Protein 6PQK (pdb70)

InterPro domains:
  IPR000026 Guanine-specific ribonuclease N1-like [PF00545] (58-156)
  IPR001887 Barnase [PIRSF001013] (9-157)
  IPR001887 Barnase [PR00117] (54-71)
  IPR001887 Barnase [PR00117] (74-91)
  IPR001887 Barnase [PR00117] (94-112)
  IPR001887 Barnase [PR00117] (115-134)
  IPR001887 Barnase [PR00117] (137-155)
  IPR001887 Barnase [cd00933] (51-157)
  IPR016191 Ribonuclease/ribotoxin [SSF53933] (50-157)
  IPR053753 Ribonuclease N1/T1-like [G3DSA:3.40.20.20] (21-113)
  IPR053753 Ribonuclease N1/T1-like [G3DSA:3.40.20.20] (114-157)

Radius of gyration: 24.69 Å; Cα contacts (8 Å, |Δi|>4): 880; chains: 4; bounding box: 44×73×57 Å

Foldseek 3Di:
DQFAQCSQLVCCVVPVDGDPQEDAPVRQVVQPDDQVFQCSCVRRNSHWHWDAWDPCVVVQDPDDPVKTKIKTAHPDHTGHGAQKMWIAMSVGWIWIDRHNPPDIDTDD/DQFAQCSQLVCCVVPVDGPPLEDAPVRQVVQPDDQVFQCSCVRRNSHWHWDAWDPCVVVQDDDDPPKTKIKTAHPDHTGHGAQKMWIAISVGFIWIDRHNPPHIDTDD/DAEQEAPLLPDQALQSVLVSCCVRQVNDPVQPSDLVSLLCCQVPNGDPPYEYEYEPLVNVVPHPDDDSVVNVVSQVVSVVVPHNYHYHYD/DAEAALVPQQALQSVLVSCCVRQVFDPVQPSDLVSLLCCQQPNGDPPEEYEYEPLVSVVVHPDDDSVVNVVSQVVSVVVPRNYHYHYD

CATH classification: 3.10.450.30

B-factor: mean 15.3, std 7.26, range [6.71, 48.63]

Structure (mmCIF, N/CA/C/O backbone):
data_6PQK
#
_entry.id   6PQK
#
_cell.length_a   36.704
_cell.length_b   68.404
_cell.length_c   166.723
_cell.angle_alpha   90.000
_cell.angle_beta   90.000
_cell.angle_gamma   90.000
#
_symmetry.space_group_name_H-M   'P 21 21 21'
#
loop_
_entity.id
_entity.type
_entity.pdbx_description
1 polymer Ribonuclease
2 polymer Barstar
3 non-polymer 'PHOSPHATE ION'
4 non-polymer 1,2-ETHANEDIOL
5 water water
#
loop_
_atom_site.group_PDB
_atom_site.id
_atom_site.type_symbol
_atom_site.label_atom_id
_atom_site.label_alt_id
_atom_site.label_comp_id
_atom_site.label_asym_id
_atom_site.label_entity_id
_atom_site.label_seq_id
_atom_site.pdbx_PDB_ins_code
_atom_site.Cartn_x
_atom_site.Cartn_y
_atom_site.Cartn_z
_atom_site.occupancy
_atom_site.B_iso_or_equiv
_atom_site.auth_seq_id
_atom_site.auth_comp_id
_atom_site.auth_asym_id
_atom_site.auth_atom_id
_atom_site.pdbx_PDB_model_num
ATOM 1 N N . VAL A 1 21 ? 10.95897 -12.05324 -5.82637 1.000 23.97002 3 VAL A N 1
ATOM 2 C CA . VAL A 1 21 ? 11.13570 -11.49515 -7.15945 1.000 19.43397 3 VAL A CA 1
ATOM 3 C C . VAL A 1 21 ? 11.28160 -9.98183 -7.13930 1.000 15.31145 3 VAL A C 1
ATOM 4 O O . VAL A 1 21 ? 10.85102 -9.29410 -6.21108 1.000 17.64131 3 VAL A O 1
ATOM 8 N N . ILE A 1 22 ? 11.88792 -9.46902 -8.19431 1.000 12.58590 4 ILE A N 1
ATOM 9 C CA . ILE A 1 22 ? 11.99279 -8.03753 -8.43197 1.000 10.80233 4 ILE A CA 1
ATOM 10 C C . ILE A 1 22 ? 11.12548 -7.74836 -9.64757 1.000 10.55552 4 ILE A C 1
ATOM 11 O O . ILE A 1 22 ? 11.47410 -8.12980 -10.77077 1.000 11.34774 4 ILE A O 1
ATOM 16 N N . ASN A 1 23 ? 9.96444 -7.12498 -9.42378 1.000 9.89409 5 ASN A N 1
ATOM 17 C CA . ASN A 1 23 ? 8.97845 -6.98766 -10.49061 1.000 10.43415 5 ASN A CA 1
ATOM 18 C C . ASN A 1 23 ? 8.19364 -5.67829 -10.44082 1.000 9.54948 5 ASN A C 1
ATOM 19 O O . ASN A 1 23 ? 7.18820 -5.55308 -11.15640 1.000 10.84146 5 ASN A O 1
ATOM 24 N N . THR A 1 24 ? 8.61026 -4.70401 -9.64016 1.000 9.61502 6 THR A N 1
ATOM 25 C CA . THR A 1 24 ? 7.94209 -3.41142 -9.55710 1.000 9.75351 6 THR A CA 1
ATOM 26 C C . THR A 1 24 ? 8.68254 -2.39881 -10.42626 1.000 8.38352 6 THR A C 1
ATOM 27 O O . THR A 1 24 ? 9.83641 -2.61155 -10.80757 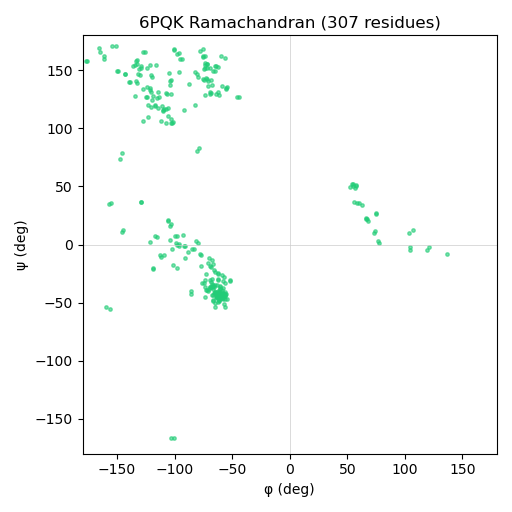1.000 9.24116 6 THR A O 1
ATOM 31 N N . PHE A 1 25 ? 8.01870 -1.27061 -10.71414 1.000 9.37643 7 PHE A N 1
ATOM 32 C CA . PHE A 1 25 ? 8.66583 -0.24371 -11.53368 1.000 10.42074 7 PHE A CA 1
ATOM 33 C C . PHE A 1 25 ? 9.99073 0.20224 -10.92408 1.000 9.40246 7 PHE A C 1
ATOM 34 O O . PHE A 1 25 ? 11.03227 0.17674 -11.58920 1.000 10.18288 7 PHE A O 1
ATOM 42 N N . ASP A 1 26 ? 9.97807 0.61320 -9.65351 1.000 10.35675 8 ASP A N 1
ATOM 43 C CA . ASP A 1 26 ? 11.21700 1.07772 -9.03362 1.000 10.66611 8 ASP A CA 1
ATOM 44 C C . ASP A 1 26 ? 12.16533 -0.07173 -8.72832 1.000 10.07837 8 ASP A C 1
ATOM 45 O O . ASP A 1 26 ? 13.38835 0.11564 -8.75034 1.000 11.09411 8 ASP A O 1
ATOM 50 N N . GLY A 1 27 ? 11.63109 -1.26072 -8.43937 1.000 9.67276 9 GLY A N 1
ATOM 51 C CA . GLY A 1 27 ? 12.49583 -2.40454 -8.20117 1.000 10.89326 9 GLY A CA 1
ATOM 52 C C . GLY A 1 27 ? 13.31703 -2.76279 -9.42353 1.000 9.06804 9 GLY A C 1
ATOM 53 O O . GLY A 1 27 ? 14.54082 -2.93927 -9.34529 1.000 10.07225 9 GLY A O 1
ATOM 54 N N . VAL A 1 28 ? 12.65326 -2.87745 -10.57224 1.000 8.85523 10 VAL A N 1
ATOM 55 C CA . VAL A 1 28 ? 13.34898 -3.22738 -11.80248 1.000 9.00083 10 VAL A CA 1
ATOM 56 C C . VAL A 1 28 ? 14.20050 -2.06411 -12.29869 1.000 8.77759 10 VAL A C 1
ATOM 57 O O . VAL A 1 28 ? 15.31901 -2.26864 -12.77915 1.000 9.41399 10 VAL A O 1
ATOM 61 N N . ALA A 1 29 ? 13.70725 -0.82785 -12.17984 1.000 9.16817 11 ALA A N 1
ATOM 62 C CA . ALA A 1 29 ? 14.50911 0.32091 -12.60009 1.000 9.75687 11 ALA A CA 1
ATOM 63 C C . ALA A 1 29 ? 15.80146 0.41934 -11.80055 1.000 9.49946 11 ALA A C 1
ATOM 64 O O . ALA A 1 29 ? 16.88050 0.61983 -12.37017 1.000 9.76612 11 ALA A O 1
ATOM 66 N N . ASP A 1 30 ? 15.70664 0.30790 -10.47301 1.000 9.34265 12 ASP A N 1
ATOM 67 C CA . ASP A 1 30 ? 16.90451 0.36927 -9.63789 1.000 10.24283 12 ASP A CA 1
ATOM 68 C C . ASP A 1 30 ? 17.85236 -0.76832 -9.98176 1.000 9.44251 12 ASP A C 1
ATOM 69 O O . ASP A 1 30 ? 19.06900 -0.57434 -10.05434 1.000 10.58035 12 ASP A O 1
ATOM 74 N N . TYR A 1 31 ? 17.31442 -1.96693 -10.20424 1.000 9.18720 13 TYR A N 1
ATOM 75 C CA . TYR A 1 31 ? 18.17934 -3.09874 -10.50871 1.000 9.64837 13 TYR A CA 1
ATOM 76 C C . TYR A 1 31 ? 18.86282 -2.91798 -11.85919 1.000 9.69422 13 TYR A C 1
ATOM 77 O O . TYR A 1 31 ? 20.06809 -3.16604 -11.98873 1.000 10.02047 13 TYR A O 1
ATOM 86 N N . LEU A 1 32 ? 18.11087 -2.47120 -12.87050 1.000 9.82638 14 LEU A N 1
ATOM 87 C CA . LEU A 1 32 ? 18.69623 -2.21112 -14.18415 1.000 9.77201 14 LEU A CA 1
ATOM 88 C C . LEU A 1 32 ? 19.81790 -1.18524 -14.10043 1.000 10.05153 14 LEU A C 1
ATOM 89 O O . LEU A 1 32 ? 20.87704 -1.35358 -14.71615 1.000 10.82720 14 LEU A O 1
ATOM 94 N N . GLN A 1 33 ? 19.59391 -0.08891 -13.37099 1.000 10.94481 15 GLN A N 1
ATOM 95 C CA . GLN A 1 33 ? 20.61785 0.94795 -13.30720 1.000 12.17966 15 GLN A CA 1
ATOM 96 C C . GLN A 1 33 ? 21.85807 0.46695 -12.57150 1.000 12.18767 15 GLN A C 1
ATOM 97 O O . GLN A 1 33 ? 22.96674 0.92469 -12.86580 1.000 13.49004 15 GLN A O 1
ATOM 103 N N . THR A 1 34 ? 21.68757 -0.45159 -11.61870 1.000 11.56943 16 THR A N 1
ATOM 104 C CA . THR A 1 34 ? 22.79586 -0.90218 -10.78718 1.000 12.07106 16 THR A CA 1
ATOM 105 C C . THR A 1 34 ? 23.57512 -2.02774 -11.45165 1.000 11.65205 16 THR A C 1
ATOM 106 O O . THR A 1 34 ? 24.80735 -2.04890 -11.38968 1.000 13.45927 16 THR A O 1
ATOM 110 N N . TYR A 1 35 ? 22.87896 -2.96244 -12.09825 1.000 11.18430 17 TYR A N 1
ATOM 111 C CA . TYR A 1 35 ? 23.50713 -4.15883 -12.64368 1.000 11.37399 17 TYR A CA 1
ATOM 112 C C . TYR A 1 35 ? 23.53076 -4.22097 -14.16345 1.000 11.92212 17 TYR A C 1
ATOM 113 O O . TYR A 1 35 ? 24.19512 -5.10558 -14.71272 1.000 13.82388 17 TYR A O 1
ATOM 122 N N . HIS A 1 36 ? 22.81312 -3.33372 -14.85423 1.000 10.95003 18 HIS A N 1
ATOM 123 C CA . HIS A 1 36 ? 22.80569 -3.30287 -16.32013 1.000 11.33151 18 HIS A CA 1
ATOM 124 C C . HIS A 1 36 ? 22.29708 -4.60619 -16.92686 1.000 10.39388 18 HIS A C 1
ATOM 125 O O . HIS A 1 36 ? 22.74723 -5.03010 -17.99013 1.000 12.52122 18 HIS A O 1
ATOM 132 N N . LYS A 1 37 ? 21.32528 -5.21965 -16.25715 1.000 10.14981 19 LYS A N 1
ATOM 133 C CA . LYS A 1 37 ? 20.63176 -6.39933 -16.74953 1.000 10.37752 19 LYS A CA 1
ATOM 134 C C . LYS A 1 37 ? 19.33858 -6.50838 -15.96025 1.000 10.31606 19 LYS A C 1
ATOM 135 O O . LYS A 1 37 ? 19.21038 -5.92820 -14.87712 1.000 10.88642 19 LYS A O 1
ATOM 141 N N . LEU A 1 38 ? 18.37220 -7.24884 -16.50603 1.000 9.78533 20 LEU A N 1
ATOM 142 C CA . LEU A 1 38 ? 17.14218 -7.50042 -15.76972 1.000 9.32856 20 LEU A CA 1
ATOM 143 C C . LEU A 1 38 ? 17.38758 -8.46584 -14.61516 1.000 9.66391 20 LEU A C 1
ATOM 144 O O . LEU A 1 38 ? 18.31694 -9.27932 -14.65596 1.000 10.29114 20 LEU A O 1
ATOM 149 N N . PRO A 1 39 ? 16.54321 -8.40543 -13.58243 1.000 9.49917 21 PRO A N 1
ATOM 150 C CA . PRO A 1 39 ? 16.55469 -9.43905 -12.54026 1.000 10.91980 21 PRO A CA 1
ATOM 151 C C . PRO A 1 39 ? 16.34916 -10.83771 -13.11584 1.000 10.71361 21 PRO A C 1
ATOM 152 O O . PRO A 1 39 ? 15.83947 -11.02336 -14.22713 1.000 10.47498 21 PRO A O 1
ATOM 156 N N . ASP A 1 40 ? 16.73856 -11.83767 -12.31742 1.000 11.58935 22 ASP A N 1
ATOM 157 C CA . ASP A 1 40 ? 16.74296 -13.23432 -12.74561 1.000 12.56353 22 ASP A CA 1
ATOM 158 C C . ASP A 1 40 ? 15.35289 -13.79618 -13.02038 1.000 13.02704 22 ASP A C 1
ATOM 159 O O . ASP A 1 40 ? 15.24276 -14.86360 -13.63556 1.000 15.00446 22 ASP A O 1
ATOM 164 N N A ASN A 1 41 ? 14.30337 -13.11692 -12.56442 0.545 11.59209 23 ASN A N 1
ATOM 165 N N C ASN A 1 41 ? 14.28817 -13.12884 -12.59397 0.455 11.27644 23 ASN A N 1
ATOM 166 C CA A ASN A 1 41 ? 12.93732 -13.58799 -12.73477 0.545 11.50939 23 ASN A CA 1
ATOM 167 C CA C ASN A 1 41 ? 12.95183 -13.68760 -12.76875 0.455 10.52474 23 ASN A CA 1
ATOM 168 C C A ASN A 1 41 ? 12.31408 -13.13084 -14.04791 0.545 10.83044 23 ASN A C 1
ATOM 169 C C C ASN A 1 41 ? 12.36745 -13.43758 -14.15677 0.455 9.43791 23 ASN A C 1
ATOM 170 O O A ASN A 1 41 ? 11.08262 -13.03500 -14.13977 0.545 13.38857 23 ASN A O 1
ATOM 171 O O C ASN A 1 41 ? 11.21420 -13.80052 -14.39746 0.455 9.66775 23 ASN A O 1
ATOM 180 N N . TYR A 1 42 ? 13.12843 -12.84369 -15.06783 1.000 10.74722 24 TYR A N 1
ATOM 181 C CA . TYR A 1 42 ? 12.62703 -12.49843 -16.39034 1.000 10.34041 24 TYR A CA 1
ATOM 182 C C . TYR A 1 42 ? 13.10099 -13.49446 -17.43706 1.000 12.37688 24 TYR A C 1
ATOM 183 O O . TYR A 1 42 ? 14.24037 -13.96967 -17.38855 1.000 14.78982 24 TYR A O 1
ATOM 192 N N . ILE A 1 43 ? 12.21403 -13.77434 -18.39425 1.000 10.52828 25 ILE A N 1
ATOM 193 C CA A ILE A 1 43 ? 12.53495 -14.60674 -19.54756 0.583 11.60237 25 ILE A CA 1
ATOM 194 C CA B ILE A 1 43 ? 12.45775 -14.66760 -19.52034 0.417 11.12421 25 ILE A CA 1
ATOM 195 C C . ILE A 1 43 ? 11.82453 -14.03143 -20.75956 1.000 10.92225 25 ILE A C 1
ATOM 196 O O . ILE A 1 43 ? 10.76137 -13.41219 -20.65657 1.000 10.27416 25 ILE A O 1
ATOM 205 N N . THR A 1 44 ? 12.45284 -14.19540 -21.92563 1.000 10.76873 26 THR A N 1
ATOM 206 C CA . THR A 1 44 ? 11.86700 -13.61033 -23.12553 1.000 10.96739 26 THR A CA 1
ATOM 207 C C . THR A 1 44 ? 10.70112 -14.45905 -23.63565 1.000 11.47654 26 THR A C 1
ATOM 208 O O . THR A 1 44 ? 10.50534 -15.61100 -23.23591 1.000 12.22510 26 THR A O 1
ATOM 212 N N . LYS A 1 45 ? 9.92843 -13.87557 -24.55602 1.000 11.96878 27 LYS A N 1
ATOM 213 C CA . LYS A 1 45 ? 8.81767 -14.61130 -25.15401 1.000 12.22720 27 LYS A CA 1
ATOM 214 C C . LYS A 1 45 ? 9.28894 -15.91450 -25.78872 1.000 13.23780 27 LYS A C 1
ATOM 215 O O . LYS A 1 45 ? 8.67023 -16.96540 -25.59465 1.000 14.40808 27 LYS A O 1
ATOM 221 N N . SER A 1 46 ? 10.37597 -15.86196 -26.56796 1.000 13.68673 28 SER A N 1
ATOM 222 C CA A SER A 1 46 ? 10.84606 -17.06091 -27.25826 0.513 15.03124 28 SER A CA 1
ATOM 223 C CA B SER A 1 46 ? 10.83820 -17.06336 -27.25754 0.250 14.98490 28 SER A CA 1
ATOM 224 C CA C SER A 1 46 ? 10.84693 -17.06072 -27.25802 0.236 15.40158 28 SER A CA 1
ATOM 225 C C . SER A 1 46 ? 11.36905 -18.10070 -26.27516 1.000 14.94703 28 SER A C 1
ATOM 226 O O . SER A 1 46 ? 11.15754 -19.30681 -26.46354 1.000 14.67703 28 SER A O 1
ATOM 233 N N . GLU A 1 47 ? 12.05947 -17.65821 -25.22116 1.000 14.98766 29 GLU A N 1
ATOM 234 C CA . GLU A 1 47 ? 12.53301 -18.60245 -24.21426 1.000 15.38038 29 GLU A CA 1
ATOM 235 C C . GLU A 1 47 ? 11.35722 -19.25296 -23.49622 1.000 15.04664 29 GLU A C 1
ATOM 236 O O . GLU A 1 47 ? 11.36534 -20.46319 -23.23582 1.000 15.62005 29 GLU A O 1
ATOM 242 N N . ALA A 1 48 ? 10.32517 -18.46257 -23.18911 1.000 14.67021 30 ALA A N 1
ATOM 243 C CA . ALA A 1 48 ? 9.12377 -18.99824 -22.55905 1.000 14.41233 30 ALA A CA 1
ATOM 244 C C . ALA A 1 48 ? 8.42885 -20.00244 -23.47314 1.000 14.89368 30 ALA A C 1
ATOM 245 O O . ALA A 1 48 ? 8.03578 -21.08965 -23.03689 1.000 14.32578 30 ALA A O 1
ATOM 247 N N . GLN A 1 49 ? 8.29613 -19.66500 -24.75938 1.000 14.47857 31 GLN A N 1
ATOM 248 C CA A GLN A 1 49 ? 7.65476 -20.57613 -25.69949 0.559 15.88410 31 GLN A CA 1
ATOM 249 C CA B GLN A 1 49 ? 7.65359 -20.57847 -25.69811 0.441 16.08420 31 GLN A CA 1
ATOM 250 C C . GLN A 1 49 ? 8.39573 -21.90790 -25.77625 1.000 16.56445 31 GLN A C 1
ATOM 251 O O . GLN A 1 49 ? 7.76910 -22.97107 -25.85814 1.000 17.35450 31 GLN A O 1
ATOM 262 N N . ALA A 1 50 ? 9.73380 -21.87048 -25.74409 1.000 16.21396 32 ALA A N 1
ATOM 263 C CA . ALA A 1 50 ? 10.52681 -23.09713 -25.78107 1.000 18.17422 32 ALA A CA 1
ATOM 264 C C . ALA A 1 50 ? 10.26608 -23.99301 -24.57600 1.000 17.98289 32 ALA A C 1
ATOM 265 O O . ALA A 1 50 ? 10.47789 -25.20986 -24.66087 1.000 20.33912 32 ALA A O 1
ATOM 267 N N . LEU A 1 51 ? 9.81369 -23.41921 -23.46193 1.000 15.92411 33 LEU A N 1
ATOM 268 C CA . LEU A 1 51 ? 9.47869 -24.17155 -22.25957 1.000 18.19240 33 LEU A CA 1
ATOM 269 C C . LEU A 1 51 ? 8.03545 -24.65716 -22.24532 1.000 17.94078 33 LEU A C 1
ATOM 270 O O . LEU A 1 51 ? 7.65491 -25.40465 -21.33421 1.000 18.72345 33 LEU A O 1
ATOM 275 N N . GLY A 1 52 ? 7.23209 -24.25553 -23.22493 1.000 16.91390 34 GLY A N 1
ATOM 276 C CA . GLY A 1 52 ? 5.83833 -24.63083 -23.28732 1.000 15.70307 34 GLY A CA 1
ATOM 277 C C . GLY A 1 52 ? 4.85360 -23.52659 -22.96808 1.000 14.60610 34 GLY A C 1
ATOM 278 O O . GLY A 1 52 ? 3.66918 -23.82301 -22.76481 1.000 15.36472 34 GLY A O 1
ATOM 279 N N . TRP A 1 53 ? 5.29598 -22.27081 -22.90399 1.000 14.65254 35 TRP A N 1
ATOM 280 C CA . TRP A 1 53 ? 4.37534 -21.16798 -22.66607 1.000 13.59512 35 TRP A CA 1
ATOM 281 C C . TRP A 1 53 ? 3.36951 -21.06929 -23.80505 1.000 12.48758 35 TRP A C 1
ATOM 282 O O . TRP A 1 53 ? 3.74279 -21.11065 -24.98236 1.000 15.05659 35 TRP A O 1
ATOM 293 N N . VAL A 1 54 ? 2.09135 -20.96419 -23.44902 1.000 14.28769 36 VAL A N 1
ATOM 294 C CA . VAL A 1 54 ? 1.00266 -20.70200 -24.39072 1.000 13.80179 36 VAL A CA 1
ATOM 295 C C . VAL A 1 54 ? 0.24807 -19.49782 -23.83557 1.000 13.17501 36 VAL A C 1
ATOM 296 O O . VAL A 1 54 ? -0.46540 -19.61687 -22.83428 1.000 13.37833 36 VAL A O 1
ATOM 300 N N . ALA A 1 55 ? 0.41871 -18.33258 -24.46396 1.000 11.21697 37 ALA A N 1
ATOM 301 C CA . ALA A 1 55 ? -0.09216 -17.10665 -23.85966 1.000 12.10658 37 ALA A CA 1
ATOM 302 C C . ALA A 1 55 ? -1.59867 -17.16509 -23.63202 1.000 11.53742 37 ALA A C 1
ATOM 303 O O . ALA A 1 55 ? -2.09302 -16.70678 -22.59251 1.000 13.19748 37 ALA A O 1
ATOM 305 N N . SER A 1 56 ? -2.35039 -17.74161 -24.57518 1.000 13.05563 38 SER A N 1
ATOM 306 C CA . SER A 1 56 ? -3.80252 -17.74574 -24.42311 1.000 13.15080 38 SER A CA 1
ATOM 307 C C . SER A 1 56 ? -4.27859 -18.65772 -23.29989 1.000 14.01776 38 SER A C 1
ATOM 308 O O . SER A 1 56 ? -5.46029 -18.60749 -22.94422 1.000 16.37726 38 SER A O 1
ATOM 311 N N . LYS A 1 57 ? -3.40696 -19.49757 -22.75062 1.000 14.34100 39 LYS A N 1
ATOM 312 C CA . LYS A 1 57 ? -3.73766 -20.30522 -21.58700 1.000 16.58957 39 LYS A CA 1
ATOM 313 C C . LYS A 1 57 ? -3.23032 -19.69596 -20.28794 1.000 15.88619 39 LYS A C 1
ATOM 314 O O . LYS A 1 57 ? -3.43816 -20.28632 -19.22138 1.000 17.28208 39 LYS A O 1
ATOM 320 N N . GLY A 1 58 ? -2.56300 -18.54576 -20.35167 1.000 14.60950 40 GLY A N 1
ATOM 321 C CA . GLY A 1 58 ? -2.06689 -17.89100 -19.14705 1.000 15.00378 40 GLY A CA 1
ATOM 322 C C . GLY A 1 58 ? -1.16199 -18.75494 -18.29441 1.000 12.17821 40 GLY A C 1
ATOM 323 O O . GLY A 1 58 ? -1.19026 -18.64322 -17.06348 1.000 15.26956 40 GLY A O 1
ATOM 324 N N . ASN A 1 59 ? -0.32216 -19.58441 -18.92013 1.000 12.71077 41 ASN A N 1
ATOM 325 C CA . ASN A 1 59 ? 0.35695 -20.67668 -18.22352 1.000 13.00662 41 ASN A CA 1
ATOM 326 C C . ASN A 1 59 ? 1.84957 -20.43226 -17.96308 1.000 14.13967 41 ASN A C 1
ATOM 327 O O . ASN A 1 59 ? 2.57949 -21.40075 -17.72603 1.000 14.27649 41 ASN A O 1
ATOM 332 N N . LEU A 1 60 ? 2.32399 -19.17574 -17.97799 1.000 12.95329 42 LEU A N 1
ATOM 333 C CA . LEU A 1 60 ? 3.76351 -18.94502 -17.81868 1.000 12.80669 42 LEU A CA 1
ATOM 334 C C . LEU A 1 60 ? 4.29253 -19.56793 -16.53165 1.000 13.55719 42 LEU A C 1
ATOM 335 O O . LEU A 1 60 ? 5.33817 -20.22864 -16.53830 1.000 14.22294 42 LEU A O 1
ATOM 340 N N . CYS A 1 61 ? 3.57143 -19.38800 -15.42475 1.000 13.73589 43 CYS A N 1
ATOM 341 C CA A CYS A 1 61 ? 4.06501 -19.93212 -14.16827 0.508 13.41587 43 CYS A CA 1
ATOM 342 C CA B CYS A 1 61 ? 3.97078 -19.92971 -14.12459 0.492 16.47048 43 CYS A CA 1
ATOM 343 C C . CYS A 1 61 ? 3.99775 -21.45232 -14.09910 1.000 14.57032 43 CYS A C 1
ATOM 344 O O . CYS A 1 61 ? 4.64337 -22.03506 -13.21851 1.000 16.76420 43 CYS A O 1
ATOM 349 N N . ASP A 1 62 ? 3.25895 -22.11125 -14.99682 1.000 13.66870 44 ASP A N 1
ATOM 350 C CA . ASP A 1 62 ? 3.28034 -23.57065 -15.01710 1.000 15.30298 44 ASP A CA 1
ATOM 351 C C . ASP A 1 62 ? 4.58707 -24.08398 -15.59189 1.000 16.80599 44 ASP A C 1
ATOM 352 O O . ASP A 1 62 ? 5.08974 -25.13109 -15.16830 1.000 20.75947 44 ASP A O 1
ATOM 357 N N . VAL A 1 63 ? 5.11810 -23.38923 -16.59405 1.000 16.31576 45 VAL A N 1
ATOM 358 C CA . VAL A 1 63 ? 6.34178 -23.81477 -17.25958 1.000 16.99618 45 VAL A CA 1
ATOM 359 C C . VAL A 1 63 ? 7.57539 -23.09083 -16.73853 1.000 17.00024 45 VAL A C 1
ATOM 360 O O . VAL A 1 63 ? 8.69407 -23.59158 -16.92722 1.000 18.73724 45 VAL A O 1
ATOM 364 N N . ALA A 1 64 ? 7.40806 -21.93528 -16.09748 1.000 16.07385 46 ALA A N 1
ATOM 365 C CA . ALA A 1 64 ? 8.52589 -21.16658 -15.54815 1.000 16.67655 46 ALA A CA 1
ATOM 366 C C . ALA A 1 64 ? 8.05491 -20.48296 -14.27125 1.000 17.37975 46 ALA A C 1
ATOM 367 O O . ALA A 1 64 ? 7.76197 -19.28064 -14.25668 1.000 16.75703 46 ALA A O 1
ATOM 369 N N . PRO A 1 65 ? 7.98037 -21.22701 -13.16404 1.000 19.10907 47 PRO A N 1
ATOM 370 C CA . PRO A 1 65 ? 7.41106 -20.66755 -11.92753 1.000 20.16413 47 PRO A CA 1
ATOM 371 C C . PRO A 1 65 ? 8.15823 -19.42518 -11.45423 1.000 19.86462 47 PRO A C 1
ATOM 372 O O . PRO A 1 65 ? 9.38935 -19.37794 -11.46070 1.000 20.84754 47 PRO A O 1
ATOM 376 N N . GLY A 1 66 ? 7.39201 -18.41160 -11.04346 1.000 20.28277 48 GLY A N 1
ATOM 377 C CA . GLY A 1 66 ? 7.93379 -17.16114 -10.54631 1.000 22.00926 48 GLY A CA 1
ATOM 378 C C . GLY A 1 66 ? 8.47359 -16.21285 -11.59663 1.000 20.09307 48 GLY A C 1
ATOM 379 O O . GLY A 1 66 ? 9.00338 -15.14972 -11.23644 1.000 21.43138 48 GLY A O 1
ATOM 380 N N . LYS A 1 67 ? 8.36020 -16.54923 -12.87680 1.000 16.58942 49 LYS A N 1
ATOM 381 C CA . LYS A 1 67 ? 8.93097 -15.73740 -13.93864 1.000 13.71518 49 LYS A CA 1
ATOM 382 C C . LYS A 1 67 ? 7.90914 -14.77079 -14.52394 1.000 11.59597 49 LYS A C 1
ATOM 383 O O . LYS A 1 67 ? 6.69323 -14.94772 -14.39558 1.000 12.55462 49 LYS A O 1
ATOM 389 N N . SER A 1 68 ? 8.43711 -13.73174 -15.17175 1.000 10.56625 50 SER A N 1
ATOM 390 C CA . SER A 1 68 ? 7.66076 -12.78463 -15.95326 1.000 9.91399 50 SER A CA 1
ATOM 391 C C . SER A 1 68 ? 8.31261 -12.65371 -17.32304 1.000 9.07098 50 SER A C 1
ATOM 392 O O . SER A 1 68 ? 9.52046 -12.86261 -17.47024 1.000 10.00663 50 SER A O 1
ATOM 395 N N . ILE A 1 69 ? 7.50365 -12.30081 -18.32510 1.000 9.09037 51 ILE A N 1
ATOM 396 C CA . ILE A 1 69 ? 8.03745 -12.00168 -19.64875 1.000 8.84626 51 ILE A CA 1
ATO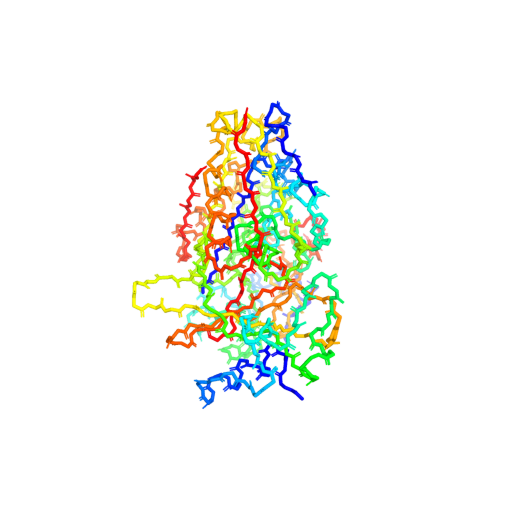M 397 C C . ILE A 1 69 ? 8.83950 -10.71171 -19.57867 1.000 8.77713 51 ILE A C 1
ATOM 398 O O . ILE A 1 69 ? 8.35746 -9.68749 -19.07344 1.000 9.07427 51 ILE A O 1
ATOM 403 N N . GLY A 1 70 ? 10.05336 -10.73684 -20.11419 1.000 8.57356 52 GLY A N 1
ATOM 404 C CA . GLY A 1 70 ? 10.81792 -9.50716 -20.21388 1.000 8.84947 52 GLY A CA 1
ATOM 405 C C . GLY A 1 70 ? 12.13931 -9.72178 -20.91792 1.000 8.22270 52 GLY A C 1
ATOM 406 O O . GLY A 1 70 ? 12.68348 -10.83296 -20.95862 1.000 9.69880 52 GLY A O 1
ATOM 407 N N . GLY A 1 71 ? 12.66356 -8.61713 -21.44332 1.000 8.21527 53 GLY A N 1
ATOM 408 C CA . GLY A 1 71 ? 13.95327 -8.60469 -22.11242 1.000 8.98321 53 GLY A CA 1
ATOM 409 C C . GLY A 1 71 ? 13.88602 -8.53009 -23.61808 1.000 8.54977 53 GLY A C 1
ATOM 410 O O . GLY A 1 71 ? 14.93941 -8.43827 -24.26221 1.000 9.80362 53 GLY A O 1
ATOM 411 N N . ASP A 1 72 ? 12.69312 -8.57605 -24.20383 1.000 8.15258 54 ASP A N 1
ATOM 412 C CA . ASP A 1 72 ? 12.57942 -8.53342 -25.65126 1.000 9.13402 54 ASP A CA 1
ATOM 413 C C . ASP A 1 72 ? 12.85839 -7.13850 -26.18672 1.000 8.04618 54 ASP A C 1
ATOM 414 O O . ASP A 1 72 ? 12.61506 -6.12893 -25.51352 1.000 8.82497 54 ASP A O 1
ATOM 419 N N . ILE A 1 73 ? 13.34429 -7.10066 -27.43095 1.000 8.22451 55 ILE A N 1
ATOM 420 C CA . ILE A 1 73 ? 13.48501 -5.84499 -28.15293 1.000 8.54883 55 ILE A CA 1
ATOM 421 C C . ILE A 1 73 ? 12.14752 -5.13495 -28.16781 1.000 7.77794 55 ILE A C 1
ATOM 422 O O . ILE A 1 73 ? 11.10811 -5.75288 -28.42638 1.000 8.72412 55 ILE A O 1
ATOM 427 N N . PHE A 1 74 ? 12.16888 -3.83394 -27.89933 1.000 7.85928 56 PHE A N 1
ATOM 428 C CA . PHE A 1 74 ? 10.99249 -2.98915 -28.01815 1.000 8.01372 56 PHE A CA 1
ATOM 429 C C . PHE A 1 74 ? 11.20000 -2.06693 -29.21270 1.000 8.22403 56 PHE A C 1
ATOM 430 O O . PHE A 1 74 ? 12.11157 -1.23309 -29.21281 1.000 9.13995 56 PHE A O 1
ATOM 438 N N . SER A 1 75 ? 10.35773 -2.21848 -30.22489 1.000 9.14419 57 SER A N 1
ATOM 439 C CA . SER A 1 75 ? 10.55411 -1.52071 -31.48500 1.000 9.53666 57 SER A CA 1
ATOM 440 C C . SER A 1 75 ? 9.99111 -0.10325 -31.50194 1.000 9.21522 57 SER A C 1
ATOM 441 O O . SER A 1 75 ? 10.16313 0.58755 -32.51021 1.000 11.28327 57 SER A O 1
ATOM 444 N N . ASN A 1 76 ? 9.32020 0.35058 -30.43721 1.000 9.61308 58 ASN A N 1
ATOM 445 C CA . ASN A 1 76 ? 8.95358 1.76694 -30.32042 1.000 9.66535 58 ASN A CA 1
ATOM 446 C C . ASN A 1 76 ? 8.17518 2.21201 -31.56179 1.000 9.32706 58 ASN A C 1
ATOM 447 O O . ASN A 1 76 ? 8.50231 3.21084 -32.21514 1.000 10.97763 58 ASN A O 1
ATOM 452 N N . ARG A 1 77 ? 7.12768 1.43955 -31.88426 1.000 9.90575 59 ARG A N 1
ATOM 453 C CA A ARG A 1 77 ? 6.49011 1.54584 -33.19312 0.462 10.16833 59 ARG A CA 1
ATOM 454 C CA B ARG A 1 77 ? 6.50184 1.55397 -33.19717 0.538 10.13090 59 ARG A CA 1
ATOM 455 C C . ARG A 1 77 ? 5.74135 2.86068 -33.36895 1.000 10.88539 59 ARG A C 1
ATOM 456 O O . ARG A 1 77 ? 5.56449 3.32020 -34.50206 1.000 14.44387 59 ARG A O 1
ATOM 471 N N . GLU A 1 78 ? 5.28120 3.46569 -32.27759 1.000 11.46015 60 GLU A N 1
ATOM 472 C CA . GLU A 1 78 ? 4.60646 4.75301 -32.34247 1.000 13.60736 60 GLU A CA 1
ATOM 473 C C . GLU A 1 78 ? 5.57149 5.92342 -32.19387 1.000 14.87078 60 GLU A C 1
ATOM 474 O O . GLU A 1 78 ? 5.14253 7.08231 -32.27341 1.000 16.34592 60 GLU A O 1
ATOM 480 N N . GLY A 1 79 ? 6.86124 5.64750 -31.99576 1.000 13.99808 61 GLY A N 1
ATOM 481 C CA . GLY A 1 79 ? 7.84292 6.70319 -31.85778 1.000 14.75053 61 GLY A CA 1
ATOM 482 C C . GLY A 1 79 ? 7.68246 7.56001 -30.62615 1.000 13.98332 61 GLY A C 1
ATOM 483 O O . GLY A 1 79 ? 8.17648 8.68533 -30.59723 1.000 15.63740 61 GLY A O 1
ATOM 484 N N . LYS A 1 80 ? 7.01033 7.05903 -29.59363 1.000 13.14360 62 LYS A N 1
ATOM 485 C CA . LYS A 1 80 ? 6.78587 7.87531 -28.40671 1.000 13.22072 62 LYS A CA 1
ATOM 486 C C . LYS A 1 80 ? 8.03080 8.00425 -27.53712 1.000 13.06585 62 LYS A C 1
ATOM 487 O O . LYS A 1 80 ? 8.22211 9.04550 -26.90216 1.000 16.11789 62 LYS A O 1
ATOM 493 N N . LEU A 1 81 ? 8.87237 6.96947 -27.47442 1.000 10.92537 63 LEU A N 1
ATOM 494 C CA . LEU A 1 81 ? 10.11187 7.07065 -26.71972 1.000 9.94736 63 LEU A CA 1
ATOM 495 C C . LEU A 1 81 ? 11.17846 7.75728 -27.57157 1.000 9.79765 63 LEU A C 1
ATOM 496 O O . LEU A 1 81 ? 11.20063 7.59410 -28.79501 1.000 11.38854 63 LEU A O 1
ATOM 501 N N . PRO A 1 82 ? 12.09177 8.50643 -26.95133 1.000 10.93998 64 PRO A N 1
ATOM 502 C CA . PRO A 1 82 ? 13.15173 9.16692 -27.72902 1.000 11.18497 64 PRO A CA 1
ATOM 503 C C . PRO A 1 82 ? 14.05107 8.14169 -28.40423 1.000 11.64049 64 PRO A C 1
ATOM 504 O O . PRO A 1 82 ? 14.55390 7.21144 -27.77016 1.000 12.26667 64 PRO A O 1
ATOM 508 N N . GLY A 1 83 ? 14.25356 8.31878 -29.70418 1.000 12.65336 65 GLY A N 1
ATOM 509 C CA . GLY A 1 83 ? 14.94801 7.33810 -30.51161 1.000 13.57553 65 GLY A CA 1
ATOM 510 C C . GLY A 1 83 ? 16.13801 7.91617 -31.24592 1.000 14.88494 65 GLY A C 1
ATOM 511 O O . GLY A 1 83 ? 16.18056 9.10740 -31.55416 1.000 16.91437 65 GLY A O 1
ATOM 512 N N . LYS A 1 84 ? 17.11695 7.05233 -31.50407 1.000 13.92958 66 LYS A N 1
ATOM 513 C CA A LYS A 1 84 ? 18.21025 7.37914 -32.40492 0.508 14.97055 66 LYS A CA 1
ATOM 514 C CA B LYS A 1 84 ? 18.26481 7.38802 -32.33996 0.492 14.90850 66 LYS A CA 1
ATOM 515 C C . LYS A 1 84 ? 18.88757 6.08649 -32.83207 1.000 14.18398 66 LYS A C 1
ATOM 516 O O . LYS A 1 84 ? 18.72386 5.03589 -32.20859 1.000 12.73573 66 LYS A O 1
ATOM 527 N N . SER A 1 85 ? 19.63029 6.16560 -33.93966 1.000 13.71458 67 SER A N 1
ATOM 528 C CA . SER A 1 85 ? 20.06600 4.92746 -34.58574 1.000 14.74637 67 SER A CA 1
ATOM 529 C C . SER A 1 85 ? 21.03115 4.09418 -33.74839 1.000 16.94429 67 SER A C 1
ATOM 530 O O . SER A 1 85 ? 21.15466 2.88968 -33.99878 1.000 19.41985 67 SER A O 1
ATOM 533 N N . GLY A 1 86 ? 21.72318 4.68738 -32.78342 1.000 15.65070 68 GLY A N 1
ATOM 534 C CA . GLY A 1 86 ? 22.59427 3.89778 -31.93910 1.000 15.64752 68 GLY A CA 1
ATOM 535 C C . GLY A 1 86 ? 21.95109 3.38940 -30.66700 1.000 14.91100 68 GLY A C 1
ATOM 536 O O . GLY A 1 86 ? 22.64871 2.81808 -29.82469 1.000 16.57153 68 GLY A O 1
ATOM 537 N N . ARG A 1 87 ? 20.64143 3.56041 -30.50308 1.000 12.99984 69 ARG A N 1
ATOM 538 C CA . ARG A 1 87 ? 19.94844 3.23367 -29.26235 1.000 11.88508 69 ARG A CA 1
ATOM 539 C C . ARG A 1 87 ? 18.95788 2.09767 -29.49386 1.000 11.31267 69 ARG A C 1
ATOM 540 O O . ARG A 1 87 ? 18.09543 2.18802 -30.37431 1.000 12.73379 69 ARG A O 1
ATOM 548 N N . THR A 1 88 ? 19.07454 1.03689 -28.69526 1.000 10.91472 70 THR A N 1
ATOM 549 C CA . THR A 1 88 ? 18.11191 -0.05717 -28.68929 1.000 10.93641 70 THR A CA 1
ATOM 550 C C . THR A 1 88 ? 17.23480 0.06500 -27.44811 1.000 10.05842 70 THR A C 1
ATOM 551 O O . THR A 1 88 ? 17.73686 0.34760 -26.35522 1.000 12.89828 70 THR A O 1
ATOM 555 N N . TRP A 1 89 ? 15.92905 -0.14216 -27.61792 1.000 8.72289 71 TRP A N 1
ATOM 556 C CA . TRP A 1 89 ? 14.99393 -0.22129 -26.50502 1.000 7.80319 71 TRP A CA 1
ATOM 557 C C . TRP A 1 89 ? 14.60312 -1.67535 -26.27589 1.000 8.40646 71 TRP A C 1
ATOM 558 O O . TRP A 1 89 ? 14.51574 -2.46598 -27.21705 1.000 8.39256 71 TRP A O 1
ATOM 569 N N . ARG A 1 90 ? 14.35174 -2.01316 -25.00922 1.000 7.88802 72 ARG A N 1
ATOM 570 C CA A ARG A 1 90 ? 13.80324 -3.30364 -24.61506 0.595 8.36805 72 ARG A CA 1
ATOM 571 C CA B ARG A 1 90 ? 13.80435 -3.30157 -24.61495 0.405 8.06072 72 ARG A CA 1
ATOM 572 C C . ARG A 1 90 ? 12.65961 -3.06486 -23.63760 1.000 7.71280 72 ARG A C 1
ATOM 573 O O . ARG A 1 90 ? 12.50118 -1.96773 -23.09147 1.000 8.14696 72 ARG A O 1
ATOM 588 N N . GLU A 1 91 ? 11.85336 -4.10645 -23.42300 1.000 7.50282 73 GLU A N 1
ATOM 589 C CA . GLU A 1 91 ? 10.70839 -4.00347 -22.53019 1.000 7.17901 73 GLU A CA 1
ATOM 590 C C . GLU A 1 91 ? 10.66333 -5.19194 -21.58089 1.000 6.82278 73 GLU A C 1
ATOM 591 O O . GLU A 1 91 ? 11.21369 -6.25808 -21.86616 1.000 8.55270 73 GLU A O 1
ATOM 597 N N . ALA A 1 92 ? 9.95851 -5.00886 -20.45804 1.000 7.72990 74 ALA A N 1
ATOM 598 C CA . ALA A 1 92 ? 9.71363 -6.10884 -19.53488 1.000 7.47210 74 ALA A CA 1
ATOM 599 C C . ALA A 1 92 ? 8.38203 -5.88689 -18.81528 1.000 7.61304 74 ALA A C 1
ATOM 600 O O . ALA A 1 92 ? 7.98099 -4.74770 -18.55888 1.000 7.75536 74 ALA A O 1
ATOM 602 N N . ASP A 1 93 ? 7.71266 -6.98615 -18.46501 1.000 7.19039 75 ASP A N 1
ATOM 603 C CA . ASP A 1 93 ? 6.43805 -6.89244 -17.76033 1.000 7.45503 75 ASP A CA 1
ATOM 604 C C . ASP A 1 93 ? 6.65313 -6.48982 -16.30414 1.000 8.48848 75 ASP A C 1
ATOM 605 O O . ASP A 1 93 ? 7.58497 -6.95087 -15.64825 1.000 8.83628 75 ASP A O 1
ATOM 610 N N . ILE A 1 94 ? 5.75740 -5.65386 -15.78751 1.000 7.91822 76 ILE A N 1
ATOM 611 C CA . ILE A 1 94 ? 5.80998 -5.17754 -14.41065 1.000 8.29453 76 ILE A CA 1
ATOM 612 C C . ILE A 1 94 ? 4.53323 -5.61012 -13.69752 1.000 9.23912 76 ILE A C 1
ATOM 613 O O . ILE A 1 94 ? 3.45426 -5.65833 -14.30299 1.000 9.29990 76 ILE A O 1
ATOM 618 N N . ASN A 1 95 ? 4.66208 -5.94572 -12.41165 1.000 9.25350 77 ASN A N 1
ATOM 619 C CA . ASN A 1 95 ? 3.54166 -6.30983 -11.54863 1.000 10.20713 77 ASN A CA 1
ATOM 620 C C . ASN A 1 95 ? 2.88920 -7.62774 -11.94328 1.000 10.78797 77 ASN A C 1
ATOM 621 O O . ASN A 1 95 ? 1.74075 -7.87819 -11.57882 1.000 12.48731 77 ASN A O 1
ATOM 626 N N . TYR A 1 96 ? 3.58490 -8.48125 -12.68963 1.000 10.50886 78 TYR A N 1
ATOM 627 C CA . TYR A 1 96 ? 3.03212 -9.76530 -13.09420 1.000 10.76349 78 TYR A CA 1
ATOM 628 C C . TYR A 1 96 ? 3.27538 -10.79880 -12.00359 1.000 12.67496 78 TYR A C 1
ATOM 629 O O . TYR A 1 96 ? 4.39839 -10.93011 -11.50405 1.000 15.29156 78 TYR A O 1
ATOM 638 N N A THR A 1 97 ? 2.20550 -11.50787 -11.63155 0.547 11.92333 79 THR A N 1
ATOM 639 N N B THR A 1 97 ? 2.23130 -11.53236 -11.62572 0.453 14.82371 79 THR A N 1
ATOM 640 C CA A THR A 1 97 ? 2.24447 -12.60877 -10.67184 0.547 11.16814 79 THR A CA 1
ATOM 641 C CA B THR A 1 97 ? 2.38204 -12.64448 -10.69156 0.453 17.37207 79 THR A CA 1
ATOM 642 C C A THR A 1 97 ? 1.36024 -13.74118 -11.20466 0.547 11.93509 79 THR A C 1
ATOM 643 C C B THR A 1 97 ? 2.15034 -13.97192 -11.40384 0.453 18.69538 79 THR A C 1
ATOM 644 O O A THR A 1 97 ? 0.37897 -14.14280 -10.58810 0.547 14.06232 79 THR A O 1
ATOM 645 O O B THR A 1 97 ? 3.10877 -14.69900 -11.67084 0.453 19.89056 79 THR A O 1
ATOM 652 N N A CYS A 1 98 ? 1.70633 -14.23621 -12.39946 0.547 10.44684 80 CYS A N 1
ATOM 653 N N B CYS A 1 98 ? 0.90595 -14.29854 -11.74454 0.453 19.36692 80 CYS A N 1
ATOM 654 C CA A CYS A 1 98 ? 1.06934 -15.39297 -13.03127 0.547 11.39287 80 CYS A CA 1
ATOM 655 C CA B CYS A 1 98 ? 0.60450 -15.45527 -12.57815 0.453 19.40238 80 CYS A CA 1
ATOM 656 C C A CYS A 1 98 ? -0.27597 -15.05535 -13.65907 0.547 10.48989 80 CYS A C 1
ATOM 657 C C B CYS A 1 98 ? -0.61354 -15.12492 -13.43174 0.453 19.27781 80 CYS A C 1
ATOM 658 O O A CYS A 1 98 ? -0.80934 -13.96159 -13.45135 0.547 12.73574 80 CYS A O 1
ATOM 659 O O B CYS A 1 98 ? -1.23108 -14.06732 -13.28172 0.453 19.50535 80 CYS A O 1
ATOM 664 N N A GLY A 1 99 ? -0.82375 -15.98687 -14.43996 0.547 11.25113 81 GLY A N 1
ATOM 665 N N B GLY A 1 99 ? -0.95529 -16.03848 -14.33866 0.453 17.99620 81 GLY A N 1
ATOM 666 C CA A GLY A 1 99 ? -2.08698 -15.75519 -15.11360 0.547 11.72282 81 GLY A CA 1
ATOM 667 C CA B GLY A 1 99 ? -2.13673 -15.87351 -15.16517 0.453 14.69264 81 GLY A CA 1
ATOM 668 C C A GLY A 1 99 ? -1.88336 -15.03131 -16.43276 0.547 12.17412 81 GLY A C 1
ATOM 669 C C B GLY A 1 99 ? -1.90195 -15.04805 -16.41375 0.453 13.88168 81 GLY A C 1
ATOM 670 O O A GLY A 1 99 ? -0.80417 -15.05913 -17.04233 0.547 12.40512 81 GLY A O 1
ATOM 671 O O B GLY A 1 99 ? -0.79085 -15.01508 -16.95368 0.453 13.74978 81 GLY A O 1
ATOM 672 N N . PHE A 1 100 ? -2.94951 -14.37968 -16.88823 1.000 11.80461 82 PHE A N 1
ATOM 673 C CA . PHE A 1 100 ? -2.84582 -13.58419 -18.10497 1.000 11.46026 82 PHE A CA 1
ATOM 674 C C . PHE A 1 100 ? -2.01993 -12.32870 -17.84379 1.000 10.96907 82 PHE A C 1
ATOM 675 O O . PHE A 1 100 ? -1.96182 -11.82275 -16.72259 1.000 12.53296 82 PHE A O 1
ATOM 683 N N . ARG A 1 101 ? -1.35256 -11.84259 -18.88502 1.000 10.60554 83 ARG A N 1
ATOM 684 C CA . ARG A 1 101 ? -0.50441 -10.66459 -18.73665 1.000 9.79570 83 ARG A CA 1
ATOM 685 C C . ARG A 1 101 ? -1.34736 -9.39913 -18.54927 1.000 9.35644 83 ARG A C 1
ATOM 686 O O . ARG A 1 101 ? -2.50566 -9.32337 -18.97140 1.000 10.03731 83 ARG A O 1
ATOM 694 N N . ASN A 1 102 ? -0.74699 -8.39819 -17.90784 1.000 10.03134 84 ASN A N 1
ATOM 695 C CA . ASN A 1 102 ? -1.40804 -7.15317 -17.54917 1.000 9.33149 84 ASN A CA 1
ATOM 696 C C . ASN A 1 102 ? -0.98936 -6.03101 -18.50282 1.000 8.62600 84 ASN A C 1
ATOM 697 O O . ASN A 1 102 ? -0.38078 -6.27283 -19.54579 1.000 9.55336 84 ASN A O 1
ATOM 702 N N . SER A 1 103 ? -1.29097 -4.78582 -18.13225 1.000 8.48437 85 SER A N 1
ATOM 703 C CA . SER A 1 103 ? -1.04626 -3.61502 -18.97046 1.000 9.31979 85 SER A CA 1
ATOM 704 C C . SER A 1 103 ? 0.23643 -2.85329 -18.62799 1.000 7.83196 85 SER A C 1
ATOM 705 O O . SER A 1 103 ? 0.47038 -1.78198 -19.19948 1.000 9.48382 85 SER A O 1
ATOM 708 N N . ASP A 1 104 ? 1.07452 -3.37470 -17.73163 1.000 8.11696 86 ASP A N 1
ATOM 709 C CA . ASP A 1 104 ? 2.17999 -2.62118 -17.14142 1.000 7.91502 86 ASP A CA 1
ATOM 710 C C . ASP A 1 104 ? 3.51237 -3.08773 -17.71401 1.000 7.31973 86 ASP A C 1
ATOM 711 O O . ASP A 1 104 ? 3.81617 -4.28854 -17.69565 1.000 7.29451 86 ASP A O 1
ATOM 716 N N . ARG A 1 105 ? 4.32775 -2.13998 -18.17499 1.000 7.52076 87 ARG A N 1
ATOM 717 C CA . ARG A 1 105 ? 5.61930 -2.48374 -18.75874 1.000 7.11604 87 ARG A CA 1
ATOM 718 C C . ARG A 1 105 ? 6.65252 -1.44146 -18.37691 1.000 6.95417 87 ARG A C 1
ATOM 719 O O . ARG A 1 105 ? 6.34273 -0.25513 -18.25409 1.000 7.71177 87 ARG A O 1
ATOM 727 N N . ILE A 1 106 ? 7.90030 -1.89872 -18.21774 1.000 7.07856 88 ILE A N 1
ATOM 728 C CA . ILE A 1 106 ? 9.05547 -1.01837 -18.10515 1.000 7.51389 88 ILE A CA 1
ATOM 729 C C . ILE A 1 106 ? 9.79924 -1.06309 -19.43204 1.000 7.31066 88 ILE A C 1
ATOM 730 O O . ILE A 1 106 ? 9.88301 -2.11629 -20.07920 1.000 7.99753 88 ILE A O 1
ATOM 735 N N . LEU A 1 107 ? 10.29616 0.09118 -19.85828 1.000 6.96041 89 LEU A N 1
ATOM 736 C CA A LEU A 1 107 ? 11.00176 0.26736 -21.12427 0.929 7.54549 89 LEU A CA 1
ATOM 737 C CA B LEU A 1 107 ? 11.01958 0.22615 -21.10906 0.071 7.20377 89 LEU A CA 1
ATOM 738 C C . LEU A 1 107 ? 12.37983 0.82530 -20.80539 1.000 7.26088 89 LEU A C 1
ATOM 739 O O . LEU A 1 107 ? 12.48704 1.83270 -20.10068 1.000 8.61387 89 LEU A O 1
ATOM 748 N N . TYR A 1 108 ? 13.42842 0.18978 -21.31650 1.000 7.15630 90 TYR A N 1
ATOM 749 C CA . TYR A 1 108 ? 14.77124 0.61012 -20.96417 1.000 7.49043 90 TYR A CA 1
ATOM 750 C C . TYR A 1 108 ? 15.65174 0.57504 -22.19908 1.000 7.19392 90 TYR A C 1
ATOM 751 O O . TYR A 1 108 ? 15.55407 -0.34230 -23.01981 1.000 8.17457 90 TYR A O 1
ATOM 760 N N . SER A 1 109 ? 16.50541 1.57993 -22.32479 1.000 8.73900 91 SER A N 1
ATOM 761 C CA . SER A 1 109 ? 17.34673 1.71699 -23.50135 1.000 9.56557 91 SER A CA 1
ATOM 762 C C . SER A 1 109 ? 18.76777 1.21851 -23.23726 1.000 9.32227 91 SER A C 1
ATOM 763 O O . SER A 1 109 ? 19.18825 0.99145 -22.09686 1.000 10.43181 91 SER A O 1
ATOM 766 N N . SER A 1 110 ? 19.52385 1.07419 -24.32793 1.000 9.96665 92 SER A N 1
ATOM 767 C CA . SER A 1 110 ? 20.89674 0.60468 -24.22877 1.000 10.73844 92 SER A CA 1
ATOM 768 C C . SER A 1 110 ? 21.79811 1.62401 -23.55604 1.000 10.61483 92 SER A C 1
ATOM 769 O O . SER A 1 110 ? 22.87938 1.24860 -23.08710 1.000 13.04048 92 SER A O 1
ATOM 772 N N . ASP A 1 111 ? 21.38863 2.89581 -23.51357 1.000 11.21441 93 ASP A N 1
ATOM 773 C CA . ASP A 1 111 ? 22.08887 3.91392 -22.74372 1.000 11.13897 93 ASP A CA 1
ATOM 774 C C . ASP A 1 111 ? 21.36964 4.25099 -21.43873 1.000 11.12445 93 ASP A C 1
ATOM 775 O O . ASP A 1 111 ? 21.64878 5.28456 -20.82347 1.000 13.31436 93 ASP A O 1
ATOM 780 N N . TRP A 1 112 ? 20.46097 3.37560 -21.00808 1.000 11.26641 94 TRP A N 1
ATOM 781 C CA . TRP A 1 112 ? 19.94607 3.33271 -19.63832 1.000 12.00015 94 TRP A CA 1
ATOM 782 C C . TRP A 1 112 ? 18.95502 4.44697 -19.30937 1.000 10.96398 94 TRP A C 1
ATOM 783 O O . TRP A 1 112 ? 18.78499 4.80960 -18.14450 1.000 12.77140 94 TRP A O 1
ATOM 794 N N . LEU A 1 113 ? 18.25765 4.96378 -20.31974 1.000 9.86408 95 LEU A N 1
ATOM 795 C CA . LEU A 1 113 ? 17.00993 5.67039 -20.06362 1.000 9.19096 95 LEU A CA 1
ATOM 796 C C . LEU A 1 113 ? 15.95738 4.64683 -19.67055 1.000 8.07117 95 LEU A C 1
ATOM 797 O O . LEU A 1 113 ? 15.94069 3.53138 -20.19327 1.000 9.10804 95 LEU A O 1
ATOM 802 N N . ILE A 1 114 ? 15.08388 5.00307 -18.73164 1.000 8.43960 96 ILE A N 1
ATOM 803 C CA A ILE A 1 114 ? 14.04804 4.08998 -18.27294 0.817 8.24351 96 ILE A CA 1
ATOM 804 C CA B ILE A 1 114 ? 14.05217 4.09282 -18.23868 0.183 8.21711 96 ILE A CA 1
ATOM 805 C C . ILE A 1 114 ? 12.71310 4.81820 -18.23014 1.000 7.56694 96 ILE A C 1
ATOM 806 O O . ILE A 1 114 ? 12.59808 5.89678 -17.63141 1.000 8.59647 96 ILE A O 1
ATOM 815 N N . TYR A 1 115 ? 11.70796 4.21711 -18.86664 1.000 8.06113 97 TYR A N 1
ATOM 816 C CA . TYR A 1 115 ? 10.35006 4.73461 -18.93935 1.000 7.61841 97 TYR A CA 1
ATOM 817 C C . TYR A 1 115 ? 9.38743 3.64542 -18.47535 1.000 7.81015 97 TYR A C 1
ATOM 818 O O . TYR A 1 115 ? 9.74068 2.46421 -18.38996 1.000 8.19673 97 TYR A O 1
ATOM 827 N N . LYS A 1 116 ? 8.14489 4.04297 -18.19996 1.000 8.41813 98 LYS A N 1
ATOM 828 C CA . LYS A 1 116 ? 7.10411 3.09802 -17.82131 1.000 8.36877 98 LYS A CA 1
ATOM 829 C C . LYS A 1 116 ? 5.82424 3.38618 -18.58809 1.000 8.62419 98 LYS A C 1
ATOM 830 O O . LYS A 1 116 ? 5.57716 4.51486 -19.01617 1.000 9.44346 98 LYS A O 1
ATOM 836 N N . THR A 1 117 ? 5.01179 2.34383 -18.75071 1.000 8.21886 99 THR A N 1
ATOM 837 C CA . THR A 1 117 ? 3.63453 2.48527 -19.18953 1.000 8.27570 99 THR A CA 1
ATOM 838 C C . THR A 1 117 ? 2.75724 1.64267 -18.27920 1.000 8.27851 99 THR A C 1
ATOM 839 O O . THR A 1 117 ? 3.13270 0.52932 -17.89784 1.000 8.38230 99 THR A O 1
ATOM 843 N N . THR A 1 118 ? 1.60054 2.19485 -17.91141 1.000 8.63257 100 THR A N 1
ATOM 844 C CA . THR A 1 118 ? 0.58517 1.45043 -17.17776 1.000 8.92319 100 THR A CA 1
ATOM 845 C C . THR A 1 118 ? -0.69363 1.28216 -17.99144 1.000 9.21436 100 THR A C 1
ATOM 846 O O . THR A 1 118 ? -1.69637 0.76963 -17.47269 1.000 11.02814 100 THR A O 1
ATOM 850 N N . ASP A 1 119 ? -0.68608 1.69414 -19.25264 1.000 9.15950 101 ASP A N 1
ATOM 851 C CA . ASP A 1 119 ? -1.87904 1.71091 -20.08978 1.000 8.75556 101 ASP A CA 1
ATOM 852 C C . ASP A 1 119 ? -1.61621 1.02195 -21.41536 1.000 8.25492 101 ASP A C 1
ATOM 853 O O . ASP A 1 119 ? -2.12894 1.41904 -22.46586 1.000 9.43312 101 ASP A O 1
ATOM 858 N N . HIS A 1 120 ? -0.82379 -0.04289 -21.38027 1.000 8.33229 102 HIS A N 1
ATOM 859 C CA . HIS A 1 120 ? -0.60618 -0.87976 -22.55359 1.000 8.29455 102 HIS A CA 1
ATOM 860 C C . HIS A 1 120 ? -0.05228 -0.06666 -23.71934 1.000 7.91714 102 HIS A C 1
ATOM 861 O O . HIS A 1 120 ? -0.55472 -0.11062 -24.85174 1.000 8.87160 102 HIS A O 1
ATOM 868 N N . TYR A 1 121 ? 1.01395 0.66920 -23.42939 1.000 7.47193 103 TYR A N 1
ATOM 869 C CA . TYR A 1 121 ? 1.81571 1.38178 -24.41416 1.000 8.22187 103 TYR A CA 1
ATOM 870 C C . TYR A 1 121 ? 1.12759 2.61425 -24.98106 1.000 7.89605 103 TYR A C 1
ATOM 871 O O . TYR A 1 121 ? 1.64030 3.19295 -25.93236 1.000 10.38002 103 TYR A O 1
ATOM 880 N N . GLN A 1 122 ? -0.00308 3.05955 -24.42550 1.000 8.43152 104 GLN A N 1
ATOM 881 C CA A GLN A 1 122 ? -0.63312 4.27850 -24.92364 0.333 8.46523 104 GLN A CA 1
ATOM 882 C CA B GLN A 1 122 ? -0.60804 4.27449 -24.95555 0.456 8.87742 104 GLN A CA 1
ATOM 883 C CA C GLN A 1 122 ? -0.63252 4.27765 -24.92526 0.210 8.80333 104 GLN A CA 1
ATOM 884 C C . GLN A 1 122 ? 0.19960 5.50290 -24.56682 1.000 8.95928 104 GLN A C 1
ATOM 885 O O . GLN A 1 122 ? 0.45463 6.36429 -25.41516 1.000 10.63978 104 GLN A O 1
ATOM 901 N N . THR A 1 123 ? 0.62247 5.59324 -23.30687 1.000 9.08031 105 THR A N 1
ATOM 902 C CA . THR A 1 123 ? 1.42677 6.70567 -22.82804 1.000 8.93023 105 THR A CA 1
ATOM 903 C C . THR A 1 123 ? 2.62309 6.16084 -22.06874 1.000 8.61273 105 THR A C 1
ATOM 904 O O . THR A 1 123 ? 2.57900 5.06054 -21.51314 1.000 9.06814 105 THR A O 1
ATOM 908 N N . PHE A 1 124 ? 3.70300 6.93017 -22.08655 1.000 9.91931 106 PHE A N 1
ATOM 909 C CA . PHE A 1 124 ? 4.93693 6.56935 -21.41056 1.000 10.57721 106 PHE A CA 1
ATOM 910 C C . PHE A 1 124 ? 5.39274 7.73675 -20.55853 1.000 11.05604 106 PHE A C 1
ATOM 911 O O . PHE A 1 124 ? 5.21516 8.90185 -20.92815 1.000 12.53487 106 PHE A O 1
ATOM 919 N N . THR A 1 125 ? 6.00315 7.41436 -19.42118 1.000 10.18608 107 THR A N 1
ATOM 920 C CA A THR A 1 125 ? 6.54344 8.41209 -18.50710 0.751 9.65833 107 THR A CA 1
ATOM 921 C CA B THR A 1 125 ? 6.58297 8.45167 -18.58950 0.249 11.99463 107 THR A CA 1
ATOM 922 C C . THR A 1 125 ? 7.97475 8.04996 -18.13572 1.000 9.47993 107 THR A C 1
ATOM 923 O O . THR A 1 125 ? 8.24086 6.89448 -17.76682 1.000 9.60732 107 THR A O 1
ATOM 930 N N . LYS A 1 126 ? 8.87357 9.01991 -18.22906 1.000 9.56990 108 LYS A N 1
ATOM 931 C CA . LYS A 1 126 ? 10.26460 8.80495 -17.86942 1.000 9.50015 108 LYS A CA 1
ATOM 932 C C . LYS A 1 126 ? 10.37823 8.61066 -16.36718 1.000 9.37783 108 LYS A C 1
ATOM 933 O O . LYS A 1 126 ? 9.83847 9.40484 -15.58881 1.000 11.46269 108 LYS A O 1
ATOM 939 N N . ILE A 1 127 ? 11.08519 7.56062 -15.95875 1.000 9.45535 109 ILE A N 1
ATOM 940 C CA . ILE A 1 127 ? 11.35101 7.34180 -14.54383 1.000 11.21600 109 ILE A CA 1
ATOM 941 C C . ILE A 1 127 ? 12.83415 7.34906 -14.18897 1.000 11.53578 109 ILE A C 1
ATOM 942 O O . ILE A 1 127 ? 13.15826 7.54941 -13.01087 1.000 12.95332 109 ILE A O 1
ATOM 947 N N . ARG A 1 128 ? 13.74702 7.14123 -15.14245 1.000 11.41703 110 ARG A N 1
ATOM 948 C CA . ARG A 1 128 ? 15.18300 7.38617 -14.94084 1.000 12.79438 110 ARG A CA 1
ATOM 949 C C . ARG A 1 128 ? 15.78499 7.98382 -16.20893 1.000 13.63562 110 ARG A C 1
ATOM 950 O O . ARG A 1 128 ? 15.32975 7.72074 -17.33787 1.000 13.07181 110 ARG A O 1
ATOM 959 N N . VAL B 1 21 ? 3.96859 31.08654 7.69021 1.000 28.60144 3 VAL C N 1
ATOM 960 C CA . VAL B 1 21 ? 3.72343 31.80099 6.44312 1.000 22.19657 3 VAL C CA 1
ATOM 961 C C . VAL B 1 21 ? 2.27940 32.26946 6.33234 1.000 17.57502 3 VAL C C 1
ATOM 962 O O . VAL B 1 21 ? 1.39577 31.82827 7.06578 1.000 19.86323 3 VAL C O 1
ATOM 966 N N . ILE B 1 22 ? 2.05169 33.17188 5.39106 1.000 12.29030 4 ILE C N 1
ATOM 967 C CA . ILE B 1 22 ? 0.71786 33.64569 5.05853 1.000 10.98494 4 ILE C CA 1
ATOM 968 C C . ILE B 1 22 ? 0.33198 32.94656 3.75597 1.000 10.14991 4 ILE C C 1
ATOM 969 O O . ILE B 1 22 ? 0.83895 33.27684 2.68001 1.000 11.33523 4 ILE C O 1
ATOM 974 N N . ASN B 1 23 ? -0.54684 31.94088 3.85312 1.000 9.82264 5 ASN C N 1
ATOM 975 C CA . ASN B 1 23 ? -0.82810 31.08734 2.70267 1.000 9.98179 5 ASN C CA 1
ATOM 976 C C . ASN B 1 23 ? -2.27943 30.61931 2.64039 1.000 9.65124 5 ASN C C 1
ATOM 977 O O . ASN B 1 23 ? -2.58134 29.72402 1.84289 1.000 10.68839 5 ASN C O 1
ATOM 982 N N . THR B 1 24 ? -3.18125 31.16967 3.44292 1.000 9.37966 6 THR C N 1
ATOM 983 C CA . THR B 1 24 ? -4.59080 30.82080 3.38907 1.000 9.37270 6 THR C CA 1
ATOM 984 C C . THR B 1 24 ? -5.34134 31.83893 2.53503 1.000 9.17348 6 THR C C 1
ATOM 985 O O . THR B 1 24 ? -4.85220 32.94004 2.27162 1.000 9.55235 6 THR C O 1
ATOM 989 N N . PHE B 1 25 ? -6.56430 31.47760 2.13167 1.000 9.19800 7 PHE C N 1
ATOM 990 C CA . PHE B 1 25 ? -7.35012 32.40423 1.32241 1.000 9.36280 7 PHE C CA 1
ATOM 991 C C . PHE B 1 25 ? -7.52635 33.73388 2.03615 1.000 8.87040 7 PHE C C 1
ATOM 992 O O . PHE B 1 25 ? -7.26776 34.79551 1.46275 1.000 9.41532 7 PHE C O 1
ATOM 1000 N N . ASP B 1 26 ? -7.97044 33.69917 3.29390 1.000 9.56875 8 ASP C N 1
ATOM 1001 C CA . ASP B 1 26 ? -8.21025 34.95310 3.99749 1.000 9.98360 8 ASP C CA 1
ATOM 1002 C C . ASP B 1 26 ? -6.90711 35.62926 4.41513 1.000 9.76923 8 ASP C C 1
ATOM 1003 O O . ASP B 1 26 ? -6.83748 36.86275 4.46029 1.000 11.46189 8 ASP C O 1
ATOM 1008 N N . GLY B 1 27 ? -5.87481 34.84829 4.73294 1.000 10.01436 9 GLY C N 1
ATOM 1009 C CA . GLY B 1 27 ? -4.59233 35.44305 5.06467 1.000 11.08891 9 GLY C CA 1
ATOM 1010 C C . GLY B 1 27 ? -4.01573 36.23533 3.90911 1.000 9.37936 9 GLY C C 1
ATOM 1011 O O . GLY B 1 27 ? -3.60143 37.38942 4.06883 1.000 10.12090 9 GLY C O 1
ATOM 1012 N N . VAL B 1 28 ? -3.99534 35.63035 2.72273 1.000 9.21159 10 VAL C N 1
ATOM 1013 C CA . VAL B 1 28 ? -3.42886 36.30688 1.56345 1.000 8.92794 10 VAL C CA 1
ATOM 1014 C C . VAL B 1 28 ? -4.34638 37.42768 1.08232 1.000 8.71785 10 VAL C C 1
ATOM 1015 O O . VAL B 1 28 ? -3.87746 38.50657 0.71693 1.000 10.07241 10 VAL C O 1
ATOM 1019 N N . ALA B 1 29 ? -5.66687 37.21414 1.10988 1.000 8.67070 11 ALA C N 1
ATOM 1020 C CA . ALA B 1 29 ? -6.58626 38.27212 0.69098 1.000 9.61162 11 ALA C CA 1
ATOM 1021 C C . ALA B 1 29 ? -6.45566 39.50141 1.58506 1.000 9.07551 11 ALA C C 1
ATOM 1022 O O . ALA B 1 29 ? -6.38564 40.63238 1.09584 1.000 9.96938 11 ALA C O 1
ATOM 1024 N N . ASP B 1 30 ? -6.45074 39.30050 2.90774 1.000 9.67354 12 ASP C N 1
ATOM 1025 C CA . ASP B 1 30 ? -6.30830 40.43384 3.81955 1.000 9.84360 12 ASP C CA 1
ATOM 1026 C C . ASP B 1 30 ? -4.96875 41.13426 3.60668 1.000 9.80354 12 ASP C C 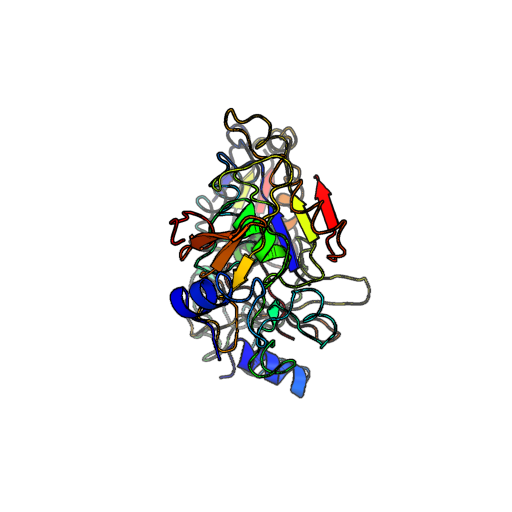1
ATOM 1027 O O . ASP B 1 30 ? -4.89227 42.36902 3.60939 1.000 10.77834 12 ASP C O 1
ATOM 1032 N N . TYR B 1 31 ? -3.89909 40.35875 3.43080 1.000 9.24406 13 TYR C N 1
ATOM 1033 C CA . TYR B 1 31 ? -2.58570 40.95577 3.22498 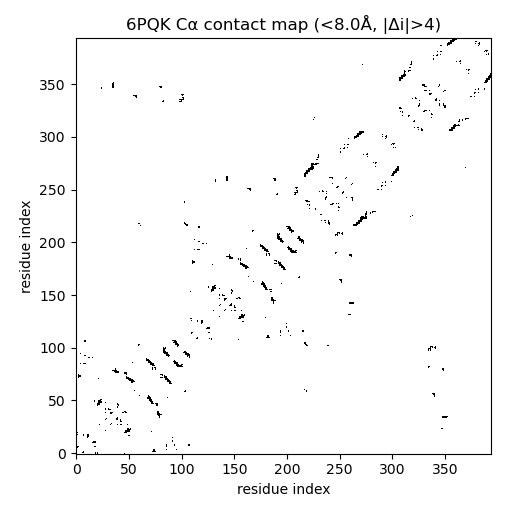1.000 9.509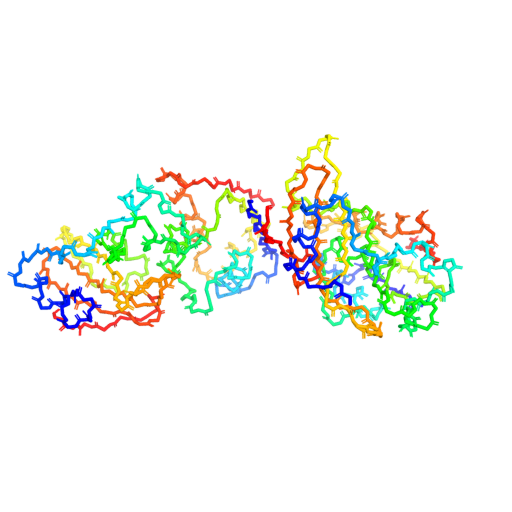89 13 TYR C CA 1
ATOM 1034 C C . TYR B 1 31 ? -2.54345 41.75339 1.92119 1.000 9.86693 13 TYR C C 1
ATOM 1035 O O . TYR B 1 31 ? -2.02714 42.87735 1.88658 1.000 10.49250 13 TYR C O 1
ATOM 1044 N N . LEU B 1 32 ? -3.09182 41.19118 0.83785 1.000 9.88471 14 LEU C N 1
ATOM 1045 C CA . LEU B 1 32 ? -3.14069 41.90657 -0.43950 1.000 10.39180 14 LEU C CA 1
ATOM 1046 C C . LEU B 1 32 ? -3.90168 43.22187 -0.31362 1.000 10.78734 14 LEU C C 1
ATOM 1047 O O . LEU B 1 32 ? -3.46297 44.26055 -0.82381 1.000 11.52924 14 LEU C O 1
ATOM 1052 N N . GLN B 1 33 ? -5.06752 43.19600 0.33642 1.000 10.47514 15 GLN C N 1
ATOM 1053 C CA A GLN B 1 33 ? -5.87217 44.40882 0.45896 0.391 12.02321 15 GLN C CA 1
ATOM 1054 C CA B GLN B 1 33 ? -5.84938 44.42224 0.41946 0.609 11.26989 15 GLN C CA 1
ATOM 1055 C C . GLN B 1 33 ? -5.17114 45.46819 1.29310 1.000 12.23559 15 GLN C C 1
ATOM 1056 O O . GLN B 1 33 ? -5.37098 46.66706 1.07439 1.000 14.40466 15 GLN C O 1
ATOM 1067 N N . THR B 1 34 ? -4.36056 45.04265 2.25702 1.000 11.54342 16 THR C N 1
ATOM 1068 C CA . THR B 1 34 ? -3.72997 45.95724 3.19495 1.000 12.46305 16 THR C CA 1
ATOM 1069 C C . THR B 1 34 ? -2.42587 46.52332 2.65105 1.000 11.92972 16 THR C C 1
ATOM 1070 O O . THR B 1 34 ? -2.16739 47.72505 2.78919 1.000 13.95526 16 THR C O 1
ATOM 1074 N N . TYR B 1 35 ? -1.60498 45.67628 2.02442 1.000 12.12242 17 TYR C N 1
ATOM 1075 C CA . TYR B 1 35 ? -0.26633 46.05665 1.59702 1.000 11.97131 17 TYR C CA 1
ATOM 1076 C C . TYR B 1 35 ? -0.10593 46.18199 0.08800 1.000 12.10032 17 TYR C C 1
ATOM 1077 O O . TYR B 1 35 ? 0.93904 46.65924 -0.36641 1.000 13.21464 17 TYR C O 1
ATOM 1086 N N . HIS B 1 36 ? -1.09915 45.76168 -0.69716 1.000 11.54626 18 HIS C N 1
ATOM 1087 C CA . HIS B 1 36 ? -1.04962 45.86823 -2.15839 1.000 12.21183 18 HIS C CA 1
ATOM 1088 C C . HIS B 1 36 ? 0.14425 45.12514 -2.75699 1.000 12.17589 18 HIS C C 1
ATOM 1089 O O . HIS B 1 36 ? 0.73266 45.54958 -3.75174 1.000 13.72972 18 HIS C O 1
ATOM 1096 N N . LYS B 1 37 ? 0.48916 43.99398 -2.14509 1.000 11.59817 19 LYS C N 1
ATOM 1097 C CA . LYS B 1 37 ? 1.49986 43.07015 -2.64016 1.000 10.47400 19 LYS C CA 1
ATOM 1098 C C . LYS B 1 37 ? 1.26397 41.73513 -1.94841 1.000 10.35290 19 LYS C C 1
ATOM 1099 O O . LYS B 1 37 ? 0.58797 41.67006 -0.91844 1.000 11.42146 19 LYS C O 1
ATOM 1105 N N . LEU B 1 38 ? 1.82796 40.67111 -2.51987 1.000 10.87339 20 LEU C N 1
ATOM 1106 C CA . LEU B 1 38 ? 1.75806 39.37003 -1.87490 1.000 10.35657 20 LEU C CA 1
ATOM 1107 C C . LEU B 1 38 ? 2.69612 39.31065 -0.67634 1.000 10.20650 20 LEU C C 1
ATOM 1108 O O . LEU B 1 38 ? 3.69301 40.03247 -0.61909 1.000 11.45516 20 LEU C O 1
ATOM 1113 N N . PRO B 1 39 ? 2.41256 38.42898 0.28294 1.000 10.33283 21 PRO C N 1
ATOM 1114 C CA . PRO B 1 39 ? 3.37707 38.16291 1.35775 1.000 11.25374 21 PRO C CA 1
ATOM 1115 C C . PRO B 1 39 ? 4.69744 37.64553 0.80033 1.000 11.38507 21 PRO C C 1
ATOM 1116 O O . PRO B 1 39 ? 4.78456 37.15484 -0.32903 1.000 11.41607 21 PRO C O 1
ATOM 1120 N N . ASP B 1 40 ? 5.73538 37.71821 1.63278 1.000 12.34390 22 ASP C N 1
ATOM 1121 C CA A ASP B 1 40 ? 7.12187 37.43746 1.27080 0.701 11.96909 22 ASP C CA 1
ATOM 1122 C CA B ASP B 1 40 ? 7.05417 37.46117 1.06401 0.299 14.02115 22 ASP C CA 1
ATOM 1123 C C . ASP B 1 40 ? 7.38134 35.98026 0.90396 1.000 13.06559 22 ASP C C 1
ATOM 1124 O O . ASP B 1 40 ? 8.46023 35.66999 0.39069 1.000 15.41321 22 ASP C O 1
ATOM 1133 N N A ASN B 1 41 ? 6.46248 35.06329 1.20544 0.606 12.52479 23 ASN C N 1
ATOM 1134 N N B ASN B 1 41 ? 6.46373 35.08033 1.25218 0.394 11.92523 23 ASN C N 1
ATOM 1135 C CA A ASN B 1 41 ? 6.68531 33.65278 0.89948 0.606 12.46465 23 ASN C CA 1
ATOM 1136 C CA B ASN B 1 41 ? 6.61173 33.66734 0.94188 0.394 11.11641 23 ASN C CA 1
ATOM 1137 C C A ASN B 1 41 ? 6.38973 33.29960 -0.55244 0.606 11.24452 23 ASN C C 1
ATOM 1138 C C B ASN B 1 41 ? 6.07730 33.29688 -0.44610 0.394 10.22490 23 ASN C C 1
ATOM 1139 O O A ASN B 1 41 ? 6.54428 32.13563 -0.93187 0.606 10.11807 23 ASN C O 1
ATOM 1140 O O B ASN B 1 41 ? 5.75514 32.12584 -0.67502 0.394 11.39325 23 ASN C O 1
ATOM 1149 N N . TYR B 1 42 ? 5.97891 34.26121 -1.37075 1.000 10.54255 24 TYR C N 1
ATOM 1150 C CA . TYR B 1 42 ? 5.60488 33.99592 -2.75824 1.000 10.29086 24 TYR C CA 1
ATOM 1151 C C . TYR B 1 42 ? 6.72876 34.33558 -3.72885 1.000 9.98666 24 TYR C C 1
ATOM 1152 O O . TYR B 1 42 ? 7.41045 35.35290 -3.58361 1.000 13.04251 24 TYR C O 1
ATOM 1161 N N . ILE B 1 43 ? 6.88101 33.48547 -4.74256 1.000 9.81013 25 ILE C N 1
ATOM 1162 C CA A ILE B 1 43 ? 7.80544 33.74407 -5.84023 0.778 10.66622 25 ILE C CA 1
ATOM 1163 C CA B ILE B 1 43 ? 7.85515 33.62800 -5.81589 0.222 9.94094 25 ILE C CA 1
ATOM 1164 C C . ILE B 1 43 ? 7.13354 33.30133 -7.12780 1.000 8.77222 25 ILE C C 1
ATOM 1165 O O . ILE B 1 43 ? 6.29057 32.39528 -7.15372 1.000 9.44850 25 ILE C O 1
ATOM 1174 N N . THR B 1 44 ? 7.46720 34.00661 -8.21515 1.000 9.96720 26 THR C N 1
ATOM 1175 C CA . THR B 1 44 ? 6.81981 33.69482 -9.48573 1.000 8.94932 26 THR C CA 1
ATOM 1176 C C . THR B 1 44 ? 7.39107 32.40747 -10.08080 1.000 8.93899 26 THR C C 1
ATOM 1177 O O . THR B 1 44 ? 8.42500 31.88568 -9.65545 1.000 9.46418 26 THR C O 1
ATOM 1181 N N . LYS B 1 45 ? 6.70645 31.89481 -11.10395 1.000 9.19204 27 LYS C N 1
ATOM 1182 C CA A LYS B 1 45 ? 7.19437 30.71096 -11.81423 0.763 9.76451 27 LYS C CA 1
ATOM 1183 C CA B LYS B 1 45 ? 7.20636 30.70384 -11.77994 0.237 11.40954 27 LYS C CA 1
ATOM 1184 C C . LYS B 1 45 ? 8.61304 30.91944 -12.33097 1.000 10.89411 27 LYS C C 1
ATOM 1185 O O . LYS B 1 45 ? 9.47994 30.04836 -12.18366 1.000 11.40363 27 LYS C O 1
ATOM 1196 N N . SER B 1 46 ? 8.86881 32.07070 -12.95971 1.000 11.75308 28 SER C N 1
ATOM 1197 C CA A SER B 1 46 ? 10.19425 32.32448 -13.52246 0.554 12.58293 28 SER C CA 1
ATOM 1198 C CA B SER B 1 46 ? 10.19647 32.30173 -13.52185 0.446 12.76900 28 SER C CA 1
ATOM 1199 C C . SER B 1 46 ? 11.24860 32.43264 -12.42667 1.000 11.68181 28 SER C C 1
ATOM 1200 O O . SER B 1 46 ? 12.37492 31.94044 -12.57928 1.000 12.12789 28 SER C O 1
ATOM 1205 N N . GLU B 1 47 ? 10.90542 33.08428 -11.31483 1.000 11.44668 29 GLU C N 1
ATOM 1206 C CA . GLU B 1 47 ? 11.85560 33.18890 -10.21602 1.000 10.10982 29 GLU C CA 1
ATOM 1207 C C . GLU B 1 47 ? 12.15558 31.81387 -9.63111 1.000 10.19843 29 GLU C C 1
ATOM 1208 O O . GLU B 1 47 ? 13.31043 31.50240 -9.32117 1.000 11.45168 29 GLU C O 1
ATOM 1214 N N . ALA B 1 48 ? 11.12631 30.96973 -9.49422 1.000 9.99689 30 ALA C N 1
ATOM 1215 C CA . ALA B 1 48 ? 11.32873 29.60639 -9.00855 1.000 9.63303 30 ALA C CA 1
ATOM 1216 C C . ALA B 1 48 ? 12.20852 28.81394 -9.97038 1.000 10.61262 30 ALA C C 1
ATOM 1217 O O . ALA B 1 48 ? 13.12544 28.09725 -9.54808 1.000 10.44094 30 ALA C O 1
ATOM 1219 N N . GLN B 1 49 ? 11.93553 28.92250 -11.27236 1.000 10.71302 31 GLN C N 1
ATOM 1220 C CA A GLN B 1 49 ? 12.75136 28.21341 -12.25242 0.542 12.00930 31 GLN C CA 1
ATOM 1221 C CA B GLN B 1 49 ? 12.75028 28.21887 -12.25928 0.458 11.77721 31 GLN C CA 1
ATOM 1222 C C . GLN B 1 49 ? 14.21766 28.62112 -12.15253 1.000 11.30285 31 GLN C C 1
ATOM 1223 O O . GLN B 1 49 ? 15.11239 27.77867 -12.28007 1.000 12.10378 31 GLN C O 1
ATOM 1234 N N . ALA B 1 50 ? 14.48538 29.90962 -11.90553 1.000 11.66619 32 ALA C N 1
ATOM 1235 C CA . ALA B 1 50 ? 15.85828 30.38716 -11.78204 1.000 12.01668 32 ALA C CA 1
ATOM 1236 C C . ALA B 1 50 ? 16.56983 29.82137 -10.56317 1.000 12.27482 32 ALA C C 1
ATOM 1237 O O . ALA B 1 50 ? 17.79871 29.89117 -10.49829 1.000 14.03259 32 ALA C O 1
ATOM 1239 N N . LEU B 1 51 ? 15.83449 29.27336 -9.60174 1.000 12.44278 33 LEU C N 1
ATOM 1240 C CA . LEU B 1 51 ? 16.41097 28.60748 -8.44376 1.000 12.67464 33 LEU C CA 1
ATOM 1241 C C . LEU B 1 51 ? 16.50080 27.10070 -8.62030 1.000 13.25843 33 LEU C C 1
ATOM 1242 O O . LEU B 1 51 ? 16.98622 26.41178 -7.71499 1.000 14.68166 33 LEU C O 1
ATOM 1247 N N . GLY B 1 52 ? 16.04346 26.57455 -9.75212 1.000 13.09707 34 GLY C N 1
ATOM 1248 C CA . GLY B 1 52 ? 16.08821 25.15135 -10.01023 1.000 13.31986 34 GLY C CA 1
ATOM 1249 C C . GLY B 1 52 ? 14.76931 24.42645 -9.86746 1.000 13.11087 34 GLY C C 1
ATOM 1250 O O . GLY B 1 52 ? 14.75470 23.19150 -9.90306 1.000 13.72261 34 GLY C O 1
ATOM 1251 N N . TRP B 1 53 ? 13.66189 25.14583 -9.71841 1.000 11.87093 35 TRP C N 1
ATOM 1252 C CA . TRP B 1 53 ? 12.35996 24.49541 -9.68003 1.000 11.97878 35 TRP C CA 1
ATOM 1253 C C . TRP B 1 53 ? 12.09889 23.77745 -10.99813 1.000 12.90060 35 TRP C C 1
ATOM 1254 O O . TRP B 1 53 ? 12.24004 24.35721 -12.07878 1.000 14.05580 35 TRP C O 1
ATOM 1265 N N . VAL B 1 54 ? 11.73952 22.50568 -10.90277 1.000 12.31261 36 VAL C N 1
ATOM 1266 C CA . VAL B 1 54 ? 11.27833 21.72126 -12.04075 1.000 12.84698 36 VAL C CA 1
ATOM 1267 C C . VAL B 1 54 ? 9.90270 21.21538 -11.64570 1.000 11.81156 36 VAL C C 1
ATOM 1268 O O . VAL B 1 54 ? 9.77708 20.37284 -10.74835 1.000 12.73485 36 VAL C O 1
ATOM 1272 N N . ALA B 1 55 ? 8.86339 21.74555 -12.29085 1.000 12.45101 37 ALA C N 1
ATOM 1273 C CA . ALA B 1 55 ? 7.50863 21.48552 -11.82100 1.000 12.72252 37 ALA C CA 1
ATOM 1274 C C . ALA B 1 55 ? 7.20700 19.99430 -11.75388 1.000 13.20820 37 ALA C C 1
ATOM 1275 O O . ALA B 1 55 ? 6.61227 19.51976 -10.77595 1.000 14.22777 37 ALA C O 1
ATOM 1277 N N . SER B 1 56 ? 7.62781 19.23438 -12.76718 1.000 12.91774 38 SER C N 1
ATOM 1278 C CA . SER B 1 56 ? 7.30733 17.81066 -12.80505 1.000 14.91043 38 SER C CA 1
ATOM 1279 C C . SER B 1 56 ? 8.01037 17.01775 -11.71044 1.000 16.23972 38 SER C C 1
ATOM 1280 O O . SER B 1 56 ? 7.64108 15.86181 -11.47460 1.000 18.96762 38 SER C O 1
ATOM 1283 N N . LYS B 1 57 ? 9.00901 17.60055 -11.04441 1.000 15.22544 39 LYS C N 1
ATOM 1284 C CA . LYS B 1 57 ? 9.66838 16.96510 -9.91037 1.000 17.23507 39 LYS C CA 1
ATOM 1285 C C . LYS B 1 57 ? 9.03098 17.32589 -8.57634 1.000 16.51380 39 LYS C C 1
ATOM 1286 O O . LYS B 1 57 ? 9.36471 16.70671 -7.56366 1.000 18.77032 39 LYS C O 1
ATOM 1292 N N . GLY B 1 58 ? 8.14928 18.32002 -8.53850 1.000 13.89764 40 GLY C N 1
ATOM 1293 C CA . GLY B 1 58 ? 7.53723 18.71508 -7.27886 1.000 14.10520 40 GLY C CA 1
ATOM 1294 C C . GLY B 1 58 ? 8.52552 19.22862 -6.25344 1.000 14.21619 40 GLY C C 1
ATOM 1295 O O . GLY B 1 58 ? 8.31980 19.02962 -5.04929 1.000 14.47002 40 GLY C O 1
ATOM 1296 N N . ASN B 1 59 ? 9.58363 19.91410 -6.69274 1.000 13.38076 41 ASN C N 1
ATOM 1297 C CA . ASN B 1 59 ? 10.74247 20.17712 -5.84730 1.000 13.41976 41 ASN C CA 1
ATOM 1298 C C . ASN B 1 59 ? 10.83658 21.61893 -5.35401 1.000 12.84909 41 ASN C C 1
ATOM 1299 O O . ASN B 1 59 ? 11.92261 22.03902 -4.94957 1.000 12.69462 41 ASN C O 1
ATOM 1304 N N . LEU B 1 60 ? 9.73364 22.38137 -5.34476 1.000 12.05495 42 LEU C N 1
ATOM 1305 C CA . LEU B 1 60 ? 9.84452 23.79572 -4.98269 1.000 11.11521 42 LEU C CA 1
ATOM 1306 C C . LEU B 1 60 ? 10.47692 23.98526 -3.60780 1.000 13.32866 42 LEU C C 1
ATOM 1307 O O . LEU B 1 60 ? 11.35004 24.84320 -3.43117 1.000 13.57712 42 LEU C O 1
ATOM 1312 N N . CYS B 1 61 ? 10.07005 23.18273 -2.62427 1.000 14.48317 43 CYS C N 1
ATOM 1313 C CA A CYS B 1 61 ? 10.60179 23.29645 -1.26457 0.149 16.76034 43 CYS C CA 1
ATOM 1314 C CA B CYS B 1 61 ? 10.63254 23.39351 -1.29885 0.851 16.06657 43 CYS C CA 1
ATOM 1315 C C . CYS B 1 61 ? 12.08995 22.97245 -1.19406 1.000 15.81761 43 CYS C C 1
ATOM 1316 O O . CYS B 1 61 ? 12.78304 23.43846 -0.28098 1.000 18.04724 43 CYS C O 1
ATOM 1321 N N . ASP B 1 62 ? 12.58295 22.13159 -2.10833 1.000 15.71126 44 ASP C N 1
ATOM 1322 C CA . ASP B 1 62 ? 14.00116 21.79037 -2.09368 1.000 16.31598 44 ASP C CA 1
ATOM 1323 C C . ASP B 1 62 ? 14.84645 22.98797 -2.49661 1.000 16.30678 44 ASP C C 1
ATOM 1324 O O . ASP B 1 62 ? 15.93689 23.19438 -1.95945 1.000 19.55464 44 ASP C O 1
ATOM 1329 N N . VAL B 1 63 ? 14.35453 23.79275 -3.43443 1.000 14.86128 45 VAL C N 1
ATOM 1330 C CA . VAL B 1 63 ? 15.12819 24.89992 -3.97610 1.000 16.03520 45 VAL C CA 1
ATOM 1331 C C . VAL B 1 63 ? 14.72898 26.24302 -3.37741 1.000 15.57097 45 VAL C C 1
ATOM 1332 O O . VAL B 1 63 ? 15.50207 27.20664 -3.48381 1.000 16.69928 45 VAL C O 1
ATOM 1336 N N . ALA B 1 64 ? 13.55259 26.33189 -2.75351 1.000 15.10517 46 ALA C N 1
ATOM 1337 C CA . ALA B 1 64 ? 13.04061 27.58509 -2.19735 1.000 15.21800 46 ALA C CA 1
ATOM 1338 C C . ALA B 1 64 ? 12.21591 27.24982 -0.96067 1.000 15.22059 46 ALA C C 1
ATOM 1339 O O . ALA B 1 64 ? 10.97950 27.28951 -0.98231 1.000 13.66013 46 ALA C O 1
ATOM 1341 N N . PRO B 1 65 ? 12.87764 26.88596 0.13911 1.000 18.86681 47 PRO C N 1
ATOM 1342 C CA . PRO B 1 65 ? 12.14821 26.41164 1.32483 1.000 19.36467 47 PRO C CA 1
ATOM 1343 C C . PRO B 1 65 ? 11.11165 27.42358 1.78719 1.000 17.83609 47 PRO C C 1
ATOM 1344 O O . PRO B 1 65 ? 11.38018 28.62532 1.85867 1.000 16.76981 47 PRO C O 1
ATOM 1348 N N . GLY B 1 66 ? 9.90904 26.92657 2.07980 1.000 16.96433 48 GLY C N 1
ATOM 1349 C CA . GLY B 1 66 ? 8.85186 27.76264 2.59547 1.000 17.27921 48 GLY C CA 1
ATOM 1350 C C . GLY B 1 66 ? 8.14432 28.62536 1.57249 1.000 15.37588 48 GLY C C 1
ATOM 1351 O O . GLY B 1 66 ? 7.24337 29.38204 1.95215 1.000 16.41056 48 GLY C O 1
ATOM 1352 N N . LYS B 1 67 ? 8.50713 28.54016 0.29427 1.000 13.93168 49 LYS C N 1
ATOM 1353 C CA . LYS B 1 67 ? 7.90158 29.38601 -0.72226 1.000 12.28362 49 LYS C CA 1
ATOM 1354 C C . LYS B 1 67 ? 6.72274 28.69067 -1.39594 1.000 11.68560 49 LYS C C 1
ATOM 1355 O O . LYS B 1 67 ? 6.59068 27.46290 -1.38123 1.000 12.16821 49 LYS C O 1
ATOM 1361 N N . SER B 1 68 ? 5.86391 29.51118 -2.00241 1.000 10.34741 50 SER C N 1
ATOM 1362 C CA . SER B 1 68 ? 4.76978 29.06898 -2.85130 1.000 9.62320 50 SER C CA 1
ATOM 1363 C C . SER B 1 68 ? 4.84945 29.84945 -4.15192 1.000 8.59480 50 SER C C 1
ATOM 1364 O O . SER B 1 68 ? 5.33077 30.98419 -4.17340 1.000 9.62035 50 SER C O 1
ATOM 1367 N N . ILE B 1 69 ? 4.36172 29.23873 -5.23397 1.000 8.14178 51 ILE C N 1
ATOM 1368 C CA . ILE B 1 69 ? 4.25364 29.94397 -6.51082 1.000 8.30979 51 ILE C CA 1
ATOM 1369 C C . ILE B 1 69 ? 3.17003 31.00795 -6.40428 1.000 8.45081 51 ILE C C 1
ATOM 1370 O O . ILE B 1 69 ? 2.04684 30.72571 -5.97416 1.000 9.01626 51 ILE C O 1
ATOM 1375 N N . GLY B 1 70 ? 3.48560 32.23373 -6.79831 1.000 8.13609 52 GLY C N 1
ATOM 1376 C CA . GLY B 1 70 ? 2.44837 33.24913 -6.87485 1.000 8.40574 52 GLY C CA 1
ATOM 1377 C C . GLY B 1 70 ? 2.97767 34.55017 -7.43272 1.000 7.81399 52 GLY C C 1
ATOM 1378 O O . GLY B 1 70 ? 4.17862 34.83478 -7.37636 1.000 9.57331 52 GLY C O 1
ATOM 1379 N N . GLY B 1 71 ? 2.04296 35.35022 -7.94988 1.000 8.44451 53 GLY C N 1
ATOM 1380 C CA . GLY B 1 71 ? 2.34181 36.66665 -8.47135 1.000 8.95847 53 GLY C CA 1
ATOM 1381 C C . GLY B 1 71 ? 2.34838 36.76123 -9.97264 1.000 9.35574 53 GLY C C 1
ATOM 1382 O O . GLY B 1 71 ? 2.55257 37.86156 -10.50141 1.000 10.25310 53 GLY C O 1
ATOM 1383 N N . ASP B 1 72 ? 2.13402 35.65425 -10.67851 1.000 8.31353 54 ASP C N 1
ATOM 1384 C CA . ASP B 1 72 ? 2.15321 35.69942 -12.13319 1.000 8.32570 54 ASP C CA 1
ATOM 1385 C C . ASP B 1 72 ? 0.89137 36.34588 -12.69464 1.000 8.63269 54 ASP C C 1
ATOM 1386 O O . ASP B 1 72 ? -0.19015 36.29088 -12.09743 1.000 8.58956 54 ASP C O 1
ATOM 1391 N N . ILE B 1 73 ? 1.04909 36.96497 -13.86590 1.000 9.35179 55 ILE C N 1
ATOM 1392 C CA . ILE B 1 73 ? -0.09141 37.46865 -14.61619 1.000 9.60813 55 ILE C CA 1
ATOM 1393 C C . ILE B 1 73 ? -1.07507 36.33593 -14.84556 1.000 8.42155 55 ILE C C 1
ATOM 1394 O O . ILE B 1 73 ? -0.68780 35.22605 -15.23123 1.000 10.02581 55 ILE C O 1
ATOM 1399 N N . PHE B 1 74 ? -2.35728 36.61381 -14.61678 1.000 8.07042 56 PHE C N 1
ATOM 1400 C CA . PHE B 1 74 ? -3.43628 35.67866 -14.89970 1.000 8.33233 56 PHE C CA 1
ATOM 1401 C C . PHE B 1 74 ? -4.22521 36.20634 -16.09106 1.000 8.40641 56 PHE C C 1
ATOM 1402 O O . PHE B 1 74 ? -4.85071 37.26696 -16.00439 1.000 8.88884 56 PHE C O 1
ATOM 1410 N N . SER B 1 75 ? -4.21618 35.45471 -17.19234 1.000 9.27859 57 SER C N 1
ATOM 1411 C CA . SER B 1 75 ? -4.79609 35.95093 -18.43316 1.000 9.64358 57 SER C CA 1
ATOM 1412 C C . SER B 1 75 ? -6.30703 35.75229 -18.51943 1.000 10.23067 57 SER C C 1
ATOM 1413 O O . SER B 1 75 ? -6.91304 36.19611 -19.50019 1.000 11.17608 57 SER C O 1
ATOM 1416 N N . ASN B 1 76 ? -6.94113 35.10262 -17.53374 1.000 8.91799 58 ASN C N 1
ATOM 1417 C CA . ASN B 1 76 ? -8.40099 35.08463 -17.45788 1.000 9.11316 58 ASN C CA 1
ATOM 1418 C C . ASN B 1 76 ? -8.99290 34.56302 -18.76653 1.000 9.50647 58 ASN C C 1
ATOM 1419 O O . ASN B 1 76 ? -9.85217 35.19212 -19.39194 1.000 9.88938 58 ASN C O 1
ATOM 1424 N N . ARG B 1 77 ? -8.50144 33.39168 -19.17633 1.000 9.63857 59 ARG C N 1
ATOM 1425 C CA . ARG B 1 77 ? -8.67034 32.92691 -20.54856 1.000 9.63037 59 ARG C CA 1
ATOM 1426 C C . ARG B 1 77 ? -10.09701 32.49184 -20.83977 1.000 10.61761 59 ARG C C 1
ATOM 1427 O O . ARG B 1 77 ? -10.51540 32.50019 -21.99880 1.000 13.45195 59 ARG C O 1
ATOM 1435 N N . GLU B 1 78 ? -10.84600 32.09193 -19.81950 1.000 10.80405 60 GLU C N 1
ATOM 1436 C CA . GLU B 1 78 ? -12.24914 31.74852 -19.98437 1.000 11.87876 60 GLU C CA 1
ATOM 1437 C C . GLU B 1 78 ? -13.16973 32.93910 -19.74128 1.000 12.17647 60 GLU C C 1
ATOM 1438 O O . GLU B 1 78 ? -14.38541 32.79983 -19.87099 1.000 13.56443 60 GLU C O 1
ATOM 1444 N N . GLY B 1 79 ? -12.62358 34.10590 -19.40156 1.000 11.21356 61 GLY C N 1
ATOM 1445 C CA . GLY B 1 79 ? -13.45218 35.26915 -19.16081 1.000 12.03766 61 GLY C CA 1
ATOM 1446 C C . GLY B 1 79 ? -14.36034 35.17338 -17.95562 1.000 12.10933 61 GLY C C 1
ATOM 1447 O O . GLY B 1 79 ? -15.36212 35.89048 -17.88755 1.000 14.24857 61 GLY C O 1
ATOM 1448 N N . LYS B 1 80 ? -14.03530 34.31712 -16.98616 1.000 10.71714 62 LYS C N 1
ATOM 1449 C CA A LYS B 1 80 ? -14.90217 34.14499 -15.82747 0.655 10.62689 62 LYS C CA 1
ATOM 1450 C CA B LYS B 1 80 ? -14.89666 34.14077 -15.82393 0.345 10.81480 62 LYS C CA 1
ATOM 1451 C C . LYS B 1 80 ? -14.72308 35.24286 -14.78976 1.000 11.02489 62 LYS C C 1
ATOM 1452 O O . LYS B 1 80 ? -15.62004 35.44262 -13.96093 1.000 13.59202 62 LYS C O 1
ATOM 1463 N N . LEU B 1 81 ? -13.60810 35.94794 -14.81072 1.000 9.95951 63 LEU C N 1
ATOM 1464 C CA . LEU B 1 81 ? -13.44876 37.08507 -13.92047 1.000 9.47846 63 LEU C CA 1
ATOM 1465 C C . LEU B 1 81 ? -13.81793 38.36608 -14.65886 1.000 9.96868 63 LEU C C 1
ATOM 1466 O O . LEU B 1 81 ? -13.60807 38.47138 -15.87255 1.000 11.20836 63 LEU C O 1
ATOM 1471 N N . PRO B 1 82 ? -14.35851 39.36484 -13.96343 1.000 10.39872 64 PRO C N 1
ATOM 1472 C CA . PRO B 1 82 ? -14.79648 40.59132 -14.65618 1.000 10.97004 64 PRO C CA 1
ATOM 1473 C C . PRO B 1 82 ? -13.61978 41.36197 -15.24305 1.000 11.29429 64 PRO C C 1
ATOM 1474 O O . PRO B 1 82 ? -12.60328 41.58662 -14.57841 1.000 11.38920 64 PRO C O 1
ATOM 1478 N N A GLY B 1 83 ? -13.75506 41.72574 -16.51195 0.643 13.09379 65 GLY C N 1
ATOM 1479 N N B GLY B 1 83 ? -13.77737 41.80351 -16.48855 0.357 14.06678 65 GLY C N 1
ATOM 1480 C CA A GLY B 1 83 ? -12.72563 42.44447 -17.22014 0.643 14.81007 65 GLY C CA 1
ATOM 1481 C CA B GLY B 1 83 ? -12.76913 42.59444 -17.17166 0.357 16.32979 65 GLY C CA 1
ATOM 1482 C C A GLY B 1 83 ? -12.97352 43.93703 -17.21294 0.643 14.89823 65 GLY C C 1
ATOM 1483 C C B GLY B 1 83 ? -13.22404 44.02943 -17.36115 0.357 18.51050 65 GLY C C 1
ATOM 1484 O O A GLY B 1 83 ? -14.08864 44.40937 -16.99137 0.643 16.32058 65 GLY C O 1
ATOM 1485 O O B GLY B 1 83 ? -14.41648 44.30008 -17.51576 0.357 17.28843 65 GLY C O 1
ATOM 1486 N N A LYS B 1 84 ? -11.90364 44.68206 -17.46732 0.643 14.49048 66 LYS C N 1
ATOM 1487 N N B LYS B 1 84 ? -12.26638 44.95349 -17.35035 0.357 20.58263 66 LYS C N 1
ATOM 1488 C CA A LYS B 1 84 ? -11.97888 46.12906 -17.58045 0.643 15.44892 66 LYS C CA 1
ATOM 1489 C CA B LYS B 1 84 ? -12.56272 46.36508 -17.56716 0.357 21.15128 66 LYS C CA 1
ATOM 1490 C C A LYS B 1 84 ? -10.68901 46.58634 -18.23591 0.643 14.81483 66 LYS C C 1
ATOM 1491 C C B LYS B 1 84 ? -11.28662 47.07355 -18.00798 0.357 21.74887 66 LYS C C 1
ATOM 1492 O O A LYS B 1 84 ? -9.61790 46.04679 -17.94397 0.643 13.89533 66 LYS C O 1
ATOM 1493 O O B LYS B 1 84 ? -10.21439 46.46862 -18.09428 0.357 22.37559 66 LYS C O 1
ATOM 1504 N N A SER B 1 85 ? -10.80130 47.54896 -19.14525 0.643 16.30074 67 SER C N 1
ATOM 1505 N N B SER B 1 85 ? -11.41516 48.37161 -18.28346 0.357 20.92557 67 SER C N 1
ATOM 1506 C CA A SER B 1 85 ? -9.61881 48.07814 -19.80856 0.643 16.45988 67 SER C CA 1
ATOM 1507 C CA B SER B 1 85 ? -10.32173 49.14659 -18.85991 0.357 20.57688 67 SER C CA 1
ATOM 1508 C C A SER B 1 85 ? -8.64646 48.61974 -18.77307 0.643 13.65404 67 SER C C 1
ATOM 1509 C C B SER B 1 85 ? -9.15136 49.23638 -17.88537 0.357 19.92211 67 SER C C 1
ATOM 1510 O O A SER B 1 85 ? -9.00550 49.47782 -17.96265 0.643 14.98280 67 SER C O 1
ATOM 1511 O O B SER B 1 85 ? -9.29381 49.76825 -16.77871 0.357 20.18070 67 SER C O 1
ATOM 1516 N N A GLY B 1 86 ? -7.41391 48.11727 -18.79735 0.643 14.03143 68 GLY C N 1
ATOM 1517 N N B GLY B 1 86 ? -7.99508 48.71594 -18.30228 0.357 19.57721 68 GLY C N 1
ATOM 1518 C CA A GLY B 1 86 ? -6.42727 48.52198 -17.82516 0.643 13.33732 68 GLY C CA 1
ATOM 1519 C CA B GLY B 1 86 ? -6.75536 48.84590 -17.56311 0.357 16.88321 68 GLY C CA 1
ATOM 1520 C C A GLY B 1 86 ? -6.43359 47.72553 -16.53855 0.643 12.55033 68 GLY C C 1
ATOM 1521 C C B GLY B 1 86 ? -6.51281 47.80564 -16.48951 0.357 15.45834 68 GLY C C 1
ATOM 1522 O O A GLY B 1 86 ? -5.56238 47.94724 -15.69069 0.643 13.35519 68 GLY C O 1
ATOM 1523 O O B GLY B 1 86 ? -5.49888 47.89304 -15.78619 0.357 16.11073 68 GLY C O 1
ATOM 1524 N N . ARG B 1 87 ? -7.38445 46.81140 -16.35677 1.000 13.44651 69 ARG C N 1
ATOM 1525 C CA . ARG B 1 87 ? -7.36755 45.91420 -15.20942 1.000 11.80525 69 ARG C CA 1
ATOM 1526 C C . ARG B 1 87 ? -6.54033 44.67521 -15.53228 1.000 11.65236 69 ARG C C 1
ATOM 1527 O O . ARG B 1 87 ? -6.85762 43.93197 -16.46885 1.000 14.83691 69 ARG C O 1
ATOM 1535 N N A THR B 1 88 ? -5.46069 44.47384 -14.77199 0.710 11.47086 70 THR C N 1
ATOM 1536 N N B THR B 1 88 ? -5.50882 44.43567 -14.74548 0.290 13.36707 70 THR C N 1
ATOM 1537 C CA A THR B 1 88 ? -4.61575 43.28291 -14.85249 0.710 11.52184 70 THR C CA 1
ATOM 1538 C CA B THR B 1 88 ? -4.69124 43.25042 -14.91214 0.290 14.77789 70 THR C CA 1
ATOM 1539 C C A THR B 1 88 ? -4.99480 42.32674 -13.72944 0.710 11.36233 70 THR C C 1
ATOM 1540 C C B THR B 1 88 ? -4.91581 42.31486 -13.73910 0.290 12.63763 70 THR C C 1
ATOM 1541 O O A THR B 1 88 ? -5.17053 42.74696 -12.58413 0.710 13.38237 70 THR C O 1
ATOM 1542 O O B THR B 1 88 ? -4.94056 42.74469 -12.58209 0.290 13.16385 70 THR C O 1
ATOM 1549 N N . TRP B 1 89 ? -5.09618 41.04163 -14.04719 1.000 8.95476 71 TRP C N 1
ATOM 1550 C CA . TRP B 1 89 ? -5.28070 40.02512 -13.02465 1.000 8.03039 71 TRP C CA 1
ATOM 1551 C C . TRP B 1 89 ? -3.97461 39.28274 -12.78795 1.000 8.06154 71 TRP C C 1
ATOM 1552 O O . TRP B 1 89 ? -3.16886 39.09688 -13.70507 1.000 8.01366 71 TRP C O 1
ATOM 1563 N N . ARG B 1 90 ? -3.79302 38.83605 -11.54376 1.000 8.44932 72 ARG C N 1
ATOM 1564 C CA A ARG B 1 90 ? -2.68341 37.97914 -11.16101 0.720 7.88594 72 ARG C CA 1
ATOM 1565 C CA B ARG B 1 90 ? -2.67814 37.99603 -11.13465 0.280 7.71265 72 ARG C CA 1
ATOM 1566 C C . ARG B 1 90 ? -3.22119 36.84515 -10.30199 1.000 8.12741 72 ARG C C 1
ATOM 1567 O O . ARG B 1 90 ? -4.35705 36.89101 -9.81524 1.000 8.53644 72 ARG C O 1
ATOM 1582 N N . GLU B 1 91 ? -2.40270 35.80435 -10.13794 1.000 7.88137 73 GLU C N 1
ATOM 1583 C CA . GLU B 1 91 ? -2.80713 34.62933 -9.38043 1.000 7.92706 73 GLU C CA 1
ATOM 1584 C C . GLU B 1 91 ? -1.70780 34.22485 -8.40880 1.000 7.04509 73 GLU C C 1
ATOM 1585 O O . GLU B 1 91 ? -0.53786 34.55552 -8.60227 1.000 8.45859 73 GLU C O 1
ATOM 1591 N N . ALA B 1 92 ? -2.09279 33.48361 -7.36826 1.000 8.22259 74 ALA C N 1
ATOM 1592 C CA . ALA B 1 92 ? -1.13047 32.90446 -6.44197 1.000 7.43026 74 ALA C CA 1
ATOM 1593 C C . ALA B 1 92 ? -1.67889 31.59643 -5.88331 1.000 7.58653 74 ALA C C 1
ATOM 1594 O O . ALA B 1 92 ? -2.89318 31.43363 -5.72093 1.000 8.31500 74 ALA C O 1
ATOM 1596 N N . ASP B 1 93 ? -0.77221 30.67200 -5.56709 1.000 7.24380 75 ASP C N 1
ATOM 1597 C CA . ASP B 1 93 ? -1.18003 29.39298 -4.99191 1.000 7.36767 75 ASP C CA 1
ATOM 1598 C C . ASP B 1 93 ? -1.56817 29.55778 -3.52618 1.000 7.63108 75 ASP C C 1
ATOM 1599 O O . ASP B 1 93 ? -0.92956 30.30117 -2.77436 1.000 9.43618 75 ASP C O 1
ATOM 1604 N N . ILE B 1 94 ? -2.59403 28.82527 -3.10490 1.000 7.47069 76 ILE C N 1
ATOM 1605 C CA . ILE B 1 94 ? -3.08019 28.86916 -1.73393 1.000 8.37106 76 ILE C CA 1
ATOM 1606 C C . ILE B 1 94 ? -2.98233 27.46660 -1.14470 1.000 8.77235 76 ILE C C 1
ATOM 1607 O O . ILE B 1 94 ? -3.12960 26.46517 -1.85541 1.000 9.26096 76 ILE C O 1
ATOM 1612 N N . ASN B 1 95 ? -2.69181 27.39292 0.15874 1.000 9.06229 77 ASN C N 1
ATOM 1613 C CA . ASN B 1 95 ? -2.63516 26.12969 0.88889 1.000 10.37860 77 ASN C CA 1
ATOM 1614 C C . ASN B 1 95 ? -1.48771 25.23534 0.43495 1.000 11.05688 77 ASN C C 1
ATOM 1615 O O . ASN B 1 95 ? -1.53989 24.01722 0.62974 1.000 12.81214 77 ASN C O 1
ATOM 1620 N N . TYR B 1 96 ? -0.45299 25.79582 -0.18359 1.000 10.03724 78 TYR C N 1
ATOM 1621 C CA . TYR B 1 96 ? 0.67342 25.00002 -0.65098 1.000 10.90627 78 TYR C CA 1
ATOM 1622 C C . TYR B 1 96 ? 1.70405 24.83986 0.45858 1.000 12.38636 78 TYR C C 1
ATOM 1623 O O . TYR B 1 96 ? 2.16504 25.83097 1.03309 1.000 15.46244 78 TYR C O 1
ATOM 1632 N N A THR B 1 97 ? 2.07378 23.59768 0.75849 0.343 13.66322 79 THR C N 1
ATOM 1633 N N B THR B 1 97 ? 2.05013 23.58057 0.75299 0.657 12.91130 79 THR C N 1
ATOM 1634 C CA A THR B 1 97 ? 3.13067 23.32777 1.72678 0.343 15.18709 79 THR C CA 1
ATOM 1635 C CA B THR B 1 97 ? 3.06609 23.21718 1.73891 0.657 14.99179 79 THR C CA 1
ATOM 1636 C C A THR B 1 97 ? 4.40023 22.88472 1.00959 0.343 15.23853 79 THR C C 1
ATOM 1637 C C B THR B 1 97 ? 3.93938 22.09603 1.16571 0.657 13.33876 79 THR C C 1
ATOM 1638 O O A THR B 1 97 ? 5.34772 23.66438 0.89632 0.343 17.18764 79 THR C O 1
ATOM 1639 O O B THR B 1 97 ? 4.04309 21.00347 1.71619 0.657 15.96882 79 THR C O 1
ATOM 1646 N N A CYS B 1 98 ? 4.43995 21.65445 0.50688 0.343 15.74729 80 CYS C N 1
ATOM 1647 N N B CYS B 1 98 ? 4.56094 22.37862 0.01993 0.657 12.82256 80 CYS C N 1
ATOM 1648 C CA A CYS B 1 98 ? 5.54732 21.15909 -0.29638 0.343 15.58875 80 CYS C CA 1
ATOM 1649 C CA B CYS B 1 98 ? 5.57122 21.53186 -0.61993 0.657 12.76671 80 CYS C CA 1
ATOM 1650 C C A CYS B 1 98 ? 4.97305 20.24953 -1.37458 0.343 15.18274 80 CYS C C 1
ATOM 1651 C C B CYS B 1 98 ? 4.98998 20.38499 -1.43970 0.657 14.12259 80 CYS C C 1
ATOM 1652 O O A CYS B 1 98 ? 3.76662 19.98779 -1.41524 0.343 15.07849 80 CYS C O 1
ATOM 1653 O O B CYS B 1 98 ? 3.80404 20.06184 -1.33073 0.657 15.53630 80 CYS C O 1
ATOM 1658 N N . GLY B 1 99 ? 5.83126 19.76955 -2.26437 1.000 13.93036 81 GLY C N 1
ATOM 1659 C CA . GLY B 1 99 ? 5.40813 18.73611 -3.18793 1.000 14.26874 81 GLY C CA 1
ATOM 1660 C C . GLY B 1 99 ? 4.77925 19.29784 -4.44988 1.000 12.54541 81 GLY C C 1
ATOM 1661 O O . GLY B 1 99 ? 5.03344 20.42762 -4.86522 1.000 12.46844 81 GLY C O 1
ATOM 1662 N N . PHE B 1 100 ? 3.93678 18.47904 -5.06661 1.000 12.64254 82 PHE C N 1
ATOM 1663 C CA . PHE B 1 100 ? 3.25321 18.89697 -6.27971 1.000 12.91468 82 PHE C CA 1
ATOM 1664 C C . PHE B 1 100 ? 2.18172 19.92594 -5.94932 1.000 12.17568 82 PHE C C 1
ATOM 1665 O O . PHE B 1 100 ? 1.63889 19.96082 -4.84285 1.000 13.84173 82 PHE C O 1
ATOM 1673 N N . ARG B 1 101 ? 1.89359 20.78888 -6.91334 1.000 11.09133 83 ARG C N 1
ATOM 1674 C CA . ARG B 1 101 ? 0.95353 21.87119 -6.66325 1.000 10.84318 83 ARG C CA 1
ATOM 1675 C C . ARG B 1 101 ? -0.47546 21.34521 -6.59555 1.000 9.90333 83 ARG C C 1
ATOM 1676 O O . ARG B 1 101 ? -0.80212 20.29405 -7.16087 1.000 11.14014 83 ARG C O 1
ATOM 1684 N N . ASN B 1 102 ? -1.32150 22.08325 -5.87074 1.000 10.39744 84 ASN C N 1
ATOM 1685 C CA . ASN B 1 102 ? -2.70482 21.71135 -5.62310 1.000 9.76995 84 ASN C CA 1
ATOM 1686 C C . ASN B 1 102 ? -3.64196 22.48362 -6.55523 1.000 9.22470 84 ASN C C 1
ATOM 1687 O O . ASN B 1 102 ? -3.21279 23.10907 -7.52832 1.000 10.48940 84 ASN C O 1
ATOM 1692 N N . SER B 1 103 ? -4.93997 22.44538 -6.25077 1.000 8.90483 85 SER C N 1
ATOM 1693 C CA . SER B 1 103 ? -5.96555 23.05128 -7.09513 1.000 9.39741 85 SER C CA 1
ATOM 1694 C C . SER B 1 103 ? -6.44042 24.42401 -6.61600 1.000 9.03305 85 SER C C 1
ATOM 1695 O O . SER B 1 103 ? -7.42167 24.94030 -7.17244 1.000 10.05826 85 SER C O 1
ATOM 1698 N N . ASP B 1 104 ? -5.79854 25.00577 -5.59299 1.000 8.49229 86 ASP C N 1
ATOM 1699 C CA . ASP B 1 104 ? -6.28998 26.20828 -4.91811 1.000 7.64285 86 ASP C CA 1
ATOM 1700 C C . ASP B 1 104 ? -5.52213 27.45316 -5.35335 1.000 7.43325 86 ASP C C 1
ATOM 1701 O O . ASP B 1 104 ? -4.28785 27.47965 -5.29237 1.000 8.04125 86 ASP C O 1
ATOM 1706 N N . ARG B 1 105 ? -6.24542 28.50267 -5.74334 1.000 7.34409 87 ARG C N 1
ATOM 1707 C CA . ARG B 1 105 ? -5.59656 29.73474 -6.18047 1.000 6.94274 87 ARG C CA 1
ATOM 1708 C C . ARG B 1 105 ? -6.38219 30.95216 -5.71834 1.000 7.35945 87 ARG C C 1
ATOM 1709 O O . ARG B 1 105 ? -7.61533 30.92970 -5.65959 1.000 8.15954 87 ARG C O 1
ATOM 1717 N N . ILE B 1 106 ? -5.66294 32.02553 -5.42222 1.000 7.63042 88 ILE C N 1
ATOM 1718 C CA . ILE B 1 106 ? -6.25882 33.33893 -5.21806 1.000 7.82197 88 ILE C CA 1
ATOM 1719 C C . ILE B 1 106 ? -6.00962 34.17813 -6.46743 1.000 7.72758 88 ILE C C 1
ATOM 1720 O O . ILE B 1 106 ? -4.95194 34.06940 -7.09863 1.000 7.92042 88 ILE C O 1
ATOM 1725 N N . LEU B 1 107 ? -7.00320 34.97682 -6.85291 1.000 7.77264 89 LEU C N 1
ATOM 1726 C CA . LEU B 1 107 ? -6.96114 35.78648 -8.06694 1.000 7.53022 89 LEU C CA 1
ATOM 1727 C C . LEU B 1 107 ? -7.20076 37.22126 -7.64504 1.000 8.03517 89 LEU C C 1
ATOM 1728 O O . LEU B 1 107 ? -8.17546 37.49725 -6.94651 1.000 9.79179 89 LEU C O 1
ATOM 1733 N N . TYR B 1 108 ? -6.31684 38.13001 -8.04180 1.000 7.76616 90 TYR C N 1
ATOM 1734 C CA . TYR B 1 108 ? -6.42248 39.49650 -7.55985 1.000 8.59251 90 TYR C CA 1
ATOM 1735 C C . TYR B 1 108 ? -6.12604 40.46668 -8.69281 1.000 7.95542 90 TYR C C 1
ATOM 1736 O O . TYR B 1 108 ? -5.22280 40.23096 -9.50353 1.000 8.32733 90 TYR C O 1
ATOM 1745 N N . SER B 1 109 ? -6.89079 41.55362 -8.74942 1.000 8.84759 91 SER C N 1
ATOM 1746 C CA . SER B 1 109 ? -6.77209 42.50674 -9.84209 1.000 9.25951 91 SER C CA 1
ATOM 1747 C C . SER B 1 109 ? -5.95442 43.72292 -9.42692 1.000 9.82549 91 SER C C 1
ATOM 1748 O O . SER B 1 109 ? -5.69732 43.97098 -8.24512 1.000 10.77478 91 SER C O 1
ATOM 1751 N N . SER B 1 110 ? -5.58174 44.51867 -10.43027 1.000 9.73543 92 SER C N 1
ATOM 1752 C CA . SER B 1 110 ? -4.80423 45.72461 -10.17785 1.000 11.65647 92 SER C CA 1
ATOM 1753 C C . SER B 1 110 ? -5.61587 46.78832 -9.45370 1.000 11.61511 92 SER C C 1
ATOM 1754 O O . SER B 1 110 ? -5.03032 47.71076 -8.88283 1.000 13.56006 92 SER C O 1
ATOM 1757 N N . ASP B 1 111 ? -6.94427 46.68522 -9.46909 1.000 11.49589 93 ASP C N 1
ATOM 1758 C CA . ASP B 1 111 ? -7.81088 47.52615 -8.65320 1.000 12.61014 93 ASP C CA 1
ATOM 1759 C C . ASP B 1 111 ? -8.36499 46.78498 -7.43739 1.000 12.92944 93 ASP C C 1
ATOM 1760 O O . ASP B 1 111 ? -9.32913 47.24445 -6.82347 1.000 14.14179 93 ASP C O 1
ATOM 1765 N N . TRP B 1 112 ? -7.76709 45.64276 -7.09030 1.000 11.72250 94 TRP C N 1
ATOM 1766 C CA . TRP B 1 112 ? -7.90348 44.99911 -5.78232 1.000 12.25131 94 TRP C CA 1
ATOM 1767 C C . TRP B 1 112 ? -9.23895 44.29333 -5.57539 1.000 11.13344 94 TRP C C 1
ATOM 1768 O O . TRP B 1 112 ? -9.67676 44.10946 -4.44291 1.000 13.31663 94 TRP C O 1
ATOM 1779 N N . LEU B 1 113 ? -9.87524 43.84445 -6.65569 1.000 10.11605 95 LEU C N 1
ATOM 1780 C CA . LEU B 1 113 ? -10.87070 42.78478 -6.54164 1.000 9.58447 95 LEU C CA 1
ATOM 1781 C C . LEU B 1 113 ? -10.14392 41.47916 -6.26102 1.000 9.05558 95 LEU C C 1
ATOM 1782 O O . LEU B 1 113 ? -9.05264 41.24432 -6.78621 1.000 10.08690 95 LEU C O 1
ATOM 1787 N N . ILE B 1 114 ? -10.73758 40.62240 -5.42922 1.000 8.41072 96 ILE C N 1
ATOM 1788 C CA . ILE B 1 114 ? -10.09542 39.37142 -5.03267 1.000 9.15583 96 ILE C CA 1
ATOM 1789 C C . ILE B 1 114 ? -11.10189 38.23557 -5.13138 1.000 8.53681 96 ILE C C 1
ATOM 1790 O O . ILE B 1 114 ? -12.20421 38.31795 -4.57040 1.000 9.79142 96 ILE C O 1
ATOM 1795 N N . TYR B 1 115 ? -10.71528 37.18056 -5.84620 1.000 9.04898 97 TYR C N 1
ATOM 1796 C CA . TYR B 1 115 ? -11.51866 35.98583 -6.03615 1.000 8.52183 97 TYR C CA 1
ATOM 1797 C C . TYR B 1 115 ? -10.70278 34.76996 -5.61893 1.000 8.33476 97 TYR C C 1
ATOM 1798 O O . TYR B 1 115 ? -9.47844 34.83365 -5.47531 1.000 9.16722 97 TYR C O 1
ATOM 1807 N N . LYS B 1 116 ? -11.38722 33.64276 -5.44973 1.000 8.37913 98 LYS C N 1
ATOM 1808 C CA . LYS B 1 116 ? -10.71150 32.38070 -5.19177 1.000 9.10608 98 LYS C CA 1
ATOM 1809 C C . LYS B 1 116 ? -11.26379 31.27303 -6.07514 1.000 8.30240 98 LYS C C 1
ATOM 1810 O O . LYS B 1 116 ? -12.41020 31.32655 -6.53468 1.000 9.10461 98 LYS C O 1
ATOM 1816 N N . THR B 1 117 ? -10.42720 30.26466 -6.29849 1.000 8.31103 99 THR C N 1
ATOM 1817 C CA . THR B 1 117 ? -10.86257 29.00581 -6.88184 1.000 8.41245 99 THR C CA 1
ATOM 1818 C C . THR B 1 117 ? -10.27033 27.86423 -6.06483 1.000 7.58700 99 THR C C 1
ATOM 1819 O O . THR B 1 117 ? -9.11617 27.93149 -5.62771 1.000 8.45208 99 THR C O 1
ATOM 1823 N N . THR B 1 118 ? -11.06862 26.82014 -5.85778 1.000 8.20504 100 THR C N 1
ATOM 1824 C CA . THR B 1 118 ? -10.59488 25.58852 -5.24297 1.000 9.40584 100 THR C CA 1
ATOM 1825 C C . THR B 1 118 ? -10.69771 24.40560 -6.19742 1.000 9.40499 100 THR C C 1
ATOM 1826 O O . THR B 1 118 ? -10.43850 23.26473 -5.79384 1.000 11.10557 100 THR C O 1
ATOM 1830 N N . ASP B 1 119 ? -11.04817 24.64412 -7.45865 1.000 8.99831 101 ASP C N 1
ATOM 1831 C CA . ASP B 1 119 ? -11.28602 23.56279 -8.41362 1.000 9.52625 101 ASP C CA 1
ATOM 1832 C C . ASP B 1 119 ? -10.50073 23.79516 -9.69461 1.000 9.32223 101 ASP C C 1
ATOM 1833 O O . ASP B 1 119 ? -10.95902 23.49931 -10.80716 1.000 10.51774 101 ASP C O 1
ATOM 1838 N N . HIS B 1 120 ? -9.29317 24.32777 -9.55730 1.000 8.88646 102 HIS C N 1
ATOM 1839 C CA . HIS B 1 120 ? -8.38716 24.47062 -10.69107 1.000 8.95341 102 HIS C CA 1
ATOM 1840 C C . HIS B 1 120 ? -9.02639 25.30366 -11.80563 1.000 8.17954 102 HIS C C 1
ATOM 1841 O O . HIS B 1 120 ? -9.04653 24.92156 -12.98705 1.000 8.93832 102 HIS C O 1
ATOM 1848 N N . TYR B 1 121 ? -9.54675 26.46537 -11.41553 1.000 8.94859 103 TYR C N 1
ATOM 1849 C CA . TYR B 1 121 ? -10.01719 27.52030 -12.30574 1.000 9.20326 103 TYR C CA 1
ATOM 1850 C C . TYR B 1 121 ? -11.33986 27.20161 -12.98779 1.000 9.22143 103 TYR C C 1
ATOM 1851 O O . TYR B 1 121 ? -11.73160 27.91879 -13.91537 1.000 10.71730 103 TYR C O 1
ATOM 1860 N N . GLN B 1 122 ? -12.05611 26.16569 -12.55916 1.000 9.92254 104 GLN C N 1
ATOM 1861 C CA A GLN B 1 122 ? -13.36580 25.89373 -13.14459 0.603 9.96418 104 GLN C CA 1
ATOM 1862 C CA B GLN B 1 122 ? -13.35029 25.92055 -13.17754 0.397 10.66248 104 GLN C CA 1
ATOM 1863 C C . GLN B 1 122 ? -14.39670 26.91453 -12.69199 1.000 9.91681 104 GLN C C 1
ATOM 1864 O O . GLN B 1 122 ? -15.21455 27.38410 -13.49432 1.000 12.38689 104 GLN C O 1
ATOM 1875 N N . THR B 1 123 ? -14.39193 27.24730 -11.39980 1.000 9.34870 105 THR C N 1
ATOM 1876 C CA . THR B 1 123 ? -15.32723 28.21696 -10.84681 1.000 9.94761 105 THR C CA 1
ATOM 1877 C C . THR B 1 123 ? -14.56761 29.14485 -9.91105 1.000 9.82709 105 THR C C 1
ATOM 1878 O O . THR B 1 123 ? -13.54540 28.77015 -9.33012 1.000 9.83700 105 THR C O 1
ATOM 1882 N N . PHE B 1 124 ? -15.08642 30.36004 -9.76562 1.000 9.03621 106 PHE C N 1
ATOM 1883 C CA . PHE B 1 124 ? -14.47628 31.37915 -8.92755 1.000 9.53120 106 PHE C CA 1
ATOM 1884 C C . PHE B 1 124 ? -15.54283 31.98711 -8.03418 1.000 9.96115 106 PHE C C 1
ATOM 1885 O O . PHE B 1 124 ? -16.70094 32.09613 -8.42870 1.000 12.12187 106 PHE C O 1
ATOM 1893 N N . THR B 1 125 ? -15.14434 32.38172 -6.82739 1.000 10.61890 107 THR C N 1
ATOM 1894 C CA A THR B 1 125 ? -15.99581 33.05711 -5.84586 0.776 10.83507 107 THR C CA 1
ATOM 1895 C CA B THR B 1 125 ? -16.04379 33.13497 -5.98068 0.224 11.66492 107 THR C CA 1
ATOM 1896 C C . THR B 1 125 ? -15.34474 34.38876 -5.48967 1.000 9.36977 107 THR C C 1
ATOM 1897 O O . THR B 1 125 ? -14.15068 34.39755 -5.16800 1.000 9.69150 107 THR C O 1
ATOM 1904 N N . LYS B 1 126 ? -16.10306 35.48382 -5.51461 1.000 10.54930 108 LYS C N 1
ATOM 1905 C CA . LYS B 1 126 ? -15.57231 36.76900 -5.08134 1.000 10.38669 108 LYS C CA 1
ATOM 1906 C C . LYS B 1 126 ? -15.45196 36.77625 -3.56513 1.000 10.91848 108 LYS C C 1
ATOM 1907 O O . LYS B 1 126 ? -16.40215 36.43944 -2.85410 1.000 12.45108 108 LYS C O 1
ATOM 1913 N N . ILE B 1 127 ? -14.27870 37.14480 -3.06262 1.000 10.11808 109 ILE C N 1
ATOM 1914 C CA . ILE B 1 127 ? -14.05798 37.18791 -1.62394 1.000 10.48707 109 ILE C CA 1
ATOM 1915 C C . ILE B 1 127 ? -13.70675 38.57498 -1.09249 1.000 11.13501 109 ILE C C 1
ATOM 1916 O O . ILE B 1 127 ? -13.86204 38.79886 0.11881 1.000 13.29138 109 ILE C O 1
ATOM 1921 N N . ARG B 1 128 ? -13.22413 39.50025 -1.93144 1.000 13.28693 110 ARG C N 1
ATOM 1922 C CA . ARG B 1 128 ? -13.09276 40.92183 -1.57218 1.000 13.89001 110 ARG C CA 1
ATOM 1923 C C . ARG B 1 128 ? -13.44632 41.81718 -2.76498 1.000 17.38220 110 ARG C C 1
ATOM 1924 O O . ARG B 1 128 ? -13.21741 41.46109 -3.93143 1.000 15.98198 110 ARG C O 1
ATOM 1933 N N . MET C 2 1 ? 11.56848 12.93598 -21.44653 1.000 15.53741 0 MET B N 1
ATOM 1934 C CA . MET C 2 1 ? 10.70693 13.78935 -22.25793 1.000 15.40335 0 MET B CA 1
ATOM 1935 C C . MET C 2 1 ? 9.31315 13.17825 -22.32295 1.000 14.58638 0 MET B C 1
ATOM 1936 O O . MET C 2 1 ? 9.13560 11.99920 -22.02594 1.000 15.15460 0 MET B O 1
ATOM 1941 N N . LYS C 2 2 ? 8.33324 13.98501 -22.71472 1.000 14.37274 1 LYS B N 1
ATOM 1942 C CA . LYS C 2 2 ? 6.93715 13.57718 -22.74505 1.000 15.14090 1 LYS B CA 1
ATOM 1943 C C . LYS C 2 2 ? 6.39824 13.81974 -24.14590 1.000 15.27373 1 LYS B C 1
ATOM 1944 O O . LYS C 2 2 ? 6.53135 14.92423 -24.68402 1.000 16.26562 1 LYS B O 1
ATOM 1950 N N . LYS C 2 3 ? 5.81144 12.78601 -24.74034 1.000 15.97623 2 LYS B N 1
ATOM 1951 C CA . LYS C 2 3 ? 5.16159 12.89122 -26.04177 1.000 15.80292 2 LYS B CA 1
ATOM 1952 C C . LYS C 2 3 ? 3.67457 12.64142 -25.85383 1.000 15.32176 2 LYS B C 1
ATOM 1953 O O . LYS C 2 3 ? 3.27047 11.55471 -25.42418 1.000 16.40066 2 LYS B O 1
ATOM 1959 N N . ALA C 2 4 ? 2.86785 13.64301 -26.16596 1.000 13.94409 3 ALA B N 1
ATOM 1960 C CA . ALA C 2 4 ? 1.42149 13.53603 -26.07716 1.000 12.69939 3 ALA B CA 1
ATOM 1961 C C . ALA C 2 4 ? 0.85989 13.47099 -27.48843 1.000 12.81992 3 ALA B C 1
ATOM 1962 O O . ALA C 2 4 ? 1.21953 14.28861 -28.34046 1.000 14.91423 3 ALA B O 1
ATOM 1964 N N . VAL C 2 5 ? -0.00129 12.49203 -27.73883 1.000 14.16243 4 VAL B N 1
ATOM 1965 C CA . VAL C 2 5 ? -0.61250 12.30786 -29.04578 1.000 14.54723 4 VAL B CA 1
ATOM 1966 C C . VAL C 2 5 ? -2.11951 12.40605 -28.87603 1.000 15.99068 4 VAL B C 1
ATOM 1967 O O . VAL C 2 5 ? -2.72226 11.61204 -28.14449 1.000 19.50324 4 VAL B O 1
ATOM 1971 N N . ILE C 2 6 ? -2.72145 13.38957 -29.52642 1.000 14.17802 5 ILE B N 1
ATOM 1972 C CA . ILE C 2 6 ? -4.17106 13.53595 -29.54107 1.000 14.75332 5 ILE B CA 1
ATOM 1973 C C . ILE C 2 6 ? -4.69693 12.79485 -30.75847 1.000 15.27698 5 ILE B C 1
ATOM 1974 O O . ILE C 2 6 ? -4.35250 13.13757 -31.89478 1.000 14.11731 5 ILE B O 1
ATOM 1979 N N . ASN C 2 7 ? -5.48971 11.74868 -30.51778 1.000 15.81418 6 ASN B N 1
ATOM 1980 C CA A ASN C 2 7 ? -6.18496 11.03940 -31.59099 0.523 17.21446 6 ASN B CA 1
ATOM 1981 C CA B ASN C 2 7 ? -6.19707 11.02729 -31.57524 0.477 16.44737 6 ASN B CA 1
ATOM 1982 C C . ASN C 2 7 ? -7.40777 11.87412 -31.95516 1.000 15.07848 6 ASN B C 1
ATOM 1983 O O . ASN C 2 7 ? -8.54158 11.61635 -31.54770 1.000 16.42695 6 ASN B O 1
ATOM 1992 N N . GLY C 2 8 ? -7.14930 12.91927 -32.73862 1.000 14.03049 7 GLY B N 1
ATOM 1993 C CA . GLY C 2 8 ? -8.15040 13.94115 -32.97409 1.000 13.13754 7 GLY B CA 1
ATOM 1994 C C . GLY C 2 8 ? -9.37114 13.46811 -33.72452 1.000 13.16662 7 GLY B C 1
ATOM 1995 O O . GLY C 2 8 ? -10.43433 14.08310 -33.60413 1.000 12.91985 7 GLY B O 1
ATOM 1996 N N . GLU C 2 9 ? -9.25046 12.38779 -34.49607 1.000 13.03787 8 GLU B N 1
ATOM 1997 C CA . GLU C 2 9 ? -10.39148 11.91542 -35.26363 1.000 14.48269 8 GLU B CA 1
ATOM 1998 C C . GLU C 2 9 ? -11.53892 11.49596 -34.35077 1.000 12.50205 8 GLU B C 1
ATOM 1999 O O . GLU C 2 9 ? -12.70020 11.51981 -34.76656 1.000 14.92627 8 GLU B O 1
ATOM 2005 N N . GLN C 2 10 ? -11.24097 11.11535 -33.10747 1.000 12.60041 9 GLN B N 1
ATOM 2006 C CA . GLN C 2 10 ? -12.25644 10.64861 -32.17591 1.000 13.14408 9 GLN B CA 1
ATOM 2007 C C . GLN C 2 10 ? -12.76693 11.74422 -31.24164 1.000 13.03269 9 GLN B C 1
ATOM 2008 O O . GLN C 2 10 ? -13.64629 11.47153 -30.42417 1.000 15.41874 9 GLN B O 1
ATOM 2014 N N . ILE C 2 11 ? -12.26313 12.97734 -31.35809 1.000 11.57516 10 ILE B N 1
ATOM 2015 C CA A ILE C 2 11 ? -12.73835 14.07960 -30.52614 0.714 12.16689 10 ILE B CA 1
ATOM 2016 C CA B ILE C 2 11 ? -12.74369 14.07115 -30.52217 0.286 11.89696 10 ILE B CA 1
ATOM 2017 C C . ILE C 2 11 ? -14.12270 14.50550 -30.99517 1.000 12.72993 10 ILE B C 1
ATOM 2018 O O . ILE C 2 11 ? -14.32782 14.80255 -32.17947 1.000 15.00367 10 ILE B O 1
ATOM 2027 N N . ARG C 2 12 ? -15.07816 14.54971 -30.06750 1.000 11.61471 11 ARG B N 1
ATOM 2028 C CA . ARG C 2 12 ? -16.42668 15.00443 -30.37869 1.000 12.08103 11 ARG B CA 1
ATOM 2029 C C . ARG C 2 12 ? -16.85719 16.20101 -29.54093 1.000 11.98607 11 ARG B C 1
ATOM 2030 O O . ARG C 2 12 ? -17.99747 16.66056 -29.68712 1.000 14.43403 11 ARG B O 1
ATOM 2038 N N . SER C 2 13 ? -15.98567 16.71915 -28.67767 1.000 12.50222 12 SER B N 1
ATOM 2039 C CA . SER C 2 13 ? -16.29005 17.90586 -27.89021 1.000 12.07755 12 SER B CA 1
ATOM 2040 C C . SER C 2 13 ? -14.99079 18.44788 -27.31863 1.000 11.66846 12 SER B C 1
ATOM 2041 O O . SER C 2 13 ? -13.97441 17.74849 -27.26672 1.000 11.64892 12 SER B O 1
ATOM 2044 N N . ILE C 2 14 ? -15.06036 19.68560 -26.82742 1.000 11.35236 13 ILE B N 1
ATOM 2045 C CA . ILE C 2 14 ? -13.92980 20.27246 -26.11545 1.000 11.89978 13 ILE B CA 1
ATOM 2046 C C . ILE C 2 14 ? -13.63185 19.49270 -24.83913 1.000 11.61605 13 ILE B C 1
ATOM 2047 O O . ILE C 2 14 ? -12.46779 19.32861 -24.45504 1.000 12.37371 13 ILE B O 1
ATOM 2052 N N . SER C 2 15 ? -14.67180 18.97618 -24.17556 1.000 12.34081 14 SER B N 1
ATOM 2053 C CA A SER C 2 15 ? -14.46310 18.11284 -23.01515 0.616 13.15894 14 SER B CA 1
ATOM 2054 C CA B SER C 2 15 ? -14.43316 18.13185 -23.01022 0.384 13.54058 14 SER B CA 1
ATOM 2055 C C . SER C 2 15 ? -13.62973 16.88615 -23.37791 1.000 13.14705 14 SER B C 1
ATOM 2056 O O . SER C 2 15 ? -12.71093 16.50356 -22.64271 1.000 12.92271 14 SER B O 1
ATOM 2061 N N . ASP C 2 16 ? -13.93918 16.24920 -24.51725 1.000 12.84035 15 ASP B N 1
ATOM 2062 C CA . ASP C 2 16 ? -13.14120 15.10994 -24.97088 1.000 12.04888 15 ASP B CA 1
ATOM 2063 C C . ASP C 2 16 ? -11.68337 15.51158 -25.11927 1.000 10.46804 15 ASP B C 1
ATOM 2064 O O . ASP C 2 16 ? -10.77082 14.75155 -24.76704 1.000 11.22744 15 ASP B O 1
ATOM 2069 N N . LEU C 2 17 ? -11.44704 16.69351 -25.67562 1.000 11.24243 16 LEU B N 1
ATOM 2070 C CA . LEU C 2 17 ? -10.08684 17.16902 -25.86725 1.000 11.43475 16 LEU B CA 1
ATOM 2071 C C . LEU C 2 17 ? -9.36120 17.31679 -24.53284 1.000 10.21766 16 LEU B C 1
ATOM 2072 O O . LEU C 2 17 ? -8.21885 16.86789 -24.37865 1.000 10.49046 16 LEU B O 1
ATOM 2077 N N . HIS C 2 18 ? -10.01875 17.92433 -23.54085 1.000 10.25387 17 HIS B N 1
ATOM 2078 C CA . HIS C 2 18 ? -9.37193 18.08241 -22.24172 1.000 10.92736 17 HIS B CA 1
ATOM 2079 C C . HIS C 2 18 ? -9.14666 16.74124 -21.55481 1.000 11.52413 17 HIS B C 1
ATOM 2080 O O . HIS C 2 18 ? -8.13349 16.55285 -20.87047 1.000 12.03672 17 HIS B O 1
ATOM 2087 N N . GLN C 2 19 ? -10.06541 15.79231 -21.72870 1.000 11.33341 18 GLN B N 1
ATOM 2088 C CA . GLN C 2 19 ? -9.87367 14.48943 -21.10579 1.000 12.30287 18 GLN B CA 1
ATOM 2089 C C . GLN C 2 19 ? -8.72262 13.73286 -21.75510 1.000 11.03932 18 GLN B C 1
ATOM 2090 O O . GLN C 2 19 ? -7.96495 13.02989 -21.06978 1.000 12.08654 18 GLN B O 1
ATOM 2096 N N . THR C 2 20 ? -8.55884 13.87403 -23.07444 1.000 11.36664 19 THR B N 1
ATOM 2097 C CA A THR C 2 20 ? -7.40116 13.28117 -23.74071 0.904 12.48999 19 THR B CA 1
ATOM 2098 C CA B THR C 2 20 ? -7.40222 13.27064 -23.72709 0.096 11.90057 19 THR B CA 1
ATOM 2099 C C . THR C 2 20 ? -6.10787 13.92988 -23.26822 1.000 10.92505 19 THR B C 1
ATOM 2100 O O . THR C 2 20 ? -5.12277 13.23635 -22.99659 1.000 12.63980 19 THR B O 1
ATOM 2107 N N . LEU C 2 21 ? -6.09547 15.26232 -23.16158 1.000 10.90980 20 LEU B N 1
ATOM 2108 C CA . LEU C 2 21 ? -4.90319 15.94967 -22.67908 1.000 10.87793 20 LEU B CA 1
ATOM 2109 C C . LEU C 2 21 ? -4.55212 15.51293 -21.26473 1.000 10.58423 20 LEU B C 1
ATOM 2110 O O . LEU C 2 21 ? -3.37035 15.37226 -20.92524 1.000 11.25152 20 LEU B O 1
ATOM 2115 N N . LYS C 2 22 ? -5.56564 15.29526 -20.42303 1.000 10.30532 21 LYS B N 1
ATOM 2116 C CA . LYS C 2 22 ? -5.30841 14.87435 -19.04723 1.000 10.63000 21 LYS B CA 1
ATOM 2117 C C . LYS C 2 22 ? -4.52911 13.56555 -19.01734 1.000 10.62220 21 LYS B C 1
ATOM 2118 O O . LYS C 2 22 ? -3.56032 13.42109 -18.26226 1.000 11.82964 21 LYS B O 1
ATOM 2124 N N . LYS C 2 23 ? -4.92545 12.61441 -19.85736 1.000 11.29081 22 LYS B N 1
ATOM 2125 C CA A LYS C 2 23 ? -4.23876 11.32591 -19.91060 0.542 12.66779 22 LYS B CA 1
ATOM 2126 C CA B LYS C 2 23 ? -4.24854 11.32333 -19.92062 0.458 11.89749 22 LYS B CA 1
ATOM 2127 C C . LYS C 2 23 ? -2.88233 11.44160 -20.59815 1.000 11.48275 22 LYS B C 1
ATOM 2128 O O . LYS C 2 23 ? -1.87325 10.94883 -20.08190 1.000 13.01334 22 LYS B O 1
ATOM 2139 N N . GLU C 2 24 ? -2.83094 12.10445 -21.76016 1.000 11.22417 23 GLU B N 1
ATOM 2140 C CA . GLU C 2 24 ? -1.60732 12.14572 -22.55767 1.000 11.18900 23 GLU B CA 1
ATOM 2141 C C . GLU C 2 24 ? -0.50424 12.97182 -21.90615 1.000 11.91252 23 GLU B C 1
ATOM 2142 O O . GLU C 2 24 ? 0.67849 12.69605 -22.12739 1.000 13.90953 23 GLU B O 1
ATOM 2148 N N . LEU C 2 25 ? -0.85132 13.99468 -21.13163 1.000 10.65854 24 LEU B N 1
ATOM 2149 C CA . LEU C 2 25 ? 0.13477 14.83713 -20.46481 1.000 11.75601 24 LEU B CA 1
ATOM 2150 C C . LEU C 2 25 ? 0.34618 14.46176 -19.00615 1.000 11.36084 24 LEU B C 1
ATOM 2151 O O . LEU C 2 25 ? 1.13678 15.12154 -18.32163 1.000 12.75140 24 LEU B O 1
ATOM 2156 N N . ALA C 2 26 ? -0.33747 13.42616 -18.51535 1.000 11.66293 25 ALA B N 1
ATOM 2157 C CA . ALA C 2 26 ? -0.25600 13.01373 -17.11006 1.000 12.41215 25 ALA B CA 1
ATOM 2158 C C . ALA C 2 26 ? -0.58382 14.17872 -16.17811 1.000 11.29438 25 ALA B C 1
ATOM 2159 O O . ALA C 2 26 ? 0.15202 14.49176 -15.24073 1.000 12.85597 25 ALA B O 1
ATOM 2161 N N . LEU C 2 27 ? -1.70984 14.82228 -16.45607 1.000 11.11576 26 LEU B N 1
ATOM 2162 C CA . LEU C 2 27 ? -2.15445 15.98639 -15.71152 1.000 12.37950 26 LEU B CA 1
ATOM 2163 C C . LEU C 2 27 ? -2.71644 15.57139 -14.35506 1.000 12.74930 26 LEU B C 1
ATOM 2164 O O . LEU C 2 27 ? -3.04233 14.39930 -14.13644 1.000 14.14965 26 LEU B O 1
ATOM 2169 N N . PRO C 2 28 ? -2.81242 16.51340 -13.41188 1.000 14.57865 27 PRO B N 1
ATOM 2170 C CA . PRO C 2 28 ? -3.28510 16.16222 -12.07027 1.000 15.85820 27 PRO B CA 1
ATOM 2171 C C . PRO C 2 28 ? -4.72306 15.66666 -12.09293 1.000 13.86864 27 PRO B C 1
ATOM 2172 O O . PRO C 2 28 ? -5.51407 16.01798 -12.96921 1.000 12.97771 27 PRO B O 1
ATOM 2176 N N . GLU C 2 29 ? -5.06350 14.83884 -11.10471 1.000 14.41009 28 GLU B N 1
ATOM 2177 C CA A GLU C 2 29 ? -6.42977 14.33700 -11.03159 0.558 15.15807 28 GLU B CA 1
ATOM 2178 C CA B GLU C 2 29 ? -6.42879 14.33471 -10.98704 0.442 15.41688 28 GLU B CA 1
ATOM 2179 C C . GLU C 2 29 ? -7.44274 15.47193 -10.92078 1.000 14.24044 28 GLU B C 1
ATOM 2180 O O . GLU C 2 29 ? -8.56804 15.33922 -11.41549 1.000 15.14777 28 GLU B O 1
ATOM 2191 N N . TYR C 2 30 ? -7.05858 16.59963 -10.32014 1.000 12.17475 29 TYR B N 1
ATOM 2192 C CA . TYR C 2 30 ? -7.93873 17.74980 -10.15687 1.000 11.07057 29 TYR B CA 1
ATOM 2193 C C . TYR C 2 30 ? -8.02552 18.61941 -11.40631 1.000 10.88985 29 TYR B C 1
ATOM 2194 O O . TYR C 2 30 ? -8.68989 19.65977 -11.36238 1.000 10.78432 29 TYR B O 1
ATOM 2203 N N . TYR C 2 31 ? -7.36600 18.23099 -12.49972 1.000 9.91929 30 TYR B N 1
ATOM 2204 C CA . TYR C 2 31 ? -7.24883 19.08134 -13.68543 1.000 9.91367 30 TYR B CA 1
ATOM 2205 C C . TYR C 2 31 ? -8.59149 19.69971 -14.06809 1.000 9.13138 30 TYR B C 1
ATOM 2206 O O . TYR C 2 31 ? -9.59302 18.99436 -14.24746 1.000 10.25391 30 TYR B O 1
ATOM 2215 N N . GLY C 2 32 ? -8.60035 21.02620 -14.20975 1.000 8.81721 31 GLY B N 1
ATOM 2216 C CA . GLY C 2 32 ? -9.84104 21.75788 -14.37663 1.000 8.82326 31 GLY B CA 1
ATOM 2217 C C . GLY C 2 32 ? -10.46702 21.71454 -15.75472 1.000 9.07688 31 GLY B C 1
ATOM 2218 O O . GLY C 2 32 ? -11.57968 22.22356 -15.91033 1.000 10.95757 31 GLY B O 1
ATOM 2219 N N . GLU C 2 33 ? -9.78979 21.15675 -16.76584 1.000 9.27604 32 GLU B N 1
ATOM 2220 C CA . GLU C 2 33 ? -10.39332 20.94617 -18.08703 1.000 9.62494 32 GLU B CA 1
ATOM 2221 C C . GLU C 2 33 ? -10.92480 22.25569 -18.67195 1.000 9.62925 32 GLU B C 1
ATOM 2222 O O . GLU C 2 33 ? -12.06433 22.35178 -19.12786 1.000 10.93639 32 GLU B O 1
ATOM 2228 N N . ASN C 2 34 ? -10.08054 23.28024 -18.63938 1.000 8.99092 33 ASN B N 1
ATOM 2229 C CA . ASN C 2 34 ? -10.41801 24.59698 -19.15465 1.000 9.50570 33 ASN B CA 1
ATOM 2230 C C . ASN C 2 34 ? -9.10450 25.27243 -19.53589 1.000 8.88452 33 ASN B C 1
ATOM 2231 O O . ASN C 2 34 ? -8.01981 24.76249 -19.24399 1.000 9.01993 33 ASN B O 1
ATOM 2236 N N . LEU C 2 35 ? -9.19967 26.42270 -20.20937 1.000 8.85258 34 LEU B N 1
ATOM 2237 C CA . LEU C 2 35 ? -7.99852 27.05222 -20.76050 1.000 8.55356 34 LEU B CA 1
ATOM 2238 C C . LEU C 2 35 ? -7.05389 27.54547 -19.66953 1.000 8.56873 34 LEU B C 1
ATOM 2239 O O . LEU C 2 35 ? -5.82863 27.50808 -19.84089 1.000 9.30044 34 LEU B O 1
ATOM 2244 N N . ASP C 2 36 ? -7.59603 28.04110 -18.55507 1.000 8.34710 35 ASP B N 1
ATOM 2245 C CA . ASP C 2 36 ? -6.73103 28.50080 -17.47022 1.000 8.46403 35 ASP B CA 1
ATOM 2246 C C . ASP C 2 36 ? -6.04064 27.33051 -16.77679 1.000 8.44635 35 ASP B C 1
ATOM 2247 O O . ASP C 2 36 ? -4.85151 27.41376 -16.43483 1.000 8.86269 35 ASP B O 1
ATOM 2252 N N . ALA C 2 37 ? -6.76130 26.21834 -16.60001 1.000 7.85688 36 ALA B N 1
ATOM 2253 C CA . ALA C 2 37 ? -6.16113 25.00613 -16.05571 1.000 8.42963 36 ALA B CA 1
ATOM 2254 C C . ALA C 2 37 ? -5.07590 24.47383 -16.97978 1.000 7.51165 36 ALA B C 1
ATOM 2255 O O . ALA C 2 37 ? -4.03210 24.00126 -16.51446 1.000 8.00555 36 ALA B O 1
ATOM 2257 N N . LEU C 2 38 ? -5.31802 24.51454 -18.30024 1.000 7.38668 37 LEU B N 1
ATOM 2258 C CA . LEU C 2 38 ? -4.31438 24.04666 -19.25305 1.000 8.01076 37 LEU B CA 1
ATOM 2259 C C . LEU C 2 38 ? -3.05335 24.90185 -19.18795 1.000 7.36126 37 LEU B C 1
ATOM 2260 O O . LEU C 2 38 ? -1.93356 24.37264 -19.16470 1.000 8.07354 37 LEU B O 1
ATOM 2265 N N . TRP C 2 39 ? -3.21179 26.22803 -19.14852 1.000 7.39537 38 TRP B N 1
ATOM 2266 C CA . TRP C 2 39 ? -2.04678 27.09926 -19.01700 1.000 7.35299 38 TRP B CA 1
ATOM 2267 C C . TRP C 2 39 ? -1.26858 26.78959 -17.74772 1.000 7.53888 38 TRP B C 1
ATOM 2268 O O . TRP C 2 39 ? -0.03607 26.69798 -17.76722 1.000 8.46047 38 TRP B O 1
ATOM 2279 N N . ASP C 2 40 ? -1.97697 26.61664 -16.63233 1.000 7.38469 39 ASP B N 1
ATOM 2280 C CA . ASP C 2 40 ? -1.31177 26.30818 -15.37526 1.000 7.98460 39 ASP B CA 1
ATOM 2281 C C . ASP C 2 40 ? -0.55891 24.98533 -15.46702 1.000 8.71202 39 ASP B C 1
ATOM 2282 O O . ASP C 2 40 ? 0.56864 24.85642 -14.96672 1.000 9.53354 39 ASP B O 1
ATOM 2287 N N . ALA C 2 41 ? -1.16356 23.98830 -16.11059 1.000 8.89223 40 ALA B N 1
ATOM 2288 C CA . ALA C 2 41 ? -0.50738 22.69268 -16.25789 1.000 9.68262 40 ALA B CA 1
ATOM 2289 C C . ALA C 2 41 ? 0.74055 22.78662 -17.13292 1.000 9.07264 40 ALA B C 1
ATOM 2290 O O . ALA C 2 41 ? 1.75955 22.15175 -16.84244 1.000 10.29981 40 ALA B O 1
ATOM 2292 N N . LEU C 2 42 ? 0.67606 23.54693 -18.22614 1.000 8.72774 41 LEU B N 1
ATOM 2293 C CA . LEU C 2 42 ? 1.84462 23.63966 -19.09587 1.000 9.79344 41 LEU B CA 1
ATOM 2294 C C . LEU C 2 42 ? 2.98482 24.39456 -18.42619 1.000 10.49528 41 LEU B C 1
ATOM 2295 O O . LEU C 2 42 ? 4.16020 24.08240 -18.64523 1.000 14.44720 41 LEU B O 1
ATOM 2300 N N . THR C 2 43 ? 2.67155 25.36566 -17.58983 1.000 9.91318 42 THR B N 1
ATOM 2301 C CA . THR C 2 43 ? 3.69649 26.22767 -17.03856 1.000 9.98588 42 THR B CA 1
ATOM 2302 C C . THR C 2 43 ? 4.06681 25.87180 -15.61180 1.000 10.01991 42 THR B C 1
ATOM 2303 O O . THR C 2 43 ? 4.99437 26.46998 -15.06810 1.000 12.18158 42 THR B O 1
ATOM 2307 N N . GLY C 2 44 ? 3.38533 24.90184 -15.00422 1.000 9.22672 43 GLY B N 1
ATOM 2308 C CA . GLY C 2 44 ? 3.64945 24.57563 -13.61939 1.000 9.73956 43 GLY B CA 1
ATOM 2309 C C . GLY C 2 44 ? 3.25308 23.17480 -13.22053 1.000 9.10777 43 GLY B C 1
ATOM 2310 O O . GLY C 2 44 ? 2.85552 22.95834 -12.07129 1.000 10.24492 43 GLY B O 1
ATOM 2311 N N . TRP C 2 45 ? 3.39709 22.20883 -14.13364 1.000 9.35470 44 TRP B N 1
ATOM 2312 C CA . TRP C 2 45 ? 3.08221 20.81391 -13.82871 1.000 9.66720 44 TRP B CA 1
ATOM 2313 C C . TRP C 2 45 ? 3.75633 19.83188 -14.78647 1.000 9.65212 44 TRP B C 1
ATOM 2314 O O . TRP C 2 45 ? 4.45151 18.90975 -14.34329 1.000 11.25779 44 TRP B O 1
ATOM 2325 N N . VAL C 2 46 ? 3.55046 20.02524 -16.09666 1.000 10.03520 45 VAL B N 1
ATOM 2326 C CA A VAL C 2 46 ? 3.99171 19.04068 -17.08252 0.668 10.65858 45 VAL B CA 1
ATOM 2327 C CA B VAL C 2 46 ? 3.98510 19.05360 -17.09387 0.332 11.15287 45 VAL B CA 1
ATOM 2328 C C . VAL C 2 46 ? 5.51072 18.98005 -17.16029 1.000 10.56209 45 VAL B C 1
ATOM 2329 O O . VAL C 2 46 ? 6.22483 19.95417 -16.87481 1.000 10.48717 45 VAL B O 1
ATOM 2336 N N . GLU C 2 47 ? 6.00482 17.81549 -17.56334 1.000 10.75540 46 GLU B N 1
ATOM 2337 C CA . GLU C 2 47 ? 7.41851 17.56785 -17.80010 1.000 11.54353 46 GLU B CA 1
ATOM 2338 C C . GLU C 2 47 ? 7.84488 18.08890 -19.16772 1.000 11.78600 46 GLU B C 1
ATOM 2339 O O . GLU C 2 47 ? 7.07085 18.06747 -20.13066 1.000 12.98680 46 GLU B O 1
ATOM 2345 N N . TYR C 2 48 ? 9.09183 18.56164 -19.24280 1.000 11.37143 47 TYR B N 1
ATOM 2346 C CA . TYR C 2 48 ? 9.73719 19.00494 -20.47300 1.000 12.19018 47 TYR B CA 1
ATOM 2347 C C . TYR C 2 48 ? 11.00952 18.20121 -20.72489 1.000 12.49070 47 TYR B C 1
ATOM 2348 O O . TYR C 2 48 ? 11.59661 17.66884 -19.77935 1.000 14.53782 47 TYR B O 1
ATOM 2357 N N . PRO C 2 49 ? 11.46177 18.07620 -21.99292 1.000 11.56573 48 PRO B N 1
ATOM 2358 C CA . PRO C 2 49 ? 10.83265 18.55950 -23.23313 1.000 11.07446 48 PRO B CA 1
ATOM 2359 C C . PRO C 2 49 ? 9.50158 17.87633 -23.51786 1.000 10.25400 48 PRO B C 1
ATOM 2360 O O . PRO C 2 49 ? 9.30176 16.70889 -23.16646 1.000 10.91250 48 PRO B O 1
ATOM 2364 N N . LEU C 2 50 ? 8.61202 18.62093 -24.16758 1.000 10.35234 49 LEU B N 1
ATOM 2365 C CA A LEU C 2 50 ? 7.27285 18.15620 -24.48602 0.685 12.61995 49 LEU B CA 1
ATOM 2366 C CA B LEU C 2 50 ? 7.26042 18.17764 -24.48206 0.315 12.35222 49 LEU B CA 1
ATOM 2367 C C . LEU C 2 50 ? 7.07282 18.21546 -25.99154 1.000 12.16261 49 LEU B C 1
ATOM 2368 O O . LEU C 2 50 ? 7.42702 19.21187 -26.63826 1.000 12.31990 49 LEU B O 1
ATOM 2377 N N . VAL C 2 51 ? 6.51492 17.14559 -26.54584 1.000 12.50129 50 VAL B N 1
ATOM 2378 C CA . VAL C 2 51 ? 6.09541 17.10671 -27.94011 1.000 12.35007 50 VAL B CA 1
ATOM 2379 C C . VAL C 2 51 ? 4.60014 16.84758 -27.93678 1.000 12.07700 50 VAL B C 1
ATOM 2380 O O . VAL C 2 51 ? 4.14038 15.87821 -27.32514 1.000 13.54394 50 VAL B O 1
ATOM 2384 N N . LEU C 2 52 ? 3.84288 17.73151 -28.57771 1.000 11.13820 51 LEU B N 1
ATOM 2385 C CA . LEU C 2 52 ? 2.40482 17.56320 -28.73359 1.000 10.94306 51 LEU B CA 1
ATOM 2386 C C . LEU C 2 52 ? 2.13631 17.27157 -30.19970 1.000 10.41086 51 LEU B C 1
ATOM 2387 O O . LEU C 2 52 ? 2.37473 18.12917 -31.05699 1.000 12.32061 51 LEU B O 1
ATOM 2392 N N . GLU C 2 53 ? 1.64986 16.07055 -30.49196 1.000 11.06001 52 GLU B N 1
ATOM 2393 C CA . GLU C 2 53 ? 1.17191 15.74391 -31.82700 1.000 11.56362 52 GLU B CA 1
ATOM 2394 C C . GLU C 2 53 ? -0.34738 15.71188 -31.78916 1.000 10.59637 52 GLU B C 1
ATOM 2395 O O . GLU C 2 53 ? -0.94027 14.90024 -31.06920 1.000 13.37283 52 GLU B O 1
ATOM 2401 N N . TRP C 2 54 ? -0.97137 16.59614 -32.54089 1.000 10.88474 53 TRP B N 1
ATOM 2402 C CA . TRP C 2 54 ? -2.42128 16.62785 -32.64009 1.000 10.88079 53 TRP B CA 1
ATOM 2403 C C . TRP C 2 54 ? -2.75400 16.09994 -34.02683 1.000 12.24721 53 TRP B C 1
ATOM 2404 O O . TRP C 2 54 ? -2.53937 16.78508 -35.03246 1.000 12.50550 53 TRP B O 1
ATOM 2415 N N . ARG C 2 55 ? -3.22497 14.86282 -34.08279 1.000 12.92392 54 ARG B N 1
ATOM 2416 C CA A ARG C 2 55 ? -3.63353 14.25812 -35.34191 0.672 14.34577 54 ARG B CA 1
ATOM 2417 C CA B ARG C 2 55 ? -3.62760 14.27236 -35.34688 0.328 15.03902 54 ARG B CA 1
ATOM 2418 C C . ARG C 2 55 ? -5.06164 14.67221 -35.65433 1.000 13.20698 54 ARG B C 1
ATOM 2419 O O . ARG C 2 55 ? -5.91695 14.68553 -34.77101 1.000 13.24476 54 ARG B O 1
ATOM 2434 N N . GLN C 2 56 ? -5.31312 15.01717 -36.91286 1.000 13.08288 55 GLN B N 1
ATOM 2435 C CA A GLN C 2 56 ? -6.65925 15.36488 -37.37017 0.502 12.89143 55 GLN B CA 1
ATOM 2436 C CA B GLN C 2 56 ? -6.66100 15.36077 -37.36574 0.498 13.23868 55 GLN B CA 1
ATOM 2437 C C . GLN C 2 56 ? -7.29311 16.46115 -36.50905 1.000 12.48938 55 GLN B C 1
ATOM 2438 O O . GLN C 2 56 ? -8.42083 16.33694 -36.02621 1.000 13.53580 55 GLN B O 1
ATOM 2449 N N . PHE C 2 57 ? -6.55512 17.56392 -36.32849 1.000 12.57897 56 PHE B N 1
ATOM 2450 C CA . PHE C 2 57 ? -7.12574 18.76282 -35.71462 1.000 12.30793 56 PHE B CA 1
ATOM 2451 C C . PHE C 2 57 ? -8.40971 19.16141 -36.42783 1.000 12.46530 56 PHE B C 1
ATOM 2452 O O . PHE C 2 57 ? -9.32629 19.71987 -35.80864 1.000 11.94751 56 PHE B O 1
ATOM 2460 N N . GLU C 2 58 ? -8.48578 18.87120 -37.73222 1.000 12.79878 57 GLU B N 1
ATOM 2461 C CA . GLU C 2 58 ? -9.64359 19.21407 -38.55129 1.000 13.83732 57 GLU B CA 1
ATOM 2462 C C . GLU C 2 58 ? -10.94543 18.64853 -37.99412 1.000 13.11085 57 GLU B C 1
ATOM 2463 O O . GLU C 2 58 ? -11.99979 19.26900 -38.16124 1.000 13.89722 57 GLU B O 1
ATOM 2469 N N . GLN C 2 59 ? -10.90612 17.47452 -37.35913 1.000 13.34392 58 GLN B N 1
ATOM 2470 C CA A GLN C 2 59 ? -12.12225 16.90466 -36.78484 0.470 13.79669 58 GLN B CA 1
ATOM 2471 C CA B GLN C 2 59 ? -12.12455 16.90673 -36.78697 0.530 13.27132 58 GLN B CA 1
ATOM 2472 C C . GLN C 2 59 ? -12.68824 17.80994 -35.69748 1.000 13.21930 58 GLN B C 1
ATOM 2473 O O . GLN C 2 59 ? -13.89560 18.08144 -35.65907 1.000 13.49933 58 GLN B O 1
ATOM 2484 N N . CYS C 2 60 ? -11.82745 18.28532 -34.79669 1.000 13.17842 59 CYS B N 1
ATOM 2485 C CA . CYS C 2 60 ? -12.27395 19.23962 -33.78917 1.000 13.41648 59 CYS B CA 1
ATOM 2486 C C . CYS C 2 60 ? -12.78300 20.50914 -34.45847 1.000 13.29929 59 CYS B C 1
ATOM 2487 O O . CYS C 2 60 ? -13.85422 21.02383 -34.11769 1.000 13.67485 59 CYS B O 1
ATOM 2490 N N . LYS C 2 61 ? -12.03010 21.01380 -35.43692 1.000 13.87274 60 LYS B N 1
ATOM 2491 C CA . LYS C 2 61 ? -12.37830 22.28042 -36.06851 1.000 14.05762 60 LYS B CA 1
ATOM 2492 C C . LYS C 2 61 ? -13.77251 22.23360 -36.67980 1.000 15.26648 60 LYS B C 1
ATOM 2493 O O . LYS C 2 61 ? -14.51274 23.22123 -36.62974 1.000 16.53166 60 LYS B O 1
ATOM 2499 N N . GLN C 2 62 ? -14.15154 21.09718 -37.25768 1.000 16.01064 61 GLN B N 1
ATOM 2500 C CA A GLN C 2 62 ? -15.43819 20.98660 -37.93112 0.526 17.61610 61 GLN B CA 1
ATOM 2501 C CA B GLN C 2 62 ? -15.43929 21.00954 -37.92950 0.474 18.30599 61 GLN B CA 1
ATOM 2502 C C . GLN C 2 62 ? -16.60574 20.77691 -36.97701 1.000 17.34134 61 GLN B C 1
ATOM 2503 O O . GLN C 2 62 ? -17.75145 20.77969 -37.43031 1.000 18.64741 61 GLN B O 1
ATOM 2514 N N . LEU C 2 63 ? -16.35377 20.59450 -35.68153 1.000 17.13725 62 LEU B N 1
ATOM 2515 C CA . LEU C 2 63 ? -17.44913 20.47256 -34.72820 1.000 17.52030 62 LEU B CA 1
ATOM 2516 C C . LEU C 2 63 ? -18.16835 21.80874 -34.58583 1.000 17.97834 62 LEU B C 1
ATOM 2517 O O . LEU C 2 63 ? -17.57745 22.87990 -34.75914 1.000 18.15989 62 LEU B O 1
ATOM 2522 N N . THR C 2 64 ? -19.46105 21.73276 -34.25702 1.000 19.59048 63 THR B N 1
ATOM 2523 C CA . THR C 2 64 ? -20.22922 22.93681 -33.95616 1.000 20.19725 63 THR B CA 1
ATOM 2524 C C . THR C 2 64 ? -19.61918 23.70527 -32.79116 1.000 20.64161 63 THR B C 1
ATOM 2525 O O . THR C 2 64 ? -19.48426 24.93396 -32.84596 1.000 21.30309 63 THR B O 1
ATOM 2529 N N . GLU C 2 65 ? -19.24760 22.99778 -31.72916 1.000 18.39445 64 GLU B N 1
ATOM 2530 C CA . GLU C 2 65 ? -18.68549 23.64201 -30.55195 1.000 17.43892 64 GLU B CA 1
ATOM 2531 C C . GLU C 2 65 ? -17.34768 24.28571 -30.89020 1.000 17.05710 64 GLU B C 1
ATOM 2532 O O . GLU C 2 65 ? -16.49100 23.66757 -31.52937 1.000 18.09808 64 GLU B O 1
ATOM 2538 N N A ASN C 2 66 ? -17.17197 25.52564 -30.44554 0.788 17.61716 65 ASN B N 1
ATOM 2539 N N B ASN C 2 66 ? -17.14758 25.52218 -30.44610 0.212 17.87060 65 ASN B N 1
ATOM 2540 C CA A ASN C 2 66 ? -15.93026 26.25398 -30.65190 0.788 16.63898 65 ASN B CA 1
ATOM 2541 C CA B ASN C 2 66 ? -15.90898 26.23325 -30.73381 0.212 18.31393 65 ASN B CA 1
ATOM 2542 C C A ASN C 2 66 ? -14.93169 25.94233 -29.54394 0.788 15.26317 65 ASN B C 1
ATOM 2543 C C B ASN C 2 66 ? -14.96798 26.21098 -29.53167 0.212 17.11402 65 ASN B C 1
ATOM 2544 O O A ASN C 2 66 ? -15.28515 25.43201 -28.47356 0.788 15.50236 65 ASN B O 1
ATOM 2545 O O B ASN C 2 66 ? -15.40271 26.15196 -28.37812 0.212 18.56113 65 ASN B O 1
ATOM 2554 N N . GLY C 2 67 ? -13.66563 26.25283 -29.82010 1.000 14.97365 66 GLY B N 1
ATOM 2555 C CA . GLY C 2 67 ? -12.63491 26.16058 -28.80196 1.000 14.19482 66 GLY B CA 1
ATOM 2556 C C . GLY C 2 67 ? -11.36011 25.43369 -29.19220 1.000 13.07883 66 GLY B C 1
ATOM 2557 O O . GLY C 2 67 ? -10.40027 25.44347 -28.41875 1.000 12.97727 66 GLY B O 1
ATOM 2558 N N . CYS C 2 68 ? -11.32125 24.80507 -30.37267 1.000 12.13107 67 CYS B N 1
ATOM 2559 C CA . CYS C 2 68 ? -10.15373 24.00981 -30.75065 1.000 12.99714 67 CYS B CA 1
ATOM 2560 C C . CYS C 2 68 ? -8.92082 24.88466 -30.90620 1.000 10.62975 67 CYS B C 1
ATOM 2561 O O . CYS C 2 68 ? -7.85197 24.58405 -30.35498 1.000 10.86602 67 CYS B O 1
ATOM 2564 N N . GLU C 2 69 ? -9.05066 25.96896 -31.66813 1.000 11.11369 68 GLU B N 1
ATOM 2565 C CA . GLU C 2 69 ? -7.92136 26.86495 -31.86458 1.000 10.51189 68 GLU B CA 1
ATOM 2566 C C . GLU C 2 69 ? -7.44350 27.45244 -30.54323 1.000 10.76986 68 GLU B C 1
ATOM 2567 O O . GLU C 2 69 ? -6.24164 27.61021 -30.33816 1.000 10.87633 68 GLU B O 1
ATOM 2573 N N . SER C 2 70 ? -8.36341 27.74566 -29.61919 1.000 10.16134 69 SER B N 1
ATOM 2574 C CA A SER C 2 70 ? -7.95838 28.31825 -28.33841 0.673 11.04908 69 SER B CA 1
ATOM 2575 C CA B SER C 2 70 ? -7.95709 28.31953 -28.33955 0.327 11.16036 69 SER B CA 1
ATOM 2576 C C . SER C 2 70 ? -7.06324 27.36356 -27.55825 1.000 10.31393 69 SER B C 1
ATOM 2577 O O . SER C 2 70 ? -6.12175 27.79761 -26.88699 1.000 10.67533 69 SER B O 1
ATOM 2582 N N . VAL C 2 71 ? -7.33739 26.06012 -27.63360 1.000 9.37117 70 VAL B N 1
ATOM 2583 C CA . VAL C 2 71 ? -6.47960 25.08565 -26.96511 1.000 10.33411 70 VAL B CA 1
ATOM 2584 C C . VAL C 2 71 ? -5.09975 25.06060 -27.61776 1.000 9.22488 70 VAL B C 1
ATOM 2585 O O . VAL C 2 71 ? -4.06826 25.10756 -26.93517 1.000 9.50874 70 VAL B O 1
ATOM 2589 N N . LEU C 2 72 ? -5.05669 24.99780 -28.95393 1.000 8.93371 71 LEU B N 1
ATOM 2590 C CA . LEU C 2 72 ? -3.77161 25.05538 -29.64650 1.000 10.03916 71 LEU B CA 1
ATOM 2591 C C . LEU C 2 72 ? -3.01124 26.32221 -29.27380 1.000 9.88066 71 LEU B C 1
ATOM 2592 O O . LEU C 2 72 ? -1.79230 26.29225 -29.04932 1.000 10.32109 71 LEU B O 1
ATOM 2597 N N . GLN C 2 73 ? -3.72895 27.44028 -29.18142 1.000 9.67732 72 GLN B N 1
ATOM 2598 C CA A GLN C 2 73 ? -3.08530 28.71619 -28.90036 0.662 10.79292 72 GLN B CA 1
ATOM 2599 C CA B GLN C 2 73 ? -3.10415 28.72582 -28.89184 0.338 11.11599 72 GLN B CA 1
ATOM 2600 C C . GLN C 2 73 ? -2.41151 28.72340 -27.53308 1.000 9.92853 72 GLN B C 1
ATOM 2601 O O . GLN C 2 73 ? -1.36514 29.35683 -27.36531 1.000 11.50429 72 GLN B O 1
ATOM 2612 N N . VAL C 2 74 ? -2.98759 28.03044 -26.54292 1.000 9.69536 73 VAL B N 1
ATOM 2613 C CA . VAL C 2 74 ? -2.34151 27.95497 -25.23330 1.000 9.86595 73 VAL B CA 1
ATOM 2614 C C . VAL C 2 74 ? -0.98051 27.28310 -25.34512 1.000 9.51217 73 VAL B C 1
ATOM 2615 O O . VAL C 2 74 ? 0.00076 27.73903 -24.74662 1.000 9.38713 73 VAL B O 1
ATOM 2619 N N . PHE C 2 75 ? -0.89404 26.19842 -26.12472 1.000 9.23219 74 PHE B N 1
ATOM 2620 C CA . PHE C 2 75 ? 0.40248 25.56363 -26.35473 1.000 9.84855 74 PHE B CA 1
ATOM 2621 C C . PHE C 2 75 ? 1.36406 26.50981 -27.06428 1.000 9.62898 74 PHE B C 1
ATOM 2622 O O . PHE C 2 75 ? 2.54679 26.59009 -26.70885 1.000 9.97111 74 PHE B O 1
ATOM 2630 N N . ARG C 2 76 ? 0.88165 27.22335 -28.08536 1.000 9.63619 75 ARG B N 1
ATOM 2631 C CA . ARG C 2 76 ? 1.76550 28.11743 -28.82839 1.000 8.97843 75 ARG B CA 1
ATOM 2632 C C . ARG C 2 76 ? 2.24280 29.26276 -27.95354 1.000 9.18827 75 ARG B C 1
ATOM 2633 O O . ARG C 2 76 ? 3.39300 29.70023 -28.06768 1.000 10.32794 75 ARG B O 1
ATOM 2641 N N . GLU C 2 77 ? 1.36993 29.75905 -27.07313 1.000 10.40782 76 GLU B N 1
ATOM 2642 C CA A GLU C 2 77 ? 1.75795 30.84085 -26.17076 0.565 10.39293 76 GLU B CA 1
ATOM 2643 C CA B GLU C 2 77 ? 1.76703 30.84184 -26.18079 0.435 10.77207 76 GLU B CA 1
ATOM 2644 C C . GLU C 2 77 ? 2.78086 30.36361 -25.14734 1.000 10.61357 76 GLU B C 1
ATOM 2645 O O . GLU C 2 77 ? 3.75923 31.06604 -24.86059 1.000 11.34436 76 GLU B O 1
ATOM 2656 N N . ALA C 2 78 ? 2.57199 29.17184 -24.57848 1.000 10.17272 77 ALA B N 1
ATOM 2657 C CA . ALA C 2 78 ? 3.55409 28.64445 -23.63425 1.000 11.46881 77 ALA B CA 1
ATOM 2658 C C . ALA C 2 78 ? 4.91077 28.48994 -24.31059 1.000 10.83859 77 ALA B C 1
ATOM 2659 O O . ALA C 2 78 ? 5.94577 28.83849 -23.73271 1.000 12.13367 77 ALA B O 1
ATOM 2661 N N . LYS C 2 79 ? 4.91646 27.99019 -25.55003 1.000 10.56962 78 LYS B N 1
ATOM 2662 C CA . LYS C 2 79 ? 6.15423 27.87433 -26.31553 1.000 10.67975 78 LYS B CA 1
ATOM 2663 C C . LYS C 2 79 ? 6.79105 29.24122 -26.54661 1.000 11.52843 78 LYS B C 1
ATOM 2664 O O . LYS C 2 79 ? 8.00171 29.40786 -26.36637 1.000 13.35071 78 LYS B O 1
ATOM 2670 N N . ALA C 2 80 ? 5.98908 30.23863 -26.92758 1.000 12.02557 79 ALA B N 1
ATOM 2671 C CA . ALA C 2 80 ? 6.52644 31.56969 -27.19505 1.000 13.42330 79 ALA B CA 1
ATOM 2672 C C . ALA C 2 80 ? 7.15449 32.18633 -25.95593 1.000 14.02961 79 ALA B C 1
ATOM 2673 O O . ALA C 2 80 ? 8.09900 32.97670 -26.06724 1.000 16.01172 79 ALA B O 1
ATOM 2675 N N . GLU C 2 81 ? 6.64157 31.85242 -24.77489 1.000 13.94935 80 GLU B N 1
ATOM 2676 C CA A GLU C 2 81 ? 7.15542 32.37678 -23.51794 0.531 16.50705 80 GLU B CA 1
ATOM 2677 C CA B GLU C 2 81 ? 7.17426 32.39329 -23.53314 0.469 16.60125 80 GLU B CA 1
ATOM 2678 C C . GLU C 2 81 ? 8.32612 31.57137 -22.97055 1.000 17.93767 80 GLU B C 1
ATOM 2679 O O . GLU C 2 81 ? 8.81265 31.88060 -21.87761 1.000 20.05201 80 GLU B O 1
ATOM 2690 N N . GLY C 2 82 ? 8.78192 30.54976 -23.69070 1.000 16.56115 81 GLY B N 1
ATOM 2691 C CA . GLY C 2 82 ? 9.99625 29.83538 -23.33071 1.000 16.80825 81 GLY B CA 1
ATOM 2692 C C . GLY C 2 82 ? 9.84374 28.35868 -23.03799 1.000 17.48802 81 GLY B C 1
ATOM 2693 O O . GLY C 2 82 ? 10.86278 27.69804 -22.79821 1.000 18.98811 81 GLY B O 1
ATOM 2694 N N . ALA C 2 83 ? 8.64373 27.79052 -23.02768 1.000 15.94710 82 ALA B N 1
ATOM 2695 C CA . ALA C 2 83 ? 8.50600 26.37131 -22.72945 1.000 16.48125 82 ALA B CA 1
ATOM 2696 C C . ALA C 2 83 ? 9.03607 25.53846 -23.88986 1.000 15.00735 82 ALA B C 1
ATOM 2697 O O . ALA C 2 83 ? 8.83827 25.87506 -25.06231 1.000 16.55954 82 ALA B O 1
ATOM 2699 N N . ASP C 2 84 ? 9.71437 24.44135 -23.55743 1.000 16.34545 83 ASP B N 1
ATOM 2700 C CA . ASP C 2 84 ? 10.31986 23.56643 -24.56039 1.000 15.87281 83 ASP B CA 1
ATOM 2701 C C . ASP C 2 84 ? 9.24777 22.63965 -25.13439 1.000 14.48068 83 ASP B C 1
ATOM 2702 O O . ASP C 2 84 ? 9.14164 21.45974 -24.78552 1.000 14.35368 83 ASP B O 1
ATOM 2707 N N . ILE C 2 85 ? 8.46913 23.18886 -26.06691 1.000 14.28917 84 ILE B N 1
ATOM 2708 C CA . ILE C 2 85 ? 7.33402 22.51255 -26.68416 1.000 13.53512 84 ILE B CA 1
ATOM 2709 C C . ILE C 2 85 ? 7.55276 22.45901 -28.19083 1.000 13.32933 84 ILE B C 1
ATOM 2710 O O . ILE C 2 85 ? 7.88783 23.47377 -28.81006 1.000 15.22006 84 ILE B O 1
ATOM 2715 N N . THR C 2 86 ? 7.34329 21.28202 -28.77333 1.000 12.12791 85 THR B N 1
ATOM 2716 C CA . THR C 2 86 ? 7.25241 21.09179 -30.21590 1.000 12.46668 85 THR B CA 1
ATOM 2717 C C . THR C 2 86 ? 5.83756 20.64608 -30.54161 1.000 11.63210 85 THR B C 1
ATOM 2718 O O . THR C 2 86 ? 5.30699 19.74572 -29.88768 1.000 12.77490 85 THR B O 1
ATOM 2722 N N . ILE C 2 87 ? 5.22358 21.28445 -31.53141 1.000 11.09888 86 ILE B N 1
ATOM 2723 C CA . ILE C 2 87 ? 3.84065 21.01709 -31.90963 1.000 11.36008 86 ILE B CA 1
ATOM 2724 C C . ILE C 2 87 ? 3.82861 20.40907 -33.30523 1.000 11.58601 86 ILE B C 1
ATOM 2725 O O . ILE C 2 87 ? 4.39969 20.97661 -34.24260 1.000 13.58097 86 ILE B O 1
ATOM 2730 N N . ILE C 2 88 ? 3.17254 19.26311 -33.44678 1.000 11.28874 87 ILE B N 1
ATOM 2731 C CA . ILE C 2 88 ? 3.04062 18.58435 -34.72915 1.000 12.14675 87 ILE B CA 1
ATOM 2732 C C . ILE C 2 88 ? 1.56007 18.53617 -35.08032 1.000 11.55992 87 ILE B C 1
ATOM 2733 O O . ILE C 2 88 ? 0.76099 17.95569 -34.33588 1.000 13.25713 87 ILE B O 1
ATOM 2738 N N . LEU C 2 89 ? 1.19339 19.14180 -36.20467 1.000 11.06345 88 LEU B N 1
ATOM 2739 C CA . LEU C 2 89 ? -0.16362 19.05499 -36.73965 1.000 11.11606 88 LEU B CA 1
ATOM 2740 C C . LEU C 2 89 ? -0.14262 18.02788 -37.86556 1.000 11.88164 88 LEU B C 1
ATOM 2741 O O . LEU C 2 89 ? 0.36235 18.30235 -38.95683 1.000 12.76121 88 LEU B O 1
ATOM 2746 N N . SER C 2 90 ? -0.68255 16.83899 -37.59931 1.000 12.78931 89 SER B N 1
ATOM 2747 C CA . SER C 2 90 ? -0.60230 15.73078 -38.55132 1.000 13.74305 89 SER B CA 1
ATOM 2748 C C . SER C 2 90 ? -1.97426 15.21484 -38.96375 1.000 16.66368 89 SER B C 1
ATOM 2749 O O . SER C 2 90 ? -3.01455 15.74637 -38.57350 1.000 14.14190 89 SER B O 1
ATOM 2753 N N . LYS D 2 3 ? -10.56292 -17.46405 -35.86597 1.000 37.40599 2 LYS D N 1
ATOM 2754 C CA . LYS D 2 3 ? -10.81772 -16.85027 -37.16694 1.000 34.31034 2 LYS D CA 1
ATOM 2755 C C . LYS D 2 3 ? -11.39428 -15.45088 -36.98103 1.000 30.02232 2 LYS D C 1
ATOM 2756 O O . LYS D 2 3 ? -12.40170 -15.27367 -36.29756 1.000 31.12092 2 LYS D O 1
ATOM 2762 N N . ALA D 2 4 ? -10.75027 -14.45751 -37.58807 1.000 23.51612 3 ALA D N 1
ATOM 2763 C CA . ALA D 2 4 ? -11.12016 -13.05963 -37.41667 1.000 21.71697 3 ALA D CA 1
ATOM 2764 C C . ALA D 2 4 ? -11.32220 -12.42676 -38.78109 1.000 18.94513 3 ALA D C 1
ATOM 2765 O O . ALA D 2 4 ? -10.48658 -12.59687 -39.67180 1.000 19.89069 3 ALA D O 1
ATOM 2767 N N . VAL D 2 5 ? -12.41210 -11.68336 -38.93833 1.000 17.31098 4 VAL D N 1
ATOM 2768 C CA . VAL D 2 5 ? -12.73236 -11.01602 -40.19451 1.000 16.32593 4 VAL D CA 1
ATOM 2769 C C . VAL D 2 5 ? -12.82589 -9.51631 -39.95838 1.000 16.20594 4 VAL D C 1
ATOM 2770 O O . VAL D 2 5 ? -13.50432 -9.06725 -39.02512 1.000 18.71756 4 VAL D O 1
ATOM 2774 N N . ILE D 2 6 ? -12.14998 -8.74769 -40.80671 1.000 14.93210 5 ILE D N 1
ATOM 2775 C CA . ILE D 2 6 ? -12.30790 -7.29884 -40.87889 1.000 15.71631 5 ILE D CA 1
ATOM 2776 C C . ILE D 2 6 ? -13.06038 -7.00079 -42.16152 1.000 15.75829 5 ILE D C 1
ATOM 2777 O O . ILE D 2 6 ? -12.56012 -7.28158 -43.25880 1.000 15.13974 5 ILE D O 1
ATOM 2782 N N . ASN D 2 7 ? -14.25691 -6.44281 -42.03089 1.000 15.88932 6 ASN D N 1
ATOM 2783 C CA A ASN D 2 7 ? -15.03273 -6.00907 -43.19060 0.602 16.65374 6 ASN D CA 1
ATOM 2784 C CA B ASN D 2 7 ? -15.03939 -6.00619 -43.18560 0.398 17.96444 6 ASN D CA 1
ATOM 2785 C C . ASN D 2 7 ? -14.64246 -4.56533 -43.46834 1.000 16.85341 6 ASN D C 1
ATOM 2786 O O . ASN D 2 7 ? -15.19108 -3.62808 -42.89534 1.000 17.47481 6 ASN D O 1
ATOM 2795 N N . GLY D 2 8 ? -13.66201 -4.39219 -44.35895 1.000 16.07767 7 GLY D N 1
ATOM 2796 C CA . GLY D 2 8 ? -13.11556 -3.06771 -44.60661 1.000 17.58327 7 GLY D CA 1
ATOM 2797 C C . GLY D 2 8 ? -14.14888 -2.05432 -45.04637 1.000 20.37608 7 GLY D C 1
ATOM 2798 O O . GLY D 2 8 ? -13.99193 -0.85654 -44.79549 1.000 22.44584 7 GLY D O 1
ATOM 2799 N N . GLU D 2 9 ? -15.21895 -2.51471 -45.69676 1.000 22.38928 8 GLU D N 1
ATOM 2800 C CA A GLU D 2 9 ? -16.29499 -1.62499 -46.12203 0.549 24.12440 8 GLU D CA 1
ATOM 2801 C CA B GLU D 2 9 ? -16.26975 -1.59852 -46.12187 0.451 24.76990 8 GLU D CA 1
ATOM 2802 C C . GLU D 2 9 ? -16.97615 -0.93973 -44.94491 1.000 23.62874 8 GLU D C 1
ATOM 2803 O O . GLU D 2 9 ? -17.61573 0.10260 -45.12840 1.000 27.42166 8 GLU D O 1
ATOM 2814 N N . GLN D 2 10 ? -16.86764 -1.51300 -43.74712 1.000 20.13926 9 GLN D N 1
ATOM 2815 C CA A GLN D 2 10 ? -17.52404 -0.98667 -42.56080 0.559 20.74704 9 GLN D CA 1
ATOM 2816 C CA B GLN D 2 10 ? -17.52355 -0.99102 -42.55841 0.441 21.28189 9 GLN D CA 1
ATOM 2817 C C . GLN D 2 10 ? -16.58263 -0.22024 -41.64317 1.000 19.35783 9 GLN D C 1
ATOM 2818 O O . GLN D 2 10 ? -17.04464 0.35794 -40.65479 1.000 22.48445 9 GLN D O 1
ATOM 2829 N N . ILE D 2 11 ? -15.28649 -0.20570 -41.93401 1.000 16.50971 10 ILE D N 1
ATOM 2830 C CA . ILE D 2 11 ? -14.31154 0.45906 -41.07302 1.000 14.74608 10 ILE D CA 1
ATOM 2831 C C . ILE D 2 11 ? -14.29627 1.95125 -41.38975 1.000 15.01827 10 ILE D C 1
ATOM 2832 O O . ILE D 2 11 ? -13.98430 2.35690 -42.51480 1.000 17.95509 10 ILE D O 1
ATOM 2837 N N . ARG D 2 12 ? -14.60322 2.77823 -40.38595 1.000 12.26697 11 ARG D N 1
ATOM 2838 C CA A ARG D 2 12 ? -14.75018 4.21527 -40.58061 0.446 14.65063 11 ARG D CA 1
ATOM 2839 C CA B ARG D 2 12 ? -14.75260 4.21522 -40.57737 0.554 14.06499 11 ARG D CA 1
ATOM 2840 C C . ARG D 2 12 ? -13.55262 5.02726 -40.10705 1.000 13.77648 11 ARG D C 1
ATOM 2841 O O . ARG D 2 12 ? 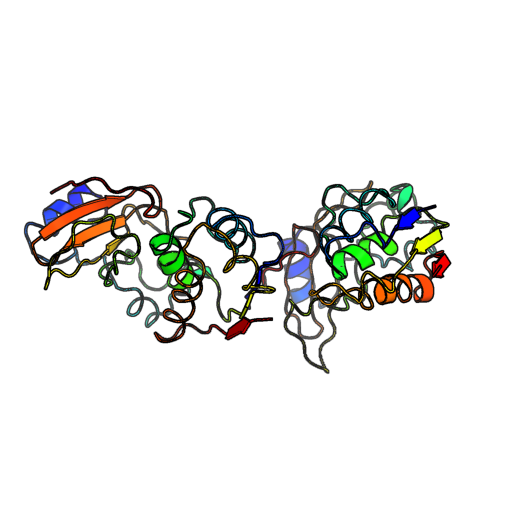-13.47146 6.22106 -40.42554 1.000 16.60824 11 ARG D O 1
ATOM 2856 N N . SER D 2 13 ? -12.62956 4.42391 -39.36571 1.000 12.86517 12 SER D N 1
ATOM 2857 C CA . SER D 2 13 ? -11.48426 5.14914 -38.83387 1.000 12.24802 12 SER D CA 1
ATOM 2858 C C . SER D 2 13 ? -10.47946 4.11627 -38.35040 1.000 12.13235 12 SER D C 1
ATOM 2859 O O . SER D 2 13 ? -10.79293 2.93012 -38.21953 1.000 12.18239 12 SER D O 1
ATOM 2862 N N . ILE D 2 14 ? -9.27205 4.59277 -38.03840 1.000 13.12590 13 ILE D N 1
ATOM 2863 C CA . ILE D 2 14 ? -8.26085 3.71727 -37.45230 1.000 13.55268 13 ILE D CA 1
ATOM 2864 C C . ILE D 2 14 ? -8.69945 3.24205 -36.06768 1.000 12.82937 13 ILE D C 1
ATOM 2865 O O . ILE D 2 14 ? -8.42940 2.10316 -35.67387 1.000 13.21148 13 ILE D O 1
ATOM 2870 N N . SER D 2 15 ? -9.39148 4.09440 -35.30885 1.000 12.80027 14 SER D N 1
ATOM 2871 C CA A SER D 2 15 ? -9.89468 3.66080 -34.00679 0.698 13.02746 14 SER D CA 1
ATOM 2872 C CA B SER D 2 15 ? -9.89969 3.66710 -34.00808 0.302 13.38623 14 SER D CA 1
ATOM 2873 C C . SER D 2 15 ? -10.92640 2.55234 -34.16164 1.000 12.74583 14 SER D C 1
ATOM 2874 O O . SER D 2 15 ? -10.94268 1.59494 -33.37670 1.000 13.06177 14 SER D O 1
ATOM 2879 N N . ASP D 2 16 ? -11.80278 2.67276 -35.16019 1.000 11.44688 15 ASP D N 1
ATOM 2880 C CA . ASP D 2 16 ? -12.74066 1.60583 -35.48772 1.000 11.09258 15 ASP D CA 1
ATOM 2881 C C . ASP D 2 16 ? -11.98968 0.32163 -35.82634 1.000 10.82784 15 ASP D C 1
ATOM 2882 O O . ASP D 2 16 ? -12.37654 -0.77104 -35.38864 1.000 11.96241 15 ASP D O 1
ATOM 2887 N N . LEU D 2 17 ? -10.89702 0.43558 -36.59256 1.000 10.66050 16 LEU D N 1
ATOM 2888 C CA . LEU D 2 17 ? -10.08808 -0.73278 -36.91713 1.000 11.53317 16 LEU D CA 1
ATOM 2889 C C . LEU D 2 17 ? -9.57769 -1.42074 -35.65203 1.000 10.46271 16 LEU D C 1
ATOM 2890 O O . LEU D 2 17 ? -9.69632 -2.64456 -35.50815 1.000 9.73965 16 LEU D O 1
ATOM 2895 N N . HIS D 2 18 ? -9.03093 -0.64648 -34.70376 1.000 11.19199 17 HIS D N 1
ATOM 2896 C CA . HIS D 2 18 ? -8.50062 -1.25564 -33.48522 1.000 11.69552 17 HIS D CA 1
ATOM 2897 C C . HIS D 2 18 ? -9.60788 -1.86304 -32.63314 1.000 12.39865 17 HIS D C 1
ATOM 2898 O O . HIS D 2 18 ? -9.41428 -2.91684 -32.01945 1.000 12.53783 17 HIS D O 1
ATOM 2905 N N . GLN D 2 19 ? -10.76549 -1.20257 -32.55503 1.000 13.35874 18 GLN D N 1
ATOM 2906 C CA A GLN D 2 19 ? -11.86528 -1.75363 -31.77409 0.537 14.47286 18 GLN D CA 1
ATOM 2907 C CA B GLN D 2 19 ? -11.86798 -1.75823 -31.77295 0.463 14.56000 18 GLN D CA 1
ATOM 2908 C C . GLN D 2 19 ? -12.37547 -3.05300 -32.38750 1.000 12.59790 18 GLN D C 1
ATOM 2909 O O . GLN D 2 19 ? -12.73908 -3.99222 -31.66641 1.000 13.15556 18 GLN D O 1
ATOM 2920 N N . THR D 2 20 ? -12.39692 -3.12469 -33.71615 1.000 11.79303 19 THR D N 1
ATOM 2921 C CA . THR D 2 20 ? -12.82398 -4.34469 -34.38425 1.000 11.55634 19 THR D CA 1
ATOM 2922 C C . THR D 2 20 ? -11.82450 -5.46702 -34.14623 1.000 11.10356 19 THR D C 1
ATOM 2923 O O . THR D 2 20 ? -12.21406 -6.60422 -33.86676 1.000 12.97564 19 THR D O 1
ATOM 2927 N N . LEU D 2 21 ? -10.52939 -5.16492 -34.25330 1.000 10.54494 20 LEU D N 1
ATOM 2928 C CA . LEU D 2 21 ? -9.51489 -6.15746 -33.91644 1.000 11.18193 20 LEU D CA 1
ATOM 2929 C C . LEU D 2 21 ? -9.67527 -6.63312 -32.48267 1.000 10.67702 20 LEU D C 1
ATOM 2930 O O . LEU D 2 21 ? -9.54890 -7.83065 -32.20001 1.000 11.59426 20 LEU D O 1
ATOM 2935 N N . LYS D 2 22 ? -9.94886 -5.70561 -31.56334 1.000 11.04555 21 LYS D N 1
ATOM 2936 C CA A LYS D 2 22 ? -10.10465 -6.07490 -30.16105 0.511 11.43963 21 LYS D CA 1
ATOM 2937 C CA B LYS D 2 22 ? -10.10343 -6.07610 -30.16143 0.489 12.25837 21 LYS D CA 1
ATOM 2938 C C . LYS D 2 22 ? -11.20281 -7.11460 -29.99330 1.000 12.07584 21 LYS D C 1
ATOM 2939 O O . LYS D 2 22 ? -11.02717 -8.11571 -29.29028 1.000 13.01429 21 LYS D O 1
ATOM 2950 N N . LYS D 2 23 ? -12.34062 -6.90115 -30.65104 1.000 11.83075 22 LYS D N 1
ATOM 2951 C CA . LYS D 2 23 ? -13.45475 -7.83123 -30.51792 1.000 12.28735 22 LYS D CA 1
ATOM 2952 C C . LYS D 2 23 ? -13.19318 -9.13047 -31.26855 1.000 12.59507 22 LYS D C 1
ATOM 2953 O O . LYS D 2 23 ? -13.42381 -10.22157 -30.73568 1.000 15.42725 22 LYS D O 1
ATOM 2959 N N . GLU D 2 24 ? -12.70178 -9.03637 -32.50995 1.000 11.70196 23 GLU D N 1
ATOM 2960 C CA A GLU D 2 24 ? -12.53059 -10.21556 -33.35909 0.698 13.01731 23 GLU D CA 1
ATOM 2961 C CA B GLU D 2 24 ? -12.57004 -10.24092 -33.31853 0.302 13.16186 23 GLU D CA 1
ATOM 2962 C C . GLU D 2 24 ? -11.42070 -11.12925 -32.86504 1.000 12.44940 23 GLU D C 1
ATOM 2963 O O . GLU D 2 24 ? -11.45694 -12.33627 -33.12299 1.000 14.32428 23 GLU D O 1
ATOM 2974 N N . LEU D 2 25 ? -10.41166 -10.57159 -32.19758 1.000 11.78729 24 LEU D N 1
ATOM 2975 C CA . LEU D 2 25 ? -9.28333 -11.34963 -31.70482 1.000 12.53955 24 LEU D CA 1
ATOM 2976 C C . LEU D 2 25 ? -9.34364 -11.59891 -30.20563 1.000 11.85743 24 LEU D C 1
ATOM 2977 O O . LEU D 2 25 ? -8.40980 -12.19388 -29.65133 1.000 12.32828 24 LEU D O 1
ATOM 2982 N N . ALA D 2 26 ? -10.41863 -11.17153 -29.54023 1.000 11.11958 25 ALA D N 1
ATOM 2983 C CA . ALA D 2 26 ? -10.55402 -11.31700 -28.09001 1.000 11.78301 25 ALA D CA 1
ATOM 2984 C C . ALA D 2 26 ? -9.33468 -10.75078 -27.36036 1.000 12.13457 25 ALA D C 1
ATOM 2985 O O . ALA D 2 26 ? -8.74387 -11.39077 -26.48797 1.000 12.91744 25 ALA D O 1
ATOM 2987 N N . LEU D 2 27 ? -8.96030 -9.52474 -27.72842 1.000 11.97369 26 LEU D N 1
ATOM 2988 C CA . LEU D 2 27 ? -7.82001 -8.86852 -27.11478 1.000 11.90518 26 LEU D CA 1
ATOM 2989 C C . LEU D 2 27 ? -8.18396 -8.42620 -25.69927 1.000 11.51055 26 LEU D C 1
ATOM 2990 O O . LEU D 2 27 ? -9.36520 -8.36758 -25.34419 1.000 13.22622 26 LEU D O 1
ATOM 2995 N N . PRO D 2 28 ? -7.18277 -8.13044 -24.85999 1.000 12.45678 27 PRO D N 1
ATOM 2996 C CA . PRO D 2 28 ? -7.47617 -7.77718 -23.46441 1.000 13.31935 27 PRO D CA 1
ATOM 2997 C C . PRO D 2 28 ? -8.32134 -6.50966 -23.35644 1.000 11.40864 27 PRO D C 1
ATOM 2998 O O . PRO D 2 28 ? -8.28114 -5.63382 -24.22552 1.000 11.51218 27 PRO D O 1
ATOM 3002 N N . GLU D 2 29 ? -9.09695 -6.41249 -22.26893 1.000 12.69012 28 GLU D N 1
ATOM 3003 C CA A GLU D 2 29 ? -9.90959 -5.21528 -22.06073 0.478 12.76633 28 GLU D CA 1
ATOM 3004 C CA B GLU D 2 29 ? -9.90859 -5.21947 -22.06071 0.298 12.40776 28 GLU D CA 1
ATOM 3005 C CA C GLU D 2 29 ? -9.90665 -5.21797 -22.03412 0.224 12.78655 28 GLU D CA 1
ATOM 3006 C C . GLU D 2 29 ? -9.05898 -3.95264 -22.06020 1.000 11.62734 28 GLU D C 1
ATOM 3007 O O . GLU D 2 29 ? -9.51962 -2.89530 -22.50104 1.000 12.61542 28 GLU D O 1
ATOM 3023 N N . TYR D 2 30 ? -7.82582 -4.03540 -21.56279 1.000 11.00652 29 TYR D N 1
ATOM 3024 C CA . TYR D 2 30 ? -6.91742 -2.89962 -21.49018 1.000 9.88431 29 TYR D CA 1
ATOM 3025 C C . TYR D 2 30 ? -6.23227 -2.58537 -22.81749 1.000 9.36787 29 TYR D C 1
ATOM 3026 O O . TYR D 2 30 ? -5.39405 -1.68242 -22.84837 1.000 9.66910 29 TYR D O 1
ATOM 3035 N N . TYR D 2 31 ? -6.53415 -3.32456 -23.88768 1.000 8.89368 30 TYR D N 1
ATOM 3036 C CA . TYR D 2 31 ? -5.82082 -3.20169 -25.16023 1.000 9.58497 30 TYR D CA 1
ATOM 3037 C C . TYR D 2 31 ? -5.59972 -1.74421 -25.54672 1.000 9.19479 30 TYR D C 1
ATOM 3038 O O . TYR D 2 31 ? -6.54420 -0.95055 -25.60805 1.000 10.73060 30 TYR D O 1
ATOM 3047 N N . GLY D 2 32 ? -4.34081 -1.39825 -25.82002 1.000 9.17657 31 GLY D N 1
ATOM 3048 C CA . GLY D 2 32 ? -3.96553 -0.00944 -26.01218 1.000 9.45457 31 GLY D CA 1
ATOM 3049 C C . GLY D 2 32 ? -4.33153 0.62360 -27.33990 1.000 8.72809 31 GLY D C 1
ATOM 3050 O O . GLY D 2 32 ? -4.14772 1.83350 -27.47982 1.000 10.74991 31 GLY D O 1
ATOM 3051 N N . GLU D 2 33 ? -4.80534 -0.14849 -28.32020 1.000 9.19098 32 GLU D N 1
ATOM 3052 C CA A GLU D 2 33 ? -5.26056 0.40235 -29.60032 0.546 9.96645 32 GLU D CA 1
ATOM 3053 C CA B GLU D 2 33 ? -5.26334 0.40382 -29.59776 0.454 10.80817 32 GLU D CA 1
ATOM 3054 C C . GLU D 2 33 ? -4.17474 1.24052 -30.27129 1.000 10.03054 32 GLU D C 1
ATOM 3055 O O . GLU D 2 33 ? -4.40803 2.35944 -30.73384 1.000 11.50016 32 GLU D O 1
ATOM 3066 N N . ASN D 2 34 ? -2.97359 0.68079 -30.31840 1.000 9.14160 33 ASN D N 1
ATOM 3067 C CA . ASN D 2 34 ? -1.83182 1.32452 -30.94433 1.000 9.35058 33 ASN D CA 1
ATOM 3068 C C . ASN D 2 34 ? -0.92387 0.21316 -31.44615 1.000 8.80273 33 ASN D C 1
ATOM 3069 O O . ASN D 2 34 ? -1.13708 -0.96155 -31.14423 1.000 8.97074 33 ASN D O 1
ATOM 3074 N N . LEU D 2 35 ? 0.09463 0.58214 -32.22969 1.000 8.69726 34 LEU D N 1
ATOM 3075 C CA . LEU D 2 35 ? 0.90318 -0.44792 -32.87913 1.000 8.17292 34 LEU D CA 1
ATOM 3076 C C . LEU D 2 35 ? 1.72240 -1.26790 -31.88300 1.000 8.06577 34 LEU D C 1
ATOM 3077 O O . LEU D 2 35 ? 1.96260 -2.46128 -32.11198 1.000 8.47318 34 LEU D O 1
ATOM 3082 N N . ASP D 2 36 ? 2.18929 -0.64977 -30.79523 1.000 8.47704 35 ASP D N 1
ATOM 3083 C CA . ASP D 2 36 ? 2.95652 -1.39298 -29.79826 1.000 8.32726 35 ASP D CA 1
ATOM 3084 C C . ASP D 2 36 ? 2.05772 -2.34910 -29.01746 1.000 8.04469 35 ASP D C 1
ATOM 3085 O O . ASP D 2 36 ? 2.44498 -3.49244 -28.74098 1.000 8.17739 35 ASP D O 1
ATOM 3090 N N . ALA D 2 37 ? 0.84612 -1.90054 -28.67494 1.000 8.19493 36 ALA D N 1
ATOM 3091 C CA . ALA D 2 37 ? -0.12802 -2.77495 -28.03894 1.000 7.70890 36 ALA D CA 1
ATOM 3092 C C . ALA D 2 37 ? -0.50811 -3.92999 -28.95343 1.000 7.33733 36 ALA D C 1
ATOM 3093 O O . ALA D 2 37 ? -0.68136 -5.06408 -28.49330 1.000 7.92505 36 ALA D O 1
ATOM 3095 N N . LEU D 2 38 ? -0.66202 -3.66001 -30.25356 1.000 7.99161 37 LEU D N 1
ATOM 3096 C CA . LEU D 2 38 ? -1.01207 -4.72265 -31.18869 1.000 7.59287 37 LEU D CA 1
ATOM 3097 C C . LEU D 2 38 ? 0.09651 -5.76628 -31.27208 1.000 7.29044 37 LEU D C 1
ATOM 3098 O O . LEU D 2 38 ? -0.17304 -6.96898 -31.22672 1.000 8.14003 37 LEU D O 1
ATOM 3103 N N . TRP D 2 39 ? 1.35376 -5.32345 -31.39386 1.000 7.24121 38 TRP D N 1
ATOM 3104 C CA . TRP D 2 39 ? 2.47972 -6.25823 -31.39223 1.000 7.20338 38 TRP D CA 1
ATOM 3105 C C . TRP D 2 39 ? 2.45657 -7.13576 -30.15021 1.000 7.29821 38 TRP D C 1
ATOM 3106 O O . TRP D 2 39 ? 2.60443 -8.35703 -30.23264 1.000 7.99004 38 TRP D O 1
ATOM 3117 N N . ASP D 2 40 ? 2.26541 -6.52169 -28.98275 1.000 7.66493 39 ASP D N 1
ATOM 3118 C CA . ASP D 2 40 ? 2.25755 -7.26642 -27.73056 1.000 7.30840 39 ASP D CA 1
ATOM 3119 C C . ASP D 2 40 ? 1.13424 -8.29359 -27.70669 1.000 8.08243 39 ASP D C 1
ATOM 3120 O O . ASP D 2 40 ? 1.33696 -9.43891 -27.28201 1.000 8.99172 39 ASP D O 1
ATOM 3125 N N . ALA D 2 41 ? -0.05817 -7.90213 -28.16703 1.000 8.20743 40 ALA D N 1
ATOM 3126 C CA . ALA D 2 41 ? -1.18728 -8.82700 -28.17078 1.000 9.44364 40 ALA D CA 1
ATOM 3127 C C . ALA D 2 41 ? -0.97565 -9.97689 -29.15150 1.000 7.99520 40 ALA D C 1
ATOM 3128 O O . ALA D 2 41 ? -1.39457 -11.11115 -28.88087 1.000 9.55817 40 ALA D O 1
ATOM 3130 N N . LEU D 2 42 ? -0.35080 -9.70619 -30.30567 1.000 8.08462 41 LEU D N 1
ATOM 3131 C CA . LEU D 2 42 ? -0.17909 -10.74617 -31.31476 1.000 8.29972 41 LEU D CA 1
ATOM 3132 C C . LEU D 2 42 ? 0.92947 -11.71914 -30.96781 1.000 9.24480 41 LEU D C 1
ATOM 3133 O O . LEU D 2 42 ? 0.97172 -12.80908 -31.54665 1.000 11.27868 41 LEU D O 1
ATOM 3138 N N . THR D 2 43 ? 1.83225 -11.34123 -30.05660 1.000 9.06731 42 THR D N 1
ATOM 3139 C CA . THR D 2 43 ? 2.96332 -12.18097 -29.69517 1.000 9.03082 42 THR D CA 1
ATOM 3140 C C . THR D 2 43 ? 2.88972 -12.69673 -28.26891 1.000 9.02822 42 THR D C 1
ATOM 3141 O O . THR D 2 43 ? 3.70037 -13.55317 -27.89805 1.000 12.06678 42 THR D O 1
ATOM 3145 N N . GLY D 2 44 ? 1.94259 -12.21147 -27.46435 1.000 9.20174 43 GLY D N 1
ATOM 3146 C CA . GLY D 2 44 ? 1.88458 -12.58677 -26.06552 1.000 9.63674 43 GLY D CA 1
ATOM 3147 C C . GLY D 2 44 ? 0.51223 -12.47709 -25.43766 1.000 8.21615 43 GLY D C 1
ATOM 3148 O O . GLY D 2 44 ? 0.40103 -12.13265 -24.25549 1.000 9.74839 43 GLY D O 1
ATOM 3149 N N . TRP D 2 45 ? -0.53421 -12.78863 -26.20533 1.000 8.93258 44 TRP D N 1
ATOM 3150 C CA . TRP D 2 45 ? -1.90126 -12.79533 -25.69039 1.000 9.24781 44 TRP D CA 1
ATOM 3151 C C . TRP D 2 45 ? -2.79763 -13.70710 -26.52835 1.000 9.82984 44 TRP D C 1
ATOM 3152 O O . TRP D 2 45 ? -3.45270 -14.61054 -25.99128 1.000 10.29080 44 TRP D O 1
ATOM 3163 N N . VAL D 2 46 ? -2.84464 -13.46757 -27.84632 1.000 9.02167 45 VAL D N 1
ATOM 3164 C CA . VAL D 2 46 ? -3.83108 -14.12142 -28.69856 1.000 9.28827 45 VAL D CA 1
ATOM 3165 C C . VAL D 2 46 ? -3.63324 -15.62366 -28.76484 1.000 9.53037 45 VAL D C 1
ATOM 3166 O O . VAL D 2 46 ? -2.52041 -16.14322 -28.62989 1.000 10.29562 45 VAL D O 1
ATOM 3170 N N . GLU D 2 47 ? -4.72916 -16.31956 -29.03783 1.000 10.91086 46 GLU D N 1
ATOM 3171 C CA . GLU D 2 47 ? -4.70369 -17.75143 -29.28442 1.000 12.38408 46 GLU D CA 1
ATOM 3172 C C . GLU D 2 47 ? -4.24387 -18.04753 -30.71318 1.000 12.76288 46 GLU D C 1
ATOM 3173 O O . GLU D 2 47 ? -4.55385 -17.30656 -31.65381 1.000 14.45026 46 GLU D O 1
ATOM 3179 N N . TYR D 2 48 ? -3.49738 -19.14133 -30.86897 1.000 12.26539 47 TYR D N 1
ATOM 3180 C CA . TYR D 2 48 ? -3.04552 -19.65576 -32.15321 1.000 13.02626 47 TYR D CA 1
ATOM 3181 C C . TYR D 2 48 ? -3.66034 -21.02710 -32.40278 1.000 14.18057 47 TYR D C 1
ATOM 3182 O O . TYR D 2 48 ? -3.99478 -21.73618 -31.44978 1.000 16.00344 47 TYR D O 1
ATOM 3191 N N . PRO D 2 49 ? -3.81735 -21.43954 -33.67207 1.000 14.72073 48 PRO D N 1
ATOM 3192 C CA . PRO D 2 49 ? -3.52508 -20.67167 -34.88923 1.000 14.15118 48 PRO D CA 1
ATOM 3193 C C . PRO D 2 49 ? -4.47861 -19.50555 -35.06413 1.000 12.96859 48 PRO D C 1
ATOM 3194 O O . PRO D 2 49 ? -5.66083 -19.62593 -34.75089 1.00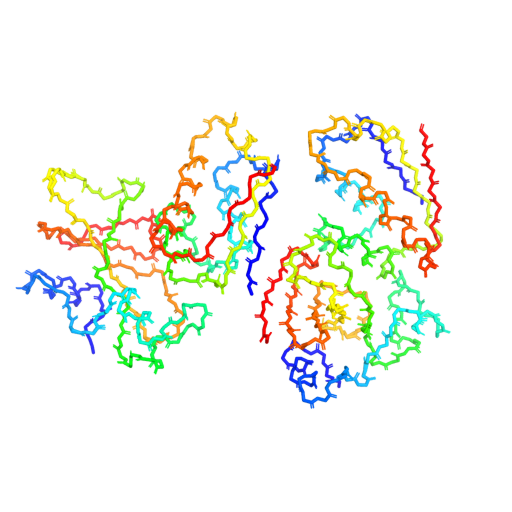0 15.85757 48 PRO D O 1
ATOM 3198 N N . LEU D 2 50 ? -3.95308 -18.38749 -35.54437 1.000 12.90115 49 LEU D N 1
ATOM 3199 C CA A LEU D 2 50 ? -4.73344 -17.18417 -35.79418 0.547 13.00930 49 LEU D CA 1
ATOM 3200 C CA B LEU D 2 50 ? -4.73605 -17.19014 -35.79626 0.453 13.07822 49 LEU D CA 1
ATOM 3201 C C . LEU D 2 50 ? -4.84050 -16.97932 -37.29960 1.000 12.59086 49 LEU D C 1
ATOM 3202 O O . LEU D 2 50 ? -3.83183 -17.04120 -38.01192 1.000 13.03845 49 LEU D O 1
ATOM 3211 N N . VAL D 2 51 ? -6.05766 -16.74564 -37.78270 1.000 13.59087 50 VAL D N 1
ATOM 3212 C CA . VAL D 2 51 ? -6.30226 -16.43453 -39.18718 1.000 14.72742 50 VAL D CA 1
ATOM 3213 C C . VAL D 2 51 ? -7.02718 -15.10269 -39.22746 1.000 14.92385 50 VAL D C 1
ATOM 3214 O O . VAL D 2 51 ? -8.11091 -14.96544 -38.64611 1.000 16.50657 50 VAL D O 1
ATOM 3218 N N . LEU D 2 52 ? -6.42474 -14.12053 -39.88888 1.000 13.97875 51 LEU D N 1
ATOM 3219 C CA . LEU D 2 52 ? -7.02297 -12.80680 -40.07004 1.000 14.48846 51 LEU D CA 1
ATOM 3220 C C . LEU D 2 52 ? -7.38287 -12.65423 -41.53704 1.000 13.29144 51 LEU D C 1
ATOM 3221 O O . LEU D 2 52 ? -6.50104 -12.69940 -42.39858 1.000 13.87403 51 LEU D O 1
ATOM 3226 N N . GLU D 2 53 ? -8.66529 -12.46296 -41.82147 1.000 12.77430 52 GLU D N 1
ATOM 3227 C CA . GLU D 2 53 ? -9.11702 -12.12366 -43.16634 1.000 12.06431 52 GLU D CA 1
ATOM 3228 C C . GLU D 2 53 ? -9.49299 -10.65241 -43.17898 1.000 11.57873 52 GLU D C 1
ATOM 3229 O O . GLU D 2 53 ? -10.48071 -10.25418 -42.55587 1.000 14.11788 52 GLU D O 1
ATOM 3235 N N . TRP D 2 54 ? -8.70210 -9.84935 -43.87414 1.000 11.41307 53 TRP D N 1
ATOM 3236 C CA . TRP D 2 54 ? -8.96225 -8.42064 -44.01513 1.000 11.33388 53 TRP D CA 1
ATOM 3237 C C . TRP D 2 54 ? -9.55773 -8.21986 -45.40010 1.000 12.56652 53 TRP D C 1
ATOM 3238 O O . TRP D 2 54 ? -8.85286 -8.29899 -46.41186 1.000 11.97916 53 TRP D O 1
ATOM 3249 N N . ARG D 2 55 ? -10.86716 -8.00747 -45.43524 1.000 12.56926 54 ARG D N 1
ATOM 3250 C CA . ARG D 2 55 ? -11.58479 -7.76336 -46.67368 1.000 12.76252 54 ARG D CA 1
ATOM 3251 C C . ARG D 2 55 ? -11.55251 -6.27904 -46.98816 1.000 14.01952 54 ARG D C 1
ATOM 3252 O O . ARG D 2 55 ? -11.70802 -5.44299 -46.09598 1.000 13.73191 54 ARG D O 1
ATOM 3260 N N . GLN D 2 56 ? -11.33146 -5.95906 -48.25934 1.000 14.05243 55 GLN D N 1
ATOM 3261 C CA A GLN D 2 56 ? -11.36421 -4.57717 -48.73920 0.578 15.24481 55 GLN D CA 1
ATOM 3262 C CA B GLN D 2 56 ? -11.35629 -4.58064 -48.74620 0.422 15.36599 55 GLN D CA 1
ATOM 3263 C C . GLN D 2 56 ? -10.42000 -3.67412 -47.94553 1.000 15.45027 55 GLN D C 1
ATOM 3264 O O . GLN D 2 56 ? -10.78804 -2.58303 -47.49871 1.000 15.58739 55 GLN D O 1
ATOM 3275 N N . PHE D 2 57 ? -9.17921 -4.14960 -47.77567 1.000 13.74994 56 PHE D N 1
ATOM 3276 C CA . PHE D 2 57 ? -8.10271 -3.32393 -47.23814 1.000 13.15422 56 PHE D CA 1
ATOM 3277 C C . PHE D 2 57 ? -8.00535 -2.01307 -48.00700 1.000 13.71212 56 PHE D C 1
ATOM 3278 O O . PHE D 2 57 ? -7.63692 -0.97712 -47.44364 1.000 13.72800 56 PHE D O 1
ATOM 3286 N N . GLU D 2 58 ? -8.35007 -2.04536 -49.29428 1.000 13.75457 57 GLU D N 1
ATOM 3287 C CA . GLU D 2 58 ? -8.28753 -0.86260 -50.14219 1.000 14.59013 57 GLU D CA 1
ATOM 3288 C C . GLU D 2 58 ? -9.15092 0.27227 -49.60441 1.000 14.98311 57 GLU D C 1
ATOM 3289 O O . GLU D 2 58 ? -8.81972 1.44872 -49.79608 1.000 16.72607 57 GLU D O 1
ATOM 3295 N N . GLN D 2 59 ? -10.26010 -0.04854 -48.93213 1.000 15.15268 58 GLN D N 1
ATOM 3296 C CA A GLN D 2 59 ? -11.10055 1.00911 -48.38047 0.560 16.49773 58 GLN D CA 1
ATOM 3297 C CA B GLN D 2 59 ? -11.10751 1.00080 -48.37160 0.440 17.05231 58 GLN D CA 1
ATOM 3298 C C . GLN D 2 59 ? -10.44637 1.68762 -47.18235 1.000 16.46340 58 GLN D C 1
ATOM 3299 O O . GLN D 2 59 ? -10.63770 2.89525 -46.98139 1.000 18.09634 58 GLN D O 1
ATOM 3310 N N . CYS D 2 60 ? -9.66746 0.94298 -46.38511 1.000 16.98140 59 CYS D N 1
ATOM 3311 C CA . CYS D 2 60 ? -8.90793 1.57537 -45.30941 1.000 17.25918 59 CYS D CA 1
ATOM 3312 C C . CYS D 2 60 ? -7.95890 2.61738 -45.87625 1.000 16.55968 59 CYS D C 1
ATOM 3313 O O . CYS D 2 60 ? -7.82343 3.71314 -45.32033 1.000 16.81309 59 CYS D O 1
ATOM 3316 N N . LYS D 2 61 ? -7.29340 2.29184 -46.99078 1.000 17.46236 60 LYS D N 1
ATOM 3317 C CA . LYS D 2 61 ? -6.35566 3.22738 -47.60233 1.000 20.89584 60 LYS D CA 1
ATOM 3318 C C . LYS D 2 61 ? -7.03604 4.53216 -47.98743 1.000 22.80500 60 LYS D C 1
ATOM 3319 O O . LYS D 2 61 ? -6.37583 5.57421 -48.05756 1.000 26.72602 60 LYS D O 1
ATOM 3325 N N . GLN D 2 62 ? -8.34738 4.49912 -48.24203 1.000 21.79241 61 GLN D N 1
ATOM 3326 C CA A GLN D 2 62 ? -9.08998 5.70092 -48.60246 0.517 23.76820 61 GLN D CA 1
ATOM 3327 C CA B GLN D 2 62 ? -9.07562 5.70789 -48.60455 0.483 23.72568 61 GLN D CA 1
ATOM 3328 C C . GLN D 2 62 ? -9.39368 6.59535 -47.40858 1.000 22.64102 61 GLN D C 1
ATOM 3329 O O . GLN D 2 62 ? -9.79260 7.74728 -47.60556 1.000 25.13928 61 GLN D O 1
ATOM 3340 N N . LEU D 2 63 ? -9.22306 6.09978 -46.18613 1.000 19.78562 62 LEU D N 1
ATOM 3341 C CA . LEU D 2 63 ? -9.46459 6.92127 -45.00894 1.000 20.35717 62 LEU D CA 1
ATOM 3342 C C . LEU D 2 63 ? -8.44795 8.05482 -44.92948 1.000 21.85207 62 LEU D C 1
ATOM 3343 O O . LEU D 2 63 ? -7.30026 7.92853 -45.36943 1.000 20.88912 62 LEU D O 1
ATOM 3348 N N . THR D 2 64 ? -8.88458 9.17821 -44.35687 1.000 23.31153 63 THR D N 1
ATOM 3349 C CA . THR D 2 64 ? -7.99185 10.32396 -44.20807 1.000 25.05838 63 THR D CA 1
ATOM 3350 C C . THR D 2 64 ? -6.80317 9.98980 -43.31190 1.000 22.15121 63 THR D C 1
ATOM 3351 O O . THR D 2 64 ? -5.66137 10.34740 -43.62701 1.000 24.44433 63 THR D O 1
ATOM 3355 N N . GLU D 2 65 ? -7.04577 9.29045 -42.20312 1.000 20.81695 64 GLU D N 1
ATOM 3356 C CA . GLU D 2 65 ? -5.96249 8.89913 -41.31065 1.000 19.80173 64 GLU D CA 1
ATOM 3357 C C . GLU D 2 65 ? -5.05613 7.88049 -41.98293 1.000 19.30295 64 GLU D C 1
ATOM 3358 O O . GLU D 2 65 ? -5.52459 6.93079 -42.61691 1.000 20.80304 64 GLU D O 1
ATOM 3364 N N . ASN D 2 66 ? -3.75178 8.06160 -41.80804 1.000 19.34232 65 ASN D N 1
ATOM 3365 C CA . ASN D 2 66 ? -2.80408 7.01834 -42.15690 1.000 18.36840 65 ASN D CA 1
ATOM 3366 C C . ASN D 2 66 ? -2.82758 5.91516 -41.10461 1.000 18.35647 65 ASN D C 1
ATOM 3367 O O . ASN D 2 66 ? -3.31000 6.09576 -39.98084 1.000 19.62034 65 ASN D O 1
ATOM 3372 N N . GLY D 2 67 ? -2.29516 4.75693 -41.48200 1.000 17.11677 66 GLY D N 1
ATOM 3373 C CA . GLY D 2 67 ? -2.09011 3.69663 -40.51729 1.000 16.90772 66 GLY D CA 1
ATOM 3374 C C . GLY D 2 67 ? -2.47179 2.30119 -40.96693 1.000 15.21655 66 GLY D C 1
ATOM 3375 O O . GLY D 2 67 ? -2.17042 1.33556 -40.26365 1.000 15.91716 66 GLY D O 1
ATOM 3376 N N . CYS D 2 68 ? -3.11351 2.16785 -42.13317 1.000 15.24244 67 CYS D N 1
ATOM 3377 C CA . CYS D 2 68 ? -3.60681 0.85738 -42.55724 1.000 14.54273 67 CYS D CA 1
ATOM 3378 C C . CYS D 2 68 ? -2.46247 -0.10803 -42.80991 1.000 13.53715 67 CYS D C 1
ATOM 3379 O O . CYS D 2 68 ? -2.43985 -1.22615 -42.27451 1.000 12.89138 67 CYS D O 1
ATOM 3382 N N . GLU D 2 69 ? -1.51397 0.30041 -43.65115 1.000 13.63738 68 GLU D N 1
ATOM 3383 C CA . GLU D 2 69 ? -0.38122 -0.56041 -43.94645 1.000 13.07814 68 GLU D CA 1
ATOM 3384 C C . GLU D 2 69 ? 0.40650 -0.86371 -42.68320 1.000 12.60364 68 GLU D C 1
ATOM 3385 O O . GLU D 2 69 ? 0.90108 -1.98076 -42.51401 1.000 12.24040 68 GLU D O 1
ATOM 3391 N N . SER D 2 70 ? 0.50854 0.10762 -41.77168 1.000 12.25358 69 SER D N 1
ATOM 3392 C CA A SER D 2 70 ? 1.25752 -0.12261 -40.54070 0.633 12.48770 69 SER D CA 1
ATOM 3393 C CA B SER D 2 70 ? 1.25971 -0.12310 -40.54222 0.367 11.98757 69 SER D CA 1
ATOM 3394 C C . SER D 2 70 ? 0.61925 -1.21732 -39.69206 1.000 11.05340 69 SER D C 1
ATOM 3395 O O . SER D 2 70 ? 1.32549 -2.00985 -39.05515 1.000 11.84161 69 SER D O 1
ATOM 3400 N N . VAL D 2 71 ? -0.71478 -1.27730 -39.66401 1.000 9.98985 70 VAL D N 1
ATOM 3401 C CA . VAL D 2 71 ? -1.38935 -2.34535 -38.92956 1.000 10.00355 70 VAL D CA 1
ATOM 3402 C C . VAL D 2 71 ? -1.11778 -3.69438 -39.58534 1.000 9.88741 70 VAL D C 1
ATOM 3403 O O . VAL D 2 71 ? -0.74896 -4.66927 -38.91981 1.000 9.42567 70 VAL D O 1
ATOM 3407 N N . LEU D 2 72 ? -1.29302 -3.76966 -40.90525 1.000 9.70996 71 LEU D N 1
ATOM 3408 C CA . LEU D 2 72 ? -0.96538 -4.99748 -41.62162 1.000 10.66285 71 LEU D CA 1
ATOM 3409 C C . LEU D 2 72 ? 0.47866 -5.40841 -41.36456 1.000 10.19631 71 LEU D C 1
ATOM 3410 O O . LEU D 2 72 ? 0.76568 -6.59147 -41.13456 1.000 10.41186 71 LEU D O 1
ATOM 3415 N N . GLN D 2 73 ? 1.39166 -4.43520 -41.37425 1.000 10.18782 72 GLN D N 1
ATOM 3416 C CA . GLN D 2 73 ? 2.80765 -4.72390 -41.17519 1.000 10.77442 72 GLN D CA 1
ATOM 3417 C C . GLN D 2 73 ? 3.06752 -5.37655 -39.81999 1.000 10.30011 72 GLN D C 1
ATOM 3418 O O . GLN D 2 73 ? 3.91881 -6.26649 -39.71231 1.000 10.99470 72 GLN D O 1
ATOM 3424 N N . VAL D 2 74 ? 2.36263 -4.93947 -38.76860 1.000 9.61036 73 VAL D N 1
ATOM 3425 C CA . VAL D 2 74 ? 2.54958 -5.55826 -37.45650 1.000 9.30402 73 VAL D CA 1
ATOM 3426 C C . VAL D 2 74 ? 2.14272 -7.02687 -37.48682 1.000 8.79446 73 VAL D C 1
ATOM 3427 O O . VAL D 2 74 ? 2.84125 -7.88442 -36.93401 1.000 9.99875 73 VAL D O 1
ATOM 3431 N N . PHE D 2 75 ? 1.00905 -7.34521 -38.12803 1.000 8.93964 74 PHE D N 1
ATOM 3432 C CA . PHE D 2 75 ? 0.62397 -8.74784 -38.29121 1.000 9.39390 74 PHE D CA 1
ATOM 3433 C C . PHE D 2 75 ? 1.71626 -9.53693 -39.00509 1.000 9.94231 74 PHE D C 1
ATOM 3434 O O . PHE D 2 75 ? 2.04756 -10.66048 -38.60837 1.000 10.33068 74 PHE D O 1
ATOM 3442 N N . ARG D 2 76 ? 2.27737 -8.97118 -40.07968 1.000 9.86334 75 ARG D N 1
ATOM 3443 C CA . ARG D 2 76 ? 3.28922 -9.68627 -40.84844 1.000 9.89138 75 ARG D CA 1
ATOM 3444 C C . ARG D 2 76 ? 4.57074 -9.84757 -40.04688 1.000 10.30181 75 ARG D C 1
ATOM 3445 O O . ARG D 2 76 ? 5.23636 -10.88357 -40.13712 1.000 11.41686 75 ARG D O 1
ATOM 3453 N N . GLU D 2 77 ? 4.92914 -8.83856 -39.24506 1.000 10.36289 76 GLU D N 1
ATOM 3454 C CA A GLU D 2 77 ? 6.13231 -8.94949 -38.42815 0.508 11.40995 76 GLU D CA 1
ATOM 3455 C CA B GLU D 2 77 ? 6.13016 -8.94298 -38.42292 0.492 10.31150 76 GLU D CA 1
ATOM 3456 C C . GLU D 2 77 ? 5.94051 -9.95401 -37.30034 1.000 10.56852 76 GLU D C 1
ATOM 3457 O O . GLU D 2 77 ? 6.87346 -10.68312 -36.95164 1.000 11.37526 76 GLU D O 1
ATOM 3468 N N . ALA D 2 78 ? 4.73393 -10.02004 -36.72907 1.000 10.45419 77 ALA D N 1
ATOM 3469 C CA . ALA D 2 78 ? 4.47394 -11.01096 -35.68853 1.000 10.9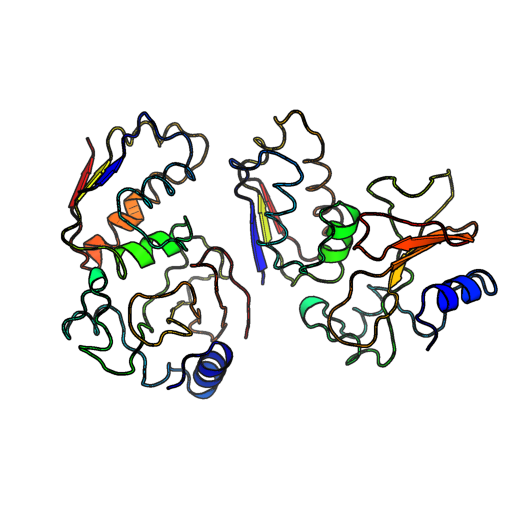8936 77 ALA D CA 1
ATOM 3470 C C . ALA D 2 78 ? 4.57137 -12.42034 -36.25032 1.000 11.12692 77 ALA D C 1
ATOM 3471 O O . ALA D 2 78 ? 5.15561 -13.31158 -35.62141 1.000 12.27028 77 ALA D O 1
ATOM 3473 N N . LYS D 2 79 ? 4.03422 -12.63122 -37.45275 1.000 11.30955 78 LYS D N 1
ATOM 3474 C CA . LYS D 2 79 ? 4.20668 -13.90974 -38.13055 1.000 11.67889 78 LYS D CA 1
ATOM 3475 C C . LYS D 2 79 ? 5.68782 -14.22367 -38.34706 1.000 11.95608 78 LYS D C 1
ATOM 3476 O O . LYS D 2 79 ? 6.14433 -15.34097 -38.08123 1.000 13.95077 78 LYS D O 1
ATOM 3482 N N . ALA D 2 80 ? 6.46068 -13.24137 -38.81856 1.000 12.50022 79 ALA D N 1
ATOM 3483 C CA . ALA D 2 80 ? 7.88773 -13.46748 -39.03171 1.000 13.53347 79 ALA D CA 1
ATOM 3484 C C . ALA D 2 80 ? 8.61628 -13.78804 -37.72834 1.000 13.92985 79 ALA D C 1
ATOM 3485 O O . ALA D 2 80 ? 9.62182 -14.50458 -37.73721 1.000 16.27202 79 ALA D O 1
ATOM 3487 N N . GLU D 2 81 ? 8.12950 -13.25936 -36.60293 1.000 12.85757 80 GLU D N 1
ATOM 3488 C CA . GLU D 2 81 ? 8.72541 -13.50937 -35.29557 1.000 15.43725 80 GLU D CA 1
ATOM 3489 C C . GLU D 2 81 ? 8.47798 -14.93440 -34.82225 1.000 16.02483 80 GLU D C 1
ATOM 3490 O O . GLU D 2 81 ? 9.16344 -15.39886 -33.90468 1.000 18.26332 80 GLU D O 1
ATOM 3496 N N . GLY D 2 82 ? 7.53169 -15.63848 -35.43878 1.000 15.99780 81 GLY D N 1
ATOM 3497 C CA . GLY D 2 82 ? 7.19490 -17.00290 -35.07094 1.000 16.85868 81 GLY D CA 1
ATOM 3498 C C . GLY D 2 82 ? 5.75532 -17.19815 -34.65016 1.000 16.25562 81 GLY D C 1
ATOM 3499 O O . GLY D 2 82 ? 5.37017 -18.33265 -34.33568 1.000 19.02921 81 GLY D O 1
ATOM 3500 N N . ALA D 2 83 ? 4.93660 -16.15248 -34.60897 1.000 14.90539 82 ALA D N 1
ATOM 3501 C CA . ALA D 2 83 ? 3.53901 -16.33052 -34.24880 1.000 15.06704 82 ALA D CA 1
ATOM 3502 C C . ALA D 2 83 ? 2.80479 -17.04261 -35.37733 1.000 14.01523 82 ALA D C 1
ATOM 3503 O O . ALA D 2 83 ? 2.99567 -16.73477 -36.55840 1.000 14.59385 82 ALA D O 1
ATOM 3505 N N . ASP D 2 84 ? 1.96173 -18.00733 -35.00979 1.000 14.39354 83 ASP D N 1
ATOM 3506 C CA . ASP D 2 84 ? 1.20626 -18.78819 -35.98982 1.000 13.91726 83 ASP D CA 1
ATOM 3507 C C . ASP D 2 84 ? 0.01783 -17.95897 -36.47365 1.000 12.79480 83 ASP D C 1
ATOM 3508 O O . ASP D 2 84 ? -1.11490 -18.09087 -36.00263 1.000 13.86184 83 ASP D O 1
ATOM 3513 N N . ILE D 2 85 ? 0.29836 -17.09516 -37.45052 1.000 13.47999 84 ILE D N 1
ATOM 3514 C CA . ILE D 2 85 ? -0.66154 -16.15574 -38.01630 1.000 12.64614 84 ILE D CA 1
ATOM 3515 C C . ILE D 2 85 ? -0.73232 -16.38160 -39.52092 1.000 13.47769 84 ILE D C 1
ATOM 3516 O O . ILE D 2 85 ? 0.29912 -16.53668 -40.18100 1.000 15.36360 84 ILE D O 1
ATOM 3521 N N . THR D 2 86 ? -1.94795 -16.41138 -40.05632 1.000 12.59718 85 THR D N 1
ATOM 3522 C CA . THR D 2 86 ? -2.19645 -16.47614 -41.49072 1.000 13.13077 85 THR D CA 1
ATOM 3523 C C . THR D 2 86 ? -3.01486 -15.25418 -41.86215 1.000 12.38885 85 THR D C 1
ATOM 3524 O O . THR D 2 86 ? -3.96512 -14.90534 -41.15351 1.000 13.64711 85 THR D O 1
ATOM 3528 N N . ILE D 2 87 ? -2.63594 -14.59001 -42.94604 1.000 11.57859 86 ILE D N 1
ATOM 3529 C CA . ILE D 2 87 ? -3.26711 -13.34057 -43.35283 1.000 12.13133 86 ILE D CA 1
ATOM 3530 C C . ILE D 2 87 ? -3.89301 -13.52216 -44.72728 1.000 10.94716 86 ILE D C 1
ATOM 3531 O O . ILE D 2 87 ? -3.22015 -13.95201 -45.66996 1.000 12.94757 86 ILE D O 1
ATOM 3536 N N . ILE D 2 88 ? -5.16893 -13.17542 -44.84436 1.000 11.66171 87 ILE D N 1
ATOM 3537 C CA . ILE D 2 88 ? -5.89772 -13.26157 -46.10352 1.000 11.78871 87 ILE D CA 1
ATOM 3538 C C . ILE D 2 88 ? -6.31813 -11.85226 -46.48369 1.000 12.30322 87 ILE D C 1
ATOM 3539 O O . ILE D 2 88 ? -7.04656 -11.19434 -45.73078 1.000 14.41089 87 ILE D O 1
ATOM 3544 N N . LEU D 2 89 ? -5.85485 -11.39010 -47.64305 1.000 11.03448 88 LEU D N 1
ATOM 3545 C CA . LEU D 2 89 ? -6.27154 -10.11058 -48.20783 1.000 10.71647 88 LEU D CA 1
ATOM 3546 C C . LEU D 2 89 ? -7.26352 -10.40380 -49.32418 1.000 11.38078 88 LEU D C 1
ATOM 3547 O O . LEU D 2 89 ? -6.87886 -10.90930 -50.38804 1.000 12.09150 88 LEU D O 1
ATOM 3552 N N . SER D 2 90 ? -8.53594 -10.10681 -49.07610 1.000 12.97295 89 SER D N 1
ATOM 3553 C CA . SER D 2 90 ? -9.58923 -10.40614 -50.03624 1.000 13.41449 89 SER D CA 1
ATOM 3554 C C . SER D 2 90 ? -10.38251 -9.15733 -50.42574 1.000 14.47217 89 SER D C 1
ATOM 3555 O O . SER D 2 90 ? -11.30662 -9.28043 -51.22504 1.000 16.95506 89 SER D O 1
#

Secondary structure (DSSP, 8-state):
---SHHHHHHHHHHHSS--TTEE-HHHHHHTT--GGGT-HHHHSTT-EEEEEEE--TT--S---TT--EEEEE-S--SSS--S-EEEEETT--EEEESSTTS--EE--/-EEEEEEGGG--SHHHHHHHHHHHTT--TT---SHHHHHHHHHHTS-SSEEEEEETHHHHHTSSS--HHHHHHHHHHHHHTT--EEEEE-/---SHHHHHHHHHHHSS--TTEE-HHHHHHTT--GGGT-HHHHSTT-EEEEEEE--TT--SPP-TTPPEEEEE-S--SSS--S-EEEEETT--EEEESSTTS--EE--/-EEEEGGG--SHHHHHHHHHHHTT--TT---SHHHHHHHHHHTS-SSEEEEEETHHHHHTSSS--HHHHHHHHHHHHHHT--EEEEE-

Solvent-accessible surface area: 17996 Å² total; per-residue (Å²): 128,63,18,69,32,88,24,0,0,76,42,0,80,98,127,104,116,27,5,119,17,19,16,32,22,82,93,0,106,91,103,36,20,62,13,36,144,14,16,2,24,118,42,7,105,43,64,3,4,4,11,27,86,9,62,24,52,44,42,20,3,35,56,130,133,73,42,59,10,92,8,1,1,0,69,11,110,61,32,116,14,38,20,21,0,0,0,16,2,64,72,68,41,0,4,64,2,77,42,1,0,71,20,11,43,71,37,76,134,67,26,71,30,87,26,0,0,75,42,0,78,97,128,102,115,26,5,118,13,20,23,33,16,80,91,0,107,90,101,37,14,64,20,40,143,13,22,1,24,117,42,6,108,44,63,2,4,4,11,30,85,9,59,26,51,68,55,88,4,55,63,136,118,76,47,56,10,92,7,1,2,0,68,10,105,77,29,118,14,38,19,21,0,0,0,16,1,60,72,64,41,0,30,62,2,79,42,1,0,78,87,35,75,108,38,75,41,7,29,0,8,0,72,0,28,81,5,125,29,26,54,48,0,4,71,32,0,40,148,22,4,52,15,6,150,64,7,2,59,9,26,4,0,0,23,3,0,1,30,2,52,5,34,71,66,1,27,0,23,0,70,21,26,118,39,0,125,115,32,140,82,135,26,5,75,51,1,8,87,5,0,126,44,2,107,90,123,65,25,80,5,68,42,67,108,66,153,1,37,0,43,1,105,112,7,165,4,25,27,45,0,7,68,25,0,45,143,78,19,77,13,5,143,42,8,3,61,10,28,4,0,0,25,3,1,0,17,2,50,3,125,63,104,8,43,0,24,1,106,71,23,104,59,1,124,152,28,126,23,143,23,5,78,49,2,8,74,4,0,130,64,0,106,92,122,53,10,74,4,64,42,68,104,76

Organism: Bacillus amyloliquefaciens (NCBI:txid1390)

Sequence (394 aa):
VINTFDGVADYLQTYHKLPDNNYIITKSSSEAQQALGWVASKGNLCCDVAPGKSIGGDIFSNRREGKLPGKKSGRTWRREADINYTTCCGGFRNSDRILLYSSDWLIIYKTTDHYQQQTFTTKIRVINTFDGVADYLQQTYHKLPDDNNYIITKKSSEAQQALGWVASKGNLCCDVAPGKSIGGDIFSNREGKKLPGGKKSSGGRTTWRREADINYTTCCGFRNSDRILYSSDWLIYKTTDHYQQTFTTKIRMKKAVINNGEQIIRSISSDLHQTTLKKKELALPEEYYGENLDALWDALTGWVVEYPLLVLEWRRQQFEQQCKQQLTENNGCESSVLQQVFREEAKAEEGADITIILSKAVINNGEEQQIRRSISSDLHQQTLKKKEELALPEEEYYGEENLDALWDALTGWVEYPLLVLEWRQQFEQQCKQQLTENGCESSVLQVFREEAKAEGADITIILS

Nearest PDB structures (foldseek):
  6pqk-assembly1_D  TM=9.967E-01  e=3.158E-17  Bacillus amyloliquefaciens
  1x1x-assembly3_F  TM=9.810E-01  e=1.095E-16  Bacillus amyloliquefaciens
  1x1w-assembly3_F  TM=9.798E-01  e=1.621E-16  Bacillus amyloliquefaciens
  1x1y-assembly3_F  TM=9.803E-01  e=2.249E-16  Bacillus amyloliquefaciens
  1b2s-assembly3_F  TM=9.736E-01  e=1.154E-15  Bacillus amyloliquefaciens